Protein AF-0000000074148549 (afdb_homodimer)

Solvent-accessible surface area (backbone atoms only — not comparable to full-atom values): 34146 Å² total; per-residue (Å²): 115,64,58,48,61,68,50,48,47,58,49,49,50,48,43,52,49,31,42,50,53,48,46,53,53,49,61,46,43,64,74,58,40,85,68,51,57,58,57,52,50,50,49,51,46,32,70,74,60,43,69,75,53,52,70,68,57,50,51,54,49,46,52,51,42,31,54,55,68,51,62,56,77,54,69,68,54,25,50,54,50,47,53,58,31,47,79,68,56,48,49,34,46,20,69,85,53,67,73,42,44,28,48,59,56,46,68,67,10,39,60,50,40,51,54,45,48,51,48,28,52,51,50,11,45,51,53,8,36,53,52,10,33,51,26,23,68,43,53,85,39,66,68,28,46,49,51,50,51,50,32,64,43,48,45,32,47,53,49,65,56,43,35,50,45,47,42,31,51,33,27,61,75,43,64,79,34,63,63,57,29,52,50,63,87,89,64,69,92,58,90,43,69,67,44,48,53,41,32,49,48,31,42,43,58,65,32,49,26,47,23,58,39,39,20,25,54,32,17,55,52,29,18,54,41,22,48,58,46,58,72,33,66,71,47,47,50,40,54,73,72,61,53,55,65,70,54,43,45,54,66,61,33,43,52,64,46,40,54,60,51,52,54,48,48,29,55,49,60,29,52,48,69,76,39,55,44,66,57,26,58,73,31,49,32,59,28,43,30,58,52,47,53,52,19,62,77,66,58,14,49,38,38,44,39,47,52,47,47,53,33,28,49,48,13,37,48,31,49,47,50,42,63,66,46,40,40,76,72,39,62,78,55,68,80,110,113,66,59,49,61,67,50,49,47,57,49,51,51,48,44,51,50,33,42,51,53,46,47,52,53,49,61,46,45,65,74,57,39,85,68,50,56,59,57,50,49,50,50,52,46,32,71,76,60,45,70,77,53,52,67,68,56,50,52,53,48,47,51,52,41,31,54,56,68,51,66,54,76,53,72,66,55,25,48,53,50,46,52,57,31,47,79,70,56,47,51,34,46,19,69,85,54,67,76,44,44,26,47,58,54,44,66,66,10,40,58,50,40,51,53,44,49,50,50,28,51,51,50,10,46,52,53,8,37,53,52,9,33,51,25,22,69,42,52,85,40,66,67,28,47,50,51,50,51,51,33,65,43,47,45,29,45,53,48,66,55,42,34,51,45,48,43,31,50,33,26,60,74,43,64,80,34,63,63,57,29,52,49,62,87,89,63,69,93,57,91,44,68,67,44,48,52,40,31,48,47,31,42,43,56,64,32,50,25,49,22,58,39,38,21,23,53,32,19,53,53,30,19,53,40,22,48,58,44,57,71,32,66,71,46,46,49,40,53,73,70,62,55,54,65,68,55,43,45,56,66,61,32,41,52,63,46,40,54,61,52,51,54,50,48,29,54,50,60,27,53,48,70,75,39,56,43,66,57,26,58,74,32,47,32,56,28,43,29,58,51,48,52,52,19,63,76,67,57,14,49,37,38,43,39,49,52,46,46,53,32,27,50,48,12,38,48,31,50,47,50,44,62,64,45,41,39,75,73,39,63,80,56,67,79,108

Sequence (672 aa):
MNFLKRYIIPRLIQYFVVIFIGITVVFLVPRLTPLDPVVTVLNRMTAYGAQYLDPSAIEKLKETMMELYGLKGNILEQYLKFWGRLLKGDFGPSLSIFPTPVISIIMNSLPWTAGLLITVALLSWIIGNILGGLAGYYSDRNWAKILGLLAMTIYPIPYYIMALVLLILFAYLIPLFPMTGGYSVGLTPSFSLEFILNVIKHAFLPALSLILIGIGWWFLSMRSLTSTIVSEDYVVYAQVMGIPSRKILFQYVMRNALLPQITNLALQIGGIFSGSLITETVFSYPGLGQMLYMAINNGDYNLIMGIAVFSIVGIATAALLIDLLYPLFDPRVRYRMNFLKRYIIPRLIQYFVVIFIGITVVFLVPRLTPLDPVVTVLNRMTAYGAQYLDPSAIEKLKETMMELYGLKGNILEQYLKFWGRLLKGDFGPSLSIFPTPVISIIMNSLPWTAGLLITVALLSWIIGNILGGLAGYYSDRNWAKILGLLAMTIYPIPYYIMALVLLILFAYLIPLFPMTGGYSVGLTPSFSLEFILNVIKHAFLPALSLILIGIGWWFLSMRSLTSTIVSEDYVVYAQVMGIPSRKILFQYVMRNALLPQITNLALQIGGIFSGSLITETVFSYPGLGQMLYMAINNGDYNLIMGIAVFSIVGIATAALLIDLLYPLFDPRVRYR

Foldseek 3Di:
DCLCVVFVVVLVVVLVVLLVVLLVVLLVVQVVDPDPLLVLLLVVVCVVPCVVPDPVRSVVSSVVVCVQQLNPDDPVSSVVVCVVCVVVVFLGAWSLPPRHTLSVLCVVFACQLLVLQLVLLVLLLVLLLVLLLVLLLPVVDPVSVVVLVLLVVQQPDDLLVQLLVLLCVDCPVNNVAHQAEQFDPPDDDDPDPVRVVRNCRLSVSLSVSSNSNSSSVSNVLNSVQQNVQCPDPVNVVCVVVPPDSVCSSVPVRSLVSCLVSLVVSLQSQLCSLCDPLSSCVRRVYRHCNVVCVSCVVSVRSSNVSSSSSVSSSRSSVSVSVSSVCNCVSVVVVSPD/DCLCVVFVVVLVVVLVVLLVVLLVVLLVVQVVDPDPLLVLLLVVVVVVPCVVPDPVRSVVSSVVVCVQQLNPDDPVSSVVVCVVCVVVVFLGAWSLPPRHTLSVLCVVFACQLLVLQLVLLVLLQVLLLVLLLVLLLPVVDPVSVVVLVLLVVQQPDDLLVQLLVLLCVDCPVNNVAHQAEQFDPPDDDDPDPVRVVRNCRLSVSLSVSSNSNSSSVSNVLNSVQQNVQCPDPVNVVCVVVPPDSVCSSVPPRSLVSCLVSLVVSLQSQLCSLCDPLSSCVRRVYRHCNVVCVSCVVSVRSSNVSSSSSVSSSRSSVSVSVSSVCNCVSVVVVSPD

Structure (mmCIF, N/CA/C/O backbone):
data_AF-0000000074148549-model_v1
#
loop_
_entity.id
_entity.type
_entity.pdbx_description
1 polymer 'Oligopeptide ABC transporter, permease protein'
#
loop_
_atom_site.group_PDB
_atom_site.id
_atom_site.type_symbol
_atom_site.label_atom_id
_atom_site.label_alt_id
_atom_site.label_comp_id
_atom_site.label_asym_id
_atom_site.label_entity_id
_atom_site.label_seq_id
_atom_site.pdbx_PDB_ins_code
_atom_site.Cartn_x
_atom_site.Cartn_y
_atom_site.Cartn_z
_atom_site.occupancy
_atom_site.B_iso_or_equiv
_atom_site.auth_seq_id
_atom_site.auth_comp_id
_atom_site.auth_asym_id
_atom_site.auth_atom_id
_atom_site.pdbx_PDB_model_num
ATOM 1 N N . MET A 1 1 ? 9.273 35.688 -16.125 1 52.78 1 MET A N 1
ATOM 2 C CA . MET A 1 1 ? 10.523 35.125 -16.656 1 52.78 1 MET A CA 1
ATOM 3 C C . MET A 1 1 ? 11.344 34.5 -15.531 1 52.78 1 MET A C 1
ATOM 5 O O . MET A 1 1 ? 11.938 33.438 -15.719 1 52.78 1 MET A O 1
ATOM 9 N N . ASN A 1 2 ? 11.07 35.125 -14.188 1 70.88 2 ASN A N 1
ATOM 10 C CA . ASN A 1 2 ? 11.812 34.781 -12.984 1 70.88 2 ASN A CA 1
ATOM 11 C C . ASN A 1 2 ? 11.258 33.5 -12.336 1 70.88 2 ASN A C 1
ATOM 13 O O . ASN A 1 2 ? 12.016 32.656 -11.891 1 70.88 2 ASN A O 1
ATOM 17 N N . PHE A 1 3 ? 9.953 33.344 -12.594 1 73.19 3 PHE A N 1
ATOM 18 C CA . PHE A 1 3 ? 9.297 32.188 -12.023 1 73.19 3 PHE A CA 1
ATOM 19 C C . PHE A 1 3 ? 9.703 30.922 -12.773 1 73.19 3 PHE A C 1
ATOM 21 O O . PHE A 1 3 ? 10 29.891 -12.156 1 73.19 3 PHE A O 1
ATOM 28 N N . LEU A 1 4 ? 9.734 31.109 -14.078 1 72.88 4 LEU A N 1
ATOM 29 C CA . LEU A 1 4 ? 10.086 29.969 -14.922 1 72.88 4 LEU A CA 1
ATOM 30 C C . LEU A 1 4 ? 11.508 29.5 -14.648 1 72.88 4 LEU A C 1
ATOM 32 O O . LEU A 1 4 ? 11.75 28.312 -14.453 1 72.88 4 LEU A O 1
ATOM 36 N N . LYS A 1 5 ? 12.422 30.422 -14.695 1 79.19 5 LYS A N 1
ATOM 37 C CA . LYS A 1 5 ? 13.836 30.094 -14.578 1 79.19 5 LYS A CA 1
ATOM 38 C C . LYS A 1 5 ? 14.188 29.672 -13.156 1 79.19 5 LYS A C 1
ATOM 40 O O . LYS A 1 5 ? 15 28.766 -12.945 1 79.19 5 LYS A O 1
ATOM 45 N N . ARG A 1 6 ? 13.523 30.281 -12.281 1 78.44 6 ARG A N 1
ATOM 46 C CA . ARG A 1 6 ? 13.945 30.062 -10.906 1 78.44 6 ARG A CA 1
ATOM 47 C C . ARG A 1 6 ? 13.156 28.906 -10.273 1 78.44 6 ARG A C 1
ATOM 49 O O . ARG A 1 6 ? 13.648 28.25 -9.352 1 78.44 6 ARG A O 1
ATOM 56 N N . TYR A 1 7 ? 12.047 28.656 -10.836 1 80.25 7 TYR A N 1
ATOM 57 C CA . TYR A 1 7 ? 11.211 27.672 -10.164 1 80.25 7 TYR A CA 1
ATOM 58 C C . TYR A 1 7 ? 10.969 26.453 -11.055 1 80.25 7 TYR A C 1
ATOM 60 O O . TYR A 1 7 ? 11.234 25.328 -10.648 1 80.25 7 TYR A O 1
ATOM 68 N N . ILE A 1 8 ? 10.656 26.688 -12.289 1 84.94 8 ILE A N 1
ATOM 69 C CA . ILE A 1 8 ? 10.211 25.594 -13.156 1 84.94 8 ILE A CA 1
ATOM 70 C C . ILE A 1 8 ? 11.422 24.828 -13.68 1 84.94 8 ILE A C 1
ATOM 72 O O . ILE A 1 8 ? 11.461 23.594 -13.625 1 84.94 8 ILE A O 1
ATOM 76 N N . ILE A 1 9 ? 12.453 25.484 -14.141 1 88.81 9 ILE A N 1
ATOM 77 C CA . ILE A 1 9 ? 13.594 24.859 -14.805 1 88.81 9 ILE A CA 1
ATOM 78 C C . ILE A 1 9 ? 14.32 23.938 -13.828 1 88.81 9 ILE A C 1
ATOM 80 O O . ILE A 1 9 ? 14.594 22.781 -14.148 1 88.81 9 ILE A O 1
ATOM 84 N N . PRO A 1 10 ? 14.617 24.391 -12.664 1 84.56 10 PRO A N 1
ATOM 85 C CA . PRO A 1 10 ? 15.289 23.5 -11.727 1 84.56 10 PRO A CA 1
ATOM 86 C C . PRO A 1 10 ? 14.469 22.234 -11.422 1 84.56 10 PRO A C 1
ATOM 88 O O . PRO A 1 10 ? 15.031 21.156 -11.227 1 84.56 10 PRO A O 1
ATOM 91 N N . ARG A 1 11 ? 13.242 22.359 -11.414 1 84.44 11 ARG A N 1
ATOM 92 C CA . ARG A 1 11 ? 12.375 21.219 -11.133 1 84.44 11 ARG A CA 1
ATOM 93 C C . ARG A 1 11 ? 12.32 20.266 -12.328 1 84.44 11 ARG A C 1
ATOM 95 O O . ARG A 1 11 ? 12.219 19.047 -12.148 1 84.44 11 ARG A O 1
ATOM 102 N N . LEU A 1 12 ? 12.375 20.828 -13.469 1 90.5 12 LEU A N 1
ATOM 103 C CA . LEU A 1 12 ? 12.422 20 -14.664 1 90.5 12 LEU A CA 1
ATOM 104 C C . LEU A 1 12 ? 13.742 19.25 -14.75 1 90.5 12 LEU A C 1
ATOM 106 O O . LEU A 1 12 ? 13.766 18.078 -15.133 1 90.5 12 LEU A O 1
ATOM 110 N N . ILE A 1 13 ? 14.758 19.906 -14.422 1 90.31 13 ILE A N 1
ATOM 111 C CA . ILE A 1 13 ? 16.062 19.25 -14.414 1 90.31 13 ILE A CA 1
ATOM 112 C C . ILE A 1 13 ? 16.062 18.109 -13.398 1 90.31 13 ILE A C 1
ATOM 114 O O . ILE A 1 13 ? 16.547 17.016 -13.695 1 90.31 13 ILE A O 1
ATOM 118 N N . GLN A 1 14 ? 15.547 18.375 -12.32 1 86.25 14 GLN A N 1
ATOM 119 C CA . GLN A 1 14 ? 15.461 17.328 -11.297 1 86.25 14 GLN A CA 1
ATOM 120 C C . GLN A 1 14 ? 14.625 16.156 -11.781 1 86.25 14 GLN A C 1
ATOM 122 O O . GLN A 1 14 ? 14.945 15 -11.492 1 86.25 14 GLN A O 1
ATOM 127 N N . TYR A 1 15 ? 13.562 16.5 -12.414 1 90.19 15 TYR A N 1
ATOM 128 C CA . TYR A 1 15 ? 12.695 15.477 -12.992 1 90.19 15 TYR A CA 1
ATOM 129 C C . TYR A 1 15 ? 13.477 14.555 -13.922 1 90.19 15 TYR A C 1
ATOM 131 O O . TYR A 1 15 ? 13.43 13.328 -13.781 1 90.19 15 TYR A O 1
ATOM 139 N N . PHE A 1 16 ? 14.266 15.133 -14.75 1 93.31 16 PHE A N 1
ATOM 140 C CA . PHE A 1 16 ? 15.008 14.352 -15.719 1 93.31 16 PHE A CA 1
ATOM 141 C C . PHE A 1 16 ? 16.156 13.609 -15.055 1 93.31 16 PHE A C 1
ATOM 143 O O . PHE A 1 16 ? 16.484 12.484 -15.438 1 93.31 16 PHE A O 1
ATOM 150 N N . VAL A 1 17 ? 16.734 14.148 -14.078 1 90.5 17 VAL A N 1
ATOM 151 C CA . VAL A 1 17 ? 17.844 13.516 -13.359 1 90.5 17 VAL A CA 1
ATOM 152 C C . VAL A 1 17 ? 17.328 12.289 -12.609 1 90.5 17 VAL A C 1
ATOM 154 O O . VAL A 1 17 ? 17.969 11.234 -12.625 1 90.5 17 VAL A O 1
ATOM 157 N N . VAL A 1 18 ? 16.219 12.477 -12.047 1 88.31 18 VAL A N 1
ATOM 158 C CA . VAL A 1 18 ? 15.625 11.383 -11.289 1 88.31 18 VAL A CA 1
ATOM 159 C C . VAL A 1 18 ? 15.297 10.227 -12.227 1 88.31 18 VAL A C 1
ATOM 161 O O . VAL A 1 18 ? 15.562 9.062 -11.906 1 88.31 18 VAL A O 1
ATOM 164 N N . ILE A 1 19 ? 14.727 10.531 -13.305 1 93.5 19 ILE A N 1
ATOM 165 C CA . ILE A 1 19 ? 14.375 9.516 -14.281 1 93.5 19 ILE A CA 1
ATOM 166 C C . ILE A 1 19 ? 15.633 8.828 -14.797 1 93.5 19 ILE A C 1
ATOM 168 O O . ILE A 1 19 ? 15.688 7.594 -14.875 1 93.5 19 ILE A O 1
ATOM 172 N N . PHE A 1 20 ? 16.609 9.641 -15.055 1 94.56 20 PHE A N 1
ATOM 173 C CA . PHE A 1 20 ? 17.859 9.109 -15.57 1 94.56 20 PHE A CA 1
ATOM 174 C C . PHE A 1 20 ? 18.5 8.172 -14.562 1 94.56 20 PHE A C 1
ATOM 176 O O . PHE A 1 20 ? 18.906 7.059 -14.914 1 94.56 20 PHE A O 1
ATOM 183 N N . ILE A 1 21 ? 18.594 8.531 -13.375 1 91.38 21 ILE A N 1
ATOM 184 C CA . ILE A 1 21 ? 19.203 7.715 -12.328 1 91.38 21 ILE A CA 1
ATOM 185 C C . ILE A 1 21 ? 18.375 6.453 -12.109 1 91.38 21 ILE A C 1
ATOM 187 O O . ILE A 1 21 ? 18.922 5.352 -12.016 1 91.38 21 ILE A O 1
ATOM 191 N N . GLY A 1 22 ? 17.094 6.617 -12.016 1 90.94 22 GLY A N 1
ATOM 192 C CA . GLY A 1 22 ? 16.203 5.477 -11.82 1 90.94 22 GLY A CA 1
ATOM 193 C C . GLY A 1 22 ? 16.328 4.438 -12.922 1 90.94 22 GLY A C 1
ATOM 194 O O . GLY A 1 22 ? 16.422 3.24 -12.641 1 90.94 22 GLY A O 1
ATOM 195 N N . ILE A 1 23 ? 16.328 4.922 -14.133 1 93.25 23 ILE A N 1
ATOM 196 C CA . ILE A 1 23 ? 16.406 4.02 -15.281 1 93.25 23 ILE A CA 1
ATOM 197 C C . ILE A 1 23 ? 17.781 3.352 -15.328 1 93.25 23 ILE A C 1
ATOM 199 O O . ILE A 1 23 ? 17.891 2.18 -15.695 1 93.25 23 ILE A O 1
ATOM 203 N N . THR A 1 24 ? 18.797 4.07 -14.961 1 93.31 24 THR A N 1
ATOM 204 C CA . THR A 1 24 ? 20.141 3.496 -14.898 1 93.31 24 THR A CA 1
ATOM 205 C C . THR A 1 24 ? 20.188 2.363 -13.875 1 93.31 24 THR A C 1
ATOM 207 O O . THR A 1 24 ? 20.812 1.324 -14.133 1 93.31 24 THR A O 1
ATOM 210 N N . VAL A 1 25 ? 19.547 2.52 -12.812 1 90.12 25 VAL A N 1
ATOM 211 C CA . VAL A 1 25 ? 19.5 1.482 -11.789 1 90.12 25 VAL A CA 1
ATOM 212 C C . VAL A 1 25 ? 18.781 0.25 -12.336 1 90.12 25 VAL A C 1
ATOM 214 O O . VAL A 1 25 ? 19.219 -0.881 -12.117 1 90.12 25 VAL A O 1
ATOM 217 N N . VAL A 1 26 ? 17.75 0.469 -13.047 1 91.12 26 VAL A N 1
ATOM 218 C CA . VAL A 1 26 ? 16.953 -0.61 -13.625 1 91.12 26 VAL A CA 1
ATOM 219 C C . VAL A 1 26 ? 17.797 -1.392 -14.633 1 91.12 26 VAL A C 1
ATOM 221 O O . VAL A 1 26 ? 17.703 -2.617 -14.719 1 91.12 26 VAL A O 1
ATOM 224 N N . PHE A 1 27 ? 18.625 -0.683 -15.367 1 90.75 27 PHE A N 1
ATOM 225 C CA . PHE A 1 27 ? 19.516 -1.288 -16.344 1 90.75 27 PHE A CA 1
ATOM 226 C C . PHE A 1 27 ? 20.484 -2.258 -15.68 1 90.75 27 PHE A C 1
ATOM 228 O O . PHE A 1 27 ? 20.797 -3.314 -16.234 1 90.75 27 PHE A O 1
ATOM 235 N N . LEU A 1 28 ? 20.844 -1.994 -14.539 1 87.12 28 LEU A N 1
ATOM 236 C CA . LEU A 1 28 ? 21.891 -2.764 -13.867 1 87.12 28 LEU A CA 1
ATOM 237 C C . LEU A 1 28 ? 21.312 -4.039 -13.258 1 87.12 28 LEU A C 1
ATOM 239 O O . LEU A 1 28 ? 22.031 -5.02 -13.07 1 87.12 28 LEU A O 1
ATOM 243 N N . VAL A 1 29 ? 20.062 -4.145 -13.086 1 84.5 29 VAL A N 1
ATOM 244 C CA . VAL A 1 29 ? 19.422 -5.215 -12.32 1 84.5 29 VAL A CA 1
ATOM 245 C C . VAL A 1 29 ? 19.609 -6.547 -13.047 1 84.5 29 VAL A C 1
ATOM 247 O O . VAL A 1 29 ? 20.172 -7.496 -12.484 1 84.5 29 VAL A O 1
ATOM 250 N N . PRO A 1 30 ? 19.188 -6.648 -14.273 1 80.31 30 PRO A N 1
ATOM 251 C CA . PRO A 1 30 ? 19.312 -7.945 -14.938 1 80.31 30 PRO A CA 1
ATOM 252 C C . PRO A 1 30 ? 20.766 -8.312 -15.25 1 80.31 30 PRO A C 1
ATOM 254 O O . PRO A 1 30 ? 21.078 -9.484 -15.438 1 80.31 30 PRO A O 1
ATOM 257 N N . ARG A 1 31 ? 21.594 -7.383 -15.266 1 84.31 31 ARG A N 1
ATOM 258 C CA . ARG A 1 31 ? 22.969 -7.613 -15.672 1 84.31 31 ARG A CA 1
ATOM 259 C C . ARG A 1 31 ? 23.828 -8.016 -14.477 1 84.31 31 ARG A C 1
ATOM 261 O O . ARG A 1 31 ? 24.906 -8.578 -14.648 1 84.31 31 ARG A O 1
ATOM 268 N N . LEU A 1 32 ? 23.281 -7.773 -13.352 1 82.12 32 LEU A N 1
ATOM 269 C CA . LEU A 1 32 ? 24.031 -8.141 -12.148 1 82.12 32 LEU A CA 1
ATOM 270 C C . LEU A 1 32 ? 23.375 -9.32 -11.445 1 82.12 32 LEU A C 1
ATOM 272 O O . LEU A 1 32 ? 23.828 -9.75 -10.383 1 82.12 32 LEU A O 1
ATOM 276 N N . THR A 1 33 ? 22.344 -9.867 -12.062 1 78.25 33 THR A N 1
ATOM 277 C CA . THR A 1 33 ? 21.625 -10.977 -11.445 1 78.25 33 THR A CA 1
ATOM 278 C C . THR A 1 33 ? 22.312 -12.305 -11.734 1 78.25 33 THR A C 1
ATOM 280 O O . THR A 1 33 ? 22.953 -12.461 -12.773 1 78.25 33 THR A O 1
ATOM 283 N N . PRO A 1 34 ? 22.172 -13.141 -10.766 1 70.88 34 PRO A N 1
ATOM 284 C CA . PRO A 1 34 ? 22.766 -14.453 -11.016 1 70.88 34 PRO A CA 1
ATOM 285 C C . PRO A 1 34 ? 21.969 -15.281 -12.031 1 70.88 34 PRO A C 1
ATOM 287 O O . PRO A 1 34 ? 22.516 -16.203 -12.648 1 70.88 34 PRO A O 1
ATOM 290 N N . LEU A 1 35 ? 20.734 -14.992 -12.086 1 67.69 35 LEU A N 1
ATOM 291 C CA . LEU A 1 35 ? 19.891 -15.766 -13 1 67.69 35 LEU A CA 1
ATOM 292 C C . LEU A 1 35 ? 20.047 -15.266 -14.43 1 67.69 35 LEU A C 1
ATOM 294 O O . LEU A 1 35 ? 19.703 -14.125 -14.742 1 67.69 35 LEU A O 1
ATOM 298 N N . ASP A 1 36 ? 20.781 -16.031 -15.172 1 71.69 36 ASP A N 1
ATOM 299 C CA . ASP A 1 36 ? 20.922 -15.703 -16.594 1 71.69 36 ASP A CA 1
ATOM 300 C C . ASP A 1 36 ? 19.594 -15.891 -17.328 1 71.69 36 ASP A C 1
ATOM 302 O O . ASP A 1 36 ? 19.078 -17.016 -17.422 1 71.69 36 ASP A O 1
ATOM 306 N N . PRO A 1 37 ? 18.984 -14.875 -17.75 1 72.19 37 PRO A N 1
ATOM 307 C CA . PRO A 1 37 ? 17.672 -14.992 -18.391 1 72.19 37 PRO A CA 1
ATOM 308 C C . PRO A 1 37 ? 17.688 -15.914 -19.609 1 72.19 37 PRO A C 1
ATOM 310 O O . PRO A 1 37 ? 16.719 -16.625 -19.875 1 72.19 37 PRO A O 1
ATOM 313 N N . VAL A 1 38 ? 18.797 -15.898 -20.312 1 74.81 38 VAL A N 1
ATOM 314 C CA . VAL A 1 38 ? 18.906 -16.719 -21.516 1 74.81 38 VAL A CA 1
ATOM 315 C C . VAL A 1 38 ? 18.922 -18.188 -21.141 1 74.81 38 VAL A C 1
ATOM 317 O O . VAL A 1 38 ? 18.219 -19 -21.75 1 74.81 38 VAL A O 1
ATOM 320 N N . VAL A 1 39 ? 19.641 -18.438 -20.078 1 74.75 39 VAL A N 1
ATOM 321 C CA . VAL A 1 39 ? 19.719 -19.812 -19.625 1 74.75 39 VAL A CA 1
ATOM 322 C C . VAL A 1 39 ? 18.375 -20.266 -19.094 1 74.75 39 VAL A C 1
ATOM 324 O O . VAL A 1 39 ? 17.953 -21.406 -19.312 1 74.75 39 VAL A O 1
ATOM 327 N N . THR A 1 40 ? 17.734 -19.375 -18.469 1 75 40 THR A N 1
ATOM 328 C CA . THR A 1 40 ? 16.438 -19.688 -17.891 1 75 40 THR A CA 1
ATOM 329 C C . THR A 1 40 ? 15.43 -20 -19 1 75 40 THR A C 1
ATOM 331 O O . THR A 1 40 ? 14.656 -20.953 -18.875 1 75 40 THR A O 1
ATOM 334 N N . VAL A 1 41 ? 15.445 -19.266 -20.016 1 71.44 41 VAL A N 1
ATOM 335 C CA . VAL A 1 41 ? 14.539 -19.484 -21.141 1 71.44 41 VAL A CA 1
ATOM 336 C C . VAL A 1 41 ? 14.891 -20.797 -21.828 1 71.44 41 VAL A C 1
ATOM 338 O O . VAL A 1 41 ? 14.008 -21.578 -22.156 1 71.44 41 VAL A O 1
ATOM 341 N N . LEU A 1 42 ? 16.156 -20.953 -22.031 1 74.31 42 LEU A N 1
ATOM 342 C CA . LEU A 1 42 ? 16.609 -22.172 -22.703 1 74.31 42 LEU A CA 1
ATOM 343 C C . LEU A 1 42 ? 16.234 -23.406 -21.906 1 74.31 42 LEU A C 1
ATOM 345 O O . LEU A 1 42 ? 15.805 -24.406 -22.484 1 74.31 42 LEU A O 1
ATOM 349 N N . ASN A 1 43 ? 16.375 -23.266 -20.609 1 73.31 43 ASN A N 1
ATOM 350 C CA . ASN A 1 43 ? 16.016 -24.375 -19.75 1 73.31 43 ASN A CA 1
ATOM 351 C C . ASN A 1 43 ? 14.508 -24.656 -19.797 1 73.31 43 ASN A C 1
ATOM 353 O O . ASN A 1 43 ? 14.094 -25.828 -19.797 1 73.31 43 ASN A O 1
ATOM 357 N N . ARG A 1 44 ? 13.797 -23.641 -19.844 1 70.81 44 ARG A N 1
ATOM 358 C CA . ARG A 1 44 ? 12.352 -23.797 -19.922 1 70.81 44 ARG A CA 1
ATOM 359 C C . ARG A 1 44 ? 11.93 -24.406 -21.266 1 70.81 44 ARG A C 1
ATOM 361 O O . ARG A 1 44 ? 11.031 -25.25 -21.312 1 70.81 44 ARG A O 1
ATOM 368 N N . MET A 1 45 ? 12.586 -23.938 -22.266 1 68.44 45 MET A N 1
ATOM 369 C CA . MET A 1 45 ? 12.289 -24.469 -23.609 1 68.44 45 MET A CA 1
ATOM 370 C C . MET A 1 45 ? 12.703 -25.922 -23.719 1 68.44 45 MET A C 1
ATOM 372 O O . MET A 1 45 ? 12 -26.734 -24.344 1 68.44 45 MET A O 1
ATOM 376 N N . THR A 1 46 ? 13.82 -26.172 -23.109 1 65.62 46 THR A N 1
ATOM 377 C CA . THR A 1 46 ? 14.297 -27.562 -23.156 1 65.62 46 THR A CA 1
ATOM 378 C C . THR A 1 46 ? 13.398 -28.453 -22.312 1 65.62 46 THR A C 1
ATOM 380 O O . THR A 1 46 ? 13.188 -29.625 -22.641 1 65.62 46 THR A O 1
ATOM 383 N N . ALA A 1 47 ? 12.953 -27.906 -21.219 1 62.69 47 ALA A N 1
ATOM 384 C CA . ALA A 1 47 ? 12.07 -28.688 -20.359 1 62.69 47 ALA A CA 1
ATOM 385 C C . ALA A 1 47 ? 10.766 -29.031 -21.078 1 62.69 47 ALA A C 1
ATOM 387 O O . ALA A 1 47 ? 10.18 -30.094 -20.859 1 62.69 47 ALA A O 1
ATOM 388 N N . TYR A 1 48 ? 10.258 -28.141 -21.891 1 55.81 48 TYR A N 1
ATOM 389 C CA . TYR A 1 48 ? 9 -28.359 -22.594 1 55.81 48 TYR A CA 1
ATOM 390 C C . TYR A 1 48 ? 9.234 -29.047 -23.938 1 55.81 48 TYR A C 1
ATOM 392 O O . TYR A 1 48 ? 8.375 -29 -24.812 1 55.81 48 TYR A O 1
ATOM 400 N N . GLY A 1 49 ? 10.367 -29.719 -24.062 1 56.38 49 GLY A N 1
ATOM 401 C CA . GLY A 1 49 ? 10.484 -30.609 -25.203 1 56.38 49 GLY A CA 1
ATOM 402 C C . GLY A 1 49 ? 11.664 -30.297 -26.094 1 56.38 49 GLY A C 1
ATOM 403 O O . GLY A 1 49 ? 11.828 -30.891 -27.156 1 56.38 49 GLY A O 1
ATOM 404 N N . ALA A 1 50 ? 12.406 -29.266 -25.953 1 56.09 50 ALA A N 1
ATOM 405 C CA . ALA A 1 50 ? 13.492 -29.016 -26.891 1 56.09 50 ALA A CA 1
ATOM 406 C C . ALA A 1 50 ? 14.703 -29.891 -26.578 1 56.09 50 ALA A C 1
ATOM 408 O O . ALA A 1 50 ? 15.82 -29.594 -27.016 1 56.09 50 ALA A O 1
ATOM 409 N N . GLN A 1 51 ? 14.469 -30.734 -25.719 1 52.97 51 GLN A N 1
ATOM 410 C CA . GLN A 1 51 ? 15.508 -31.719 -25.438 1 52.97 51 GLN A CA 1
ATOM 411 C C . GLN A 1 51 ? 16.141 -32.25 -26.719 1 52.97 51 GLN A C 1
ATOM 413 O O . GLN A 1 51 ? 17.281 -32.719 -26.703 1 52.97 51 GLN A O 1
ATOM 418 N N . TYR A 1 52 ? 15.445 -32.125 -27.766 1 58.34 52 TYR A N 1
ATOM 419 C CA . TYR A 1 52 ? 15.891 -32.781 -28.984 1 58.34 52 TYR A CA 1
ATOM 420 C C . TYR A 1 52 ? 16.625 -31.812 -29.891 1 58.34 52 TYR A C 1
ATOM 422 O O . TYR A 1 52 ? 16.906 -32.125 -31.047 1 58.34 52 TYR A O 1
ATOM 430 N N . LEU A 1 53 ? 16.812 -30.734 -29.266 1 63.88 53 LEU A N 1
ATOM 431 C CA . LEU A 1 53 ? 17.453 -29.797 -30.188 1 63.88 53 LEU A CA 1
ATOM 432 C C . LEU A 1 53 ? 18.953 -30.047 -30.266 1 63.88 53 LEU A C 1
ATOM 434 O O . LEU A 1 53 ? 19.578 -30.422 -29.281 1 63.88 53 LEU A O 1
ATOM 438 N N . ASP A 1 54 ? 19.484 -30.156 -31.422 1 74 54 ASP A N 1
ATOM 439 C CA . ASP A 1 54 ? 20.906 -30.25 -31.719 1 74 54 ASP A CA 1
ATOM 440 C C . ASP A 1 54 ? 21.688 -29.172 -30.953 1 74 54 ASP A C 1
ATOM 442 O O . ASP A 1 54 ? 21.203 -28.062 -30.75 1 74 54 ASP A O 1
ATOM 446 N N . PRO A 1 55 ? 22.688 -29.578 -30.25 1 75.56 55 PRO A N 1
ATOM 447 C CA . PRO A 1 55 ? 23.547 -28.641 -29.531 1 75.56 55 PRO A CA 1
ATOM 448 C C . PRO A 1 55 ? 23.844 -27.359 -30.328 1 75.56 55 PRO A C 1
ATOM 450 O O . PRO A 1 55 ? 23.922 -26.281 -29.75 1 75.56 55 PRO A O 1
ATOM 453 N N . SER A 1 56 ? 24 -27.578 -31.625 1 79.81 56 SER A N 1
ATOM 454 C CA . SER A 1 56 ? 24.281 -26.406 -32.469 1 79.81 56 SER A CA 1
ATOM 455 C C . SER A 1 56 ? 23.062 -25.469 -32.5 1 79.81 56 SER A C 1
ATOM 457 O O . SER A 1 56 ? 23.234 -24.25 -32.5 1 79.81 56 SER A O 1
ATOM 459 N N . ALA A 1 57 ? 21.969 -25.953 -32.531 1 78.69 57 ALA A N 1
ATOM 460 C CA . ALA A 1 57 ? 20.734 -25.172 -32.531 1 78.69 57 ALA A CA 1
ATOM 461 C C . ALA A 1 57 ? 20.547 -24.438 -31.203 1 78.69 57 ALA A C 1
ATOM 463 O O . ALA A 1 57 ? 20.094 -23.281 -31.188 1 78.69 57 ALA A O 1
ATOM 464 N N . ILE A 1 58 ? 21.047 -25.031 -30.188 1 79.25 58 ILE A N 1
ATOM 465 C CA . ILE A 1 58 ? 20.922 -24.453 -28.859 1 79.25 58 ILE A CA 1
ATOM 466 C C . ILE A 1 58 ? 21.844 -23.234 -28.75 1 79.25 58 ILE A C 1
ATOM 468 O O . ILE A 1 58 ? 21.469 -22.203 -28.172 1 79.25 58 ILE A O 1
ATOM 472 N N . GLU A 1 59 ? 23 -23.391 -29.344 1 83.12 59 GLU A N 1
ATOM 473 C CA . GLU A 1 59 ? 23.953 -22.281 -29.297 1 83.12 59 GLU A CA 1
ATOM 474 C C . GLU A 1 59 ? 23.438 -21.094 -30.109 1 83.12 59 GLU A C 1
ATOM 476 O O . GLU A 1 59 ? 23.594 -19.938 -29.672 1 83.12 59 GLU A O 1
ATOM 481 N N . LYS A 1 60 ? 22.938 -21.344 -31.266 1 83.81 60 LYS A N 1
ATOM 482 C CA . LYS A 1 60 ? 22.375 -20.281 -32.094 1 83.81 60 LYS A CA 1
ATOM 483 C C . LYS A 1 60 ? 21.203 -19.609 -31.375 1 83.81 60 LYS A C 1
ATOM 485 O O . LYS A 1 60 ? 21.062 -18.375 -31.422 1 83.81 60 LYS A O 1
ATOM 490 N N . LEU A 1 61 ? 20.469 -20.406 -30.75 1 80.25 61 LEU A N 1
ATOM 491 C CA . LEU A 1 61 ? 19.328 -19.891 -30 1 80.25 61 LEU A CA 1
ATOM 492 C C . LEU A 1 61 ? 19.797 -19 -28.844 1 80.25 61 LEU A C 1
ATOM 494 O O . LEU A 1 61 ? 19.203 -17.953 -28.578 1 80.25 61 LEU A O 1
ATOM 498 N N . LYS A 1 62 ? 20.844 -19.469 -28.25 1 82.5 62 LYS A N 1
ATOM 499 C CA . LYS A 1 62 ? 21.406 -18.703 -27.156 1 82.5 62 LYS A CA 1
ATOM 500 C C . LYS A 1 62 ? 21.891 -17.328 -27.625 1 82.5 62 LYS A C 1
ATOM 502 O O . LYS A 1 62 ? 21.625 -16.312 -26.984 1 82.5 62 LYS A O 1
ATOM 507 N N . GLU A 1 63 ? 22.5 -17.297 -28.703 1 83.94 63 GLU A N 1
ATOM 508 C CA . GLU A 1 63 ? 23.016 -16.062 -29.25 1 83.94 63 GLU A CA 1
ATOM 509 C C . GLU A 1 63 ? 21.875 -15.117 -29.641 1 83.94 63 GLU A C 1
ATOM 511 O O . GLU A 1 63 ? 21.953 -13.906 -29.406 1 83.94 63 GLU A O 1
ATOM 516 N N . THR A 1 64 ? 20.938 -15.68 -30.234 1 82.38 64 THR A N 1
ATOM 517 C CA . THR A 1 64 ? 19.766 -14.898 -30.625 1 82.38 64 THR A CA 1
ATOM 518 C C . THR A 1 64 ? 19.078 -14.312 -29.391 1 82.38 64 THR A C 1
ATOM 520 O O . THR A 1 64 ? 18.672 -13.148 -29.406 1 82.38 64 THR A O 1
ATOM 523 N N . MET A 1 65 ? 19.062 -15.125 -28.422 1 82.06 65 MET A N 1
ATOM 524 C CA . MET A 1 65 ? 18.422 -14.672 -27.188 1 82.06 65 MET A CA 1
ATOM 525 C C . MET A 1 65 ? 19.25 -13.586 -26.516 1 82.06 65 MET A C 1
ATOM 527 O O . MET A 1 65 ? 18.688 -12.617 -25.969 1 82.06 65 MET A O 1
ATOM 531 N N . MET A 1 66 ? 20.484 -13.734 -26.578 1 83.88 66 MET A N 1
ATOM 532 C CA . MET A 1 66 ? 21.375 -12.727 -26 1 83.88 66 MET A CA 1
ATOM 533 C C . MET A 1 66 ? 21.203 -11.383 -26.703 1 83.88 66 MET A C 1
ATOM 535 O O . MET A 1 66 ? 21.234 -10.336 -26.062 1 83.88 66 MET A O 1
ATOM 539 N N . GLU A 1 67 ? 20.984 -11.484 -27.953 1 81.94 67 GLU A N 1
ATOM 540 C CA . GLU A 1 67 ? 20.75 -10.273 -28.734 1 81.94 67 GLU A CA 1
ATOM 541 C C . GLU A 1 67 ? 19.391 -9.664 -28.406 1 81.94 67 GLU A C 1
ATOM 543 O O . GLU A 1 67 ? 19.266 -8.445 -28.25 1 81.94 67 GLU A O 1
ATOM 548 N N . LEU A 1 68 ? 18.469 -10.523 -28.297 1 81.62 68 LEU A N 1
ATOM 549 C CA . LEU A 1 68 ? 17.109 -10.078 -28.016 1 81.62 68 LEU A CA 1
ATOM 550 C C . LEU A 1 68 ? 17 -9.43 -26.641 1 81.62 68 LEU A C 1
ATOM 552 O O . LEU A 1 68 ? 16.234 -8.492 -26.438 1 81.62 68 LEU A O 1
ATOM 556 N N . TYR A 1 69 ? 17.891 -9.867 -25.766 1 80.69 69 TYR A N 1
ATOM 557 C CA . TYR A 1 69 ? 17.828 -9.367 -24.391 1 80.69 69 TYR A CA 1
ATOM 558 C C . TYR A 1 69 ? 18.844 -8.266 -24.172 1 80.69 69 TYR A C 1
ATOM 560 O O . TYR A 1 69 ? 18.938 -7.703 -23.078 1 80.69 69 TYR A O 1
ATOM 568 N N . GLY A 1 70 ? 19.531 -7.906 -25.266 1 79.69 70 GLY A N 1
ATOM 569 C CA . GLY A 1 70 ? 20.469 -6.801 -25.219 1 79.69 70 GLY A CA 1
ATOM 570 C C . GLY A 1 70 ? 21.672 -7.082 -24.344 1 79.69 70 GLY A C 1
ATOM 571 O O . GLY A 1 70 ? 22.188 -6.184 -23.672 1 79.69 70 GLY A O 1
ATOM 572 N N . LEU A 1 71 ? 22.156 -8.312 -24.359 1 82.12 71 LEU A N 1
ATOM 573 C CA . LEU A 1 71 ? 23.219 -8.703 -23.453 1 82.12 71 LEU A CA 1
ATOM 574 C C . LEU A 1 71 ? 24.531 -8.914 -24.188 1 82.12 71 LEU A C 1
ATOM 576 O O . LEU A 1 71 ? 25.516 -9.359 -23.594 1 82.12 71 LEU A O 1
ATOM 580 N N . LYS A 1 72 ? 24.5 -8.531 -25.469 1 84.81 72 LYS A N 1
ATOM 581 C CA . LYS A 1 72 ? 25.719 -8.68 -26.25 1 84.81 72 LYS A CA 1
ATOM 582 C C . LYS A 1 72 ? 26.609 -7.449 -26.125 1 84.81 72 LYS A C 1
ATOM 584 O O . LYS A 1 72 ? 26.125 -6.32 -26.078 1 84.81 72 LYS A O 1
ATOM 589 N N . GLY A 1 73 ? 27.938 -7.699 -26.031 1 86.88 73 GLY A N 1
ATOM 590 C CA . GLY A 1 73 ? 28.891 -6.602 -25.969 1 86.88 73 GLY A CA 1
ATOM 591 C C . GLY A 1 73 ? 29.281 -6.242 -24.547 1 86.88 73 GLY A C 1
ATOM 592 O O . GLY A 1 73 ? 28.891 -6.926 -23.594 1 86.88 73 GLY A O 1
ATOM 593 N N . ASN A 1 74 ? 30.094 -5.145 -24.391 1 90.94 74 ASN A N 1
ATOM 594 C CA . ASN A 1 74 ? 30.5 -4.691 -23.062 1 90.94 74 ASN A CA 1
ATOM 595 C C . ASN A 1 74 ? 29.391 -3.879 -22.391 1 90.94 74 ASN A C 1
ATOM 597 O O . ASN A 1 74 ? 28.391 -3.535 -23.031 1 90.94 74 ASN A O 1
ATOM 601 N N . ILE A 1 75 ? 29.531 -3.652 -21.219 1 90.19 75 ILE A N 1
ATOM 602 C CA . ILE A 1 75 ? 28.5 -3.045 -20.391 1 90.19 75 ILE A CA 1
ATOM 603 C C . ILE A 1 75 ? 28.156 -1.66 -20.938 1 90.19 75 ILE A C 1
ATOM 605 O O . ILE A 1 75 ? 26.984 -1.257 -20.938 1 90.19 75 ILE A O 1
ATOM 609 N N . LEU A 1 76 ? 29.141 -0.931 -21.375 1 92.62 76 LEU A N 1
ATOM 610 C CA . LEU A 1 76 ? 28.906 0.407 -21.906 1 92.62 76 LEU A CA 1
ATOM 611 C C . LEU A 1 76 ? 28.094 0.343 -23.203 1 92.62 76 LEU A C 1
ATOM 613 O O . LEU A 1 76 ? 27.203 1.164 -23.422 1 92.62 76 LEU A O 1
ATOM 617 N N . GLU A 1 77 ? 28.453 -0.618 -24.078 1 92.62 77 GLU A N 1
ATOM 618 C CA . GLU A 1 77 ? 27.688 -0.814 -25.312 1 92.62 77 GLU A CA 1
ATOM 619 C C . GLU A 1 77 ? 26.25 -1.208 -25.016 1 92.62 77 GLU A C 1
ATOM 621 O O . GLU A 1 77 ? 25.328 -0.723 -25.672 1 92.62 77 GLU A O 1
ATOM 626 N N . GLN A 1 78 ? 26.141 -2.082 -24.062 1 92.81 78 GLN A N 1
ATOM 627 C CA . GLN A 1 78 ? 24.812 -2.5 -23.656 1 92.81 78 GLN A CA 1
ATOM 628 C C . GLN A 1 78 ? 24 -1.314 -23.156 1 92.81 78 GLN A C 1
ATOM 630 O O . GLN A 1 78 ? 22.797 -1.22 -23.406 1 92.81 78 GLN A O 1
ATOM 635 N N . TYR A 1 79 ? 24.703 -0.447 -22.438 1 94.12 79 TYR A N 1
ATOM 636 C CA . TYR A 1 79 ? 24.047 0.716 -21.844 1 94.12 79 TYR A CA 1
ATOM 637 C C . TYR A 1 79 ? 23.547 1.663 -22.938 1 94.12 79 TYR A C 1
ATOM 639 O O . TYR A 1 79 ? 22.406 2.121 -22.891 1 94.12 79 TYR A O 1
ATOM 647 N N . LEU A 1 80 ? 24.312 1.936 -23.922 1 94.25 80 LEU A N 1
ATOM 648 C CA . LEU A 1 80 ? 23.938 2.834 -25 1 94.25 80 LEU A CA 1
ATOM 649 C C . LEU A 1 80 ? 22.844 2.225 -25.859 1 94.25 80 LEU A C 1
ATOM 651 O O . LEU A 1 80 ? 21.891 2.918 -26.25 1 94.25 80 LEU A O 1
ATOM 655 N N . LYS A 1 81 ? 22.938 0.922 -26.125 1 92.12 81 LYS A N 1
ATOM 656 C CA . LYS A 1 81 ? 21.906 0.23 -26.875 1 92.12 81 LYS A CA 1
ATOM 657 C C . LYS A 1 81 ? 20.578 0.221 -26.125 1 92.12 81 LYS A C 1
ATOM 659 O O . LYS A 1 81 ? 19.516 0.344 -26.734 1 92.12 81 LYS A O 1
ATOM 664 N N . PHE A 1 82 ? 20.75 -0.004 -24.859 1 93.25 82 PHE A N 1
ATOM 665 C CA . PHE A 1 82 ? 19.562 -0.001 -24 1 93.25 82 PHE A CA 1
ATOM 666 C C . PHE A 1 82 ? 18.812 1.324 -24.109 1 93.25 82 PHE A C 1
ATOM 668 O O . PHE A 1 82 ? 17.609 1.344 -24.328 1 93.25 82 PHE A O 1
ATOM 675 N N . TRP A 1 83 ? 19.5 2.441 -23.953 1 95 83 TRP A N 1
ATOM 676 C CA . TRP A 1 83 ? 18.875 3.756 -24.047 1 95 83 TRP A CA 1
ATOM 677 C C . TRP A 1 83 ? 18.297 3.99 -25.438 1 95 83 TRP A C 1
ATOM 679 O O . TRP A 1 83 ? 17.234 4.582 -25.594 1 95 83 TRP A O 1
ATOM 689 N N . GLY A 1 84 ? 19 3.555 -26.484 1 94.06 84 GLY A N 1
ATOM 690 C CA . GLY A 1 84 ? 18.5 3.658 -27.844 1 94.06 84 GLY A CA 1
ATOM 691 C C . GLY A 1 84 ? 17.203 2.916 -28.047 1 94.06 84 GLY A C 1
ATOM 692 O O . GLY A 1 84 ? 16.266 3.443 -28.672 1 94.06 84 GLY A O 1
ATOM 693 N N . ARG A 1 85 ? 17.109 1.779 -27.531 1 93.56 85 ARG A N 1
ATOM 694 C CA . ARG A 1 85 ? 15.891 0.972 -27.641 1 93.56 85 ARG A CA 1
ATOM 695 C C . ARG A 1 85 ? 14.773 1.558 -26.797 1 93.56 85 ARG A C 1
ATOM 697 O O . ARG A 1 85 ? 13.617 1.598 -27.219 1 93.56 85 ARG A O 1
ATOM 704 N N . LEU A 1 86 ? 15.133 1.99 -25.656 1 93.69 86 LEU A N 1
ATOM 705 C CA . LEU A 1 86 ? 14.156 2.541 -24.719 1 93.69 86 LEU A CA 1
ATOM 706 C C . LEU A 1 86 ? 13.461 3.758 -25.312 1 93.69 86 LEU A C 1
ATOM 708 O O . LEU A 1 86 ? 12.242 3.91 -25.188 1 93.69 86 LEU A O 1
ATOM 712 N N . LEU A 1 87 ? 14.227 4.594 -25.953 1 94.06 87 LEU A N 1
ATOM 713 C CA . LEU A 1 87 ? 13.68 5.816 -26.531 1 94.06 87 LEU A CA 1
ATOM 714 C C . LEU A 1 87 ? 12.742 5.496 -27.688 1 94.06 87 LEU A C 1
ATOM 716 O O . LEU A 1 87 ? 11.891 6.316 -28.047 1 94.06 87 LEU A O 1
ATOM 720 N N . LYS A 1 88 ? 12.852 4.215 -28.125 1 93.56 88 LYS A N 1
ATOM 721 C CA . LYS A 1 88 ? 11.953 3.754 -29.172 1 93.56 88 LYS A CA 1
ATOM 722 C C . LYS A 1 88 ? 10.82 2.906 -28.594 1 93.56 88 LYS A C 1
ATOM 724 O O . LYS A 1 88 ? 10.016 2.344 -29.344 1 93.56 88 LYS A O 1
ATOM 729 N N . GLY A 1 89 ? 10.867 2.754 -27.328 1 92.44 89 GLY A N 1
ATOM 730 C CA . GLY A 1 89 ? 9.836 1.97 -26.672 1 92.44 89 GLY A CA 1
ATOM 731 C C . GLY A 1 89 ? 10.07 0.474 -26.766 1 92.44 89 GLY A C 1
ATOM 732 O O . GLY A 1 89 ? 9.133 -0.317 -26.609 1 92.44 89 GLY A O 1
ATOM 733 N N . ASP A 1 90 ? 11.234 0.132 -27.031 1 93.81 90 ASP A N 1
ATOM 734 C CA . ASP A 1 90 ? 11.57 -1.278 -27.203 1 93.81 90 ASP A CA 1
ATOM 735 C C . ASP A 1 90 ? 12.227 -1.844 -25.953 1 93.81 90 ASP A C 1
ATOM 737 O O . ASP A 1 90 ? 13.398 -1.562 -25.688 1 93.81 90 ASP A O 1
ATOM 741 N N . PHE A 1 91 ? 11.531 -2.719 -25.281 1 93.44 91 PHE A N 1
ATOM 742 C CA . PHE A 1 91 ? 12.039 -3.359 -24.062 1 93.44 91 PHE A CA 1
ATOM 743 C C . PHE A 1 91 ? 12.383 -4.82 -24.328 1 93.44 91 PHE A C 1
ATOM 745 O O . PHE A 1 91 ? 12.805 -5.539 -23.422 1 93.44 91 PHE A O 1
ATOM 752 N N . GLY A 1 92 ? 12.18 -5.234 -25.578 1 90.88 92 GLY A N 1
ATOM 753 C CA . GLY A 1 92 ? 12.391 -6.637 -25.906 1 90.88 92 GLY A CA 1
ATOM 754 C C . GLY A 1 92 ? 11.195 -7.512 -25.578 1 90.88 92 GLY A C 1
ATOM 755 O O . GLY A 1 92 ? 10.141 -7.008 -25.188 1 90.88 92 GLY A O 1
ATOM 756 N N . PRO A 1 93 ? 11.344 -8.797 -25.75 1 89.25 93 PRO A N 1
ATOM 757 C CA . PRO A 1 93 ? 10.234 -9.719 -25.484 1 89.25 93 PRO A CA 1
ATOM 758 C C . PRO A 1 93 ? 10.156 -10.148 -24.016 1 89.25 93 PRO A C 1
ATOM 760 O O . PRO A 1 93 ? 11.156 -10.102 -23.312 1 89.25 93 PRO A O 1
ATOM 763 N N . SER A 1 94 ? 8.961 -10.523 -23.688 1 91.25 94 SER A N 1
ATOM 764 C CA . SER A 1 94 ? 8.734 -11.094 -22.359 1 91.25 94 SER A CA 1
ATOM 765 C C . SER A 1 94 ? 9.141 -12.562 -22.312 1 91.25 94 SER A C 1
ATOM 767 O O . SER A 1 94 ? 8.844 -13.328 -23.234 1 91.25 94 SER A O 1
ATOM 769 N N . LEU A 1 95 ? 9.844 -12.914 -21.297 1 83.56 95 LEU A N 1
ATOM 770 C CA . LEU A 1 95 ? 10.195 -14.312 -21.078 1 83.56 95 LEU A CA 1
ATOM 771 C C . LEU A 1 95 ? 8.961 -15.133 -20.688 1 83.56 95 LEU A C 1
ATOM 773 O O . LEU A 1 95 ? 8.828 -16.281 -21.094 1 83.56 95 LEU A O 1
ATOM 777 N N . SER A 1 96 ? 8.102 -14.531 -19.891 1 84.12 96 SER A N 1
ATOM 778 C CA . SER A 1 96 ? 6.934 -15.219 -19.359 1 84.12 96 SER A CA 1
ATOM 779 C C . SER A 1 96 ? 5.883 -15.438 -20.438 1 84.12 96 SER A C 1
ATOM 781 O O . SER A 1 96 ? 5.148 -16.438 -20.406 1 84.12 96 SER A O 1
ATOM 783 N N . ILE A 1 97 ? 5.785 -14.453 -21.297 1 86.44 97 ILE A N 1
ATOM 784 C CA . ILE A 1 97 ? 4.824 -14.523 -22.391 1 86.44 97 ILE A CA 1
ATOM 785 C C . ILE A 1 97 ? 5.551 -14.414 -23.734 1 86.44 97 ILE A C 1
ATOM 787 O O . ILE A 1 97 ? 5.254 -13.531 -24.531 1 86.44 97 ILE A O 1
ATOM 791 N N . PHE A 1 98 ? 6.469 -15.328 -23.906 1 79.81 98 PHE A N 1
ATOM 792 C CA . PHE A 1 98 ? 7.309 -15.305 -25.109 1 79.81 98 PHE A CA 1
ATOM 793 C C . PHE A 1 98 ? 6.488 -15.625 -26.344 1 79.81 98 PHE A C 1
ATOM 795 O O . PHE A 1 98 ? 5.609 -16.484 -26.312 1 79.81 98 PHE A O 1
ATOM 802 N N . PRO A 1 99 ? 6.676 -14.766 -27.375 1 81.56 99 PRO A N 1
ATOM 803 C CA . PRO A 1 99 ? 7.633 -13.711 -27.703 1 81.56 99 PRO A CA 1
ATOM 804 C C . PRO A 1 99 ? 7.008 -12.312 -27.656 1 81.56 99 PRO A C 1
ATOM 806 O O . PRO A 1 99 ? 7.465 -11.406 -28.359 1 81.56 99 PRO A O 1
ATOM 809 N N . THR A 1 100 ? 5.945 -12.148 -26.922 1 91.81 100 THR A N 1
ATOM 810 C CA . THR A 1 100 ? 5.227 -10.875 -26.875 1 91.81 100 THR A CA 1
ATOM 811 C C . THR A 1 100 ? 6.141 -9.75 -26.406 1 91.81 100 THR A C 1
ATOM 813 O O . THR A 1 100 ? 6.84 -9.898 -25.391 1 91.81 100 THR A O 1
ATOM 816 N N . PRO A 1 101 ? 6.176 -8.68 -27.203 1 95.44 101 PRO A N 1
ATOM 817 C CA . PRO A 1 101 ? 6.973 -7.539 -26.75 1 95.44 101 PRO A CA 1
ATOM 818 C C . PRO A 1 101 ? 6.477 -6.953 -25.438 1 95.44 101 PRO A C 1
ATOM 820 O O . PRO A 1 101 ? 5.266 -6.855 -25.219 1 95.44 101 PRO A O 1
ATOM 823 N N . VAL A 1 102 ? 7.359 -6.547 -24.594 1 96.25 102 VAL A N 1
ATOM 824 C CA . VAL A 1 102 ? 7.059 -6.012 -23.281 1 96.25 102 VAL A CA 1
ATOM 825 C C . VAL A 1 102 ? 6.18 -4.773 -23.406 1 96.25 102 VAL A C 1
ATOM 827 O O . VAL A 1 102 ? 5.223 -4.602 -22.641 1 96.25 102 VAL A O 1
ATOM 830 N N . ILE A 1 103 ? 6.43 -3.994 -24.391 1 96.06 103 ILE A N 1
ATOM 831 C CA . ILE A 1 103 ? 5.68 -2.754 -24.562 1 96.06 103 ILE A CA 1
ATOM 832 C C . ILE A 1 103 ? 4.207 -3.07 -24.812 1 96.06 103 ILE A C 1
ATOM 834 O O . ILE A 1 103 ? 3.322 -2.338 -24.359 1 96.06 103 ILE A O 1
ATOM 838 N N . SER A 1 104 ? 3.959 -4.102 -25.516 1 95.81 104 SER A N 1
ATOM 839 C CA . SER A 1 104 ? 2.58 -4.5 -25.781 1 95.81 104 SER A CA 1
ATOM 840 C C . SER A 1 104 ? 1.877 -4.953 -24.5 1 95.81 104 SER A C 1
ATOM 842 O O . SER A 1 104 ? 0.715 -4.609 -24.281 1 95.81 104 SER A O 1
ATOM 844 N N . ILE A 1 105 ? 2.568 -5.629 -23.703 1 95.38 105 ILE A N 1
ATOM 845 C CA . ILE A 1 105 ? 2.021 -6.109 -22.438 1 95.38 105 ILE A CA 1
ATOM 846 C C . ILE A 1 105 ? 1.687 -4.922 -21.531 1 95.38 105 ILE A C 1
ATOM 848 O O . ILE A 1 105 ? 0.588 -4.844 -20.984 1 95.38 105 ILE A O 1
ATOM 852 N N . ILE A 1 106 ? 2.578 -3.994 -21.5 1 94.19 106 ILE A N 1
ATOM 853 C CA . ILE A 1 106 ? 2.414 -2.846 -20.609 1 94.19 106 ILE A CA 1
ATOM 854 C C . ILE A 1 106 ? 1.287 -1.954 -21.125 1 94.19 106 ILE A C 1
ATOM 856 O O . ILE A 1 106 ? 0.432 -1.516 -20.344 1 94.19 106 ILE A O 1
ATOM 860 N N . MET A 1 107 ? 1.231 -1.761 -22.406 1 93.62 107 MET A N 1
ATOM 861 C CA . MET A 1 107 ? 0.213 -0.888 -22.969 1 93.62 107 MET A CA 1
ATOM 862 C C . MET A 1 107 ? -1.177 -1.498 -22.828 1 93.62 107 MET A C 1
ATOM 864 O O . MET A 1 107 ? -2.17 -0.775 -22.734 1 93.62 107 MET A O 1
ATOM 868 N N . ASN A 1 108 ? -1.197 -2.732 -22.719 1 92.5 108 ASN A N 1
ATOM 869 C CA . ASN A 1 108 ? -2.477 -3.416 -22.578 1 92.5 108 ASN A CA 1
ATOM 870 C C . ASN A 1 108 ? -2.912 -3.475 -21.109 1 92.5 108 ASN A C 1
ATOM 872 O O . ASN A 1 108 ? -4.098 -3.625 -20.812 1 92.5 108 ASN A O 1
ATOM 876 N N . SER A 1 109 ? -2.041 -3.348 -20.172 1 92.5 109 SER A N 1
ATOM 877 C CA . SER A 1 109 ? -2.355 -3.541 -18.766 1 92.5 109 SER A CA 1
ATOM 878 C C . SER A 1 109 ? -2.316 -2.221 -18 1 92.5 109 SER A C 1
ATOM 880 O O . SER A 1 109 ? -3.105 -2.008 -17.078 1 92.5 109 SER A O 1
ATOM 882 N N . LEU A 1 110 ? -1.501 -1.303 -18.406 1 91.12 110 LEU A N 1
ATOM 883 C CA . LEU A 1 110 ? -1.226 -0.076 -17.656 1 91.12 110 LEU A CA 1
ATOM 884 C C . LEU A 1 110 ? -2.477 0.788 -17.562 1 91.12 110 LEU A C 1
ATOM 886 O O . LEU A 1 110 ? -2.777 1.325 -16.484 1 91.12 110 LEU A O 1
ATOM 890 N N . PRO A 1 111 ? -3.236 0.959 -18.625 1 90.5 111 PRO A N 1
ATOM 891 C CA . PRO A 1 111 ? -4.402 1.838 -18.516 1 90.5 111 PRO A CA 1
ATOM 892 C C . PRO A 1 111 ? -5.406 1.376 -17.469 1 90.5 111 PRO A C 1
ATOM 894 O O . PRO A 1 111 ? -6.07 2.203 -16.844 1 90.5 111 PRO A O 1
ATOM 897 N N . TRP A 1 112 ? -5.469 0.138 -17.25 1 91.69 112 TRP A N 1
ATOM 898 C CA . TRP A 1 112 ? -6.422 -0.407 -16.297 1 91.69 112 TRP A CA 1
ATOM 899 C C . TRP A 1 112 ? -5.996 -0.084 -14.867 1 91.69 112 TRP A C 1
ATOM 901 O O . TRP A 1 112 ? -6.801 0.397 -14.062 1 91.69 112 TRP A O 1
ATOM 911 N N . THR A 1 113 ? -4.766 -0.363 -14.586 1 90.75 113 THR A N 1
ATOM 912 C CA . THR A 1 113 ? -4.25 -0.042 -13.258 1 90.75 113 THR A CA 1
ATOM 913 C C . THR A 1 113 ? -4.246 1.467 -13.023 1 90.75 113 THR A C 1
ATOM 915 O O . THR A 1 113 ? -4.742 1.945 -12.008 1 90.75 113 THR A O 1
ATOM 918 N N . ALA A 1 114 ? -3.734 2.217 -13.977 1 88.69 114 ALA A N 1
ATOM 919 C CA . ALA A 1 114 ? -3.641 3.668 -13.828 1 88.69 114 ALA A CA 1
ATOM 920 C C . ALA A 1 114 ? -5.027 4.297 -13.719 1 88.69 114 ALA A C 1
ATOM 922 O O . ALA A 1 114 ? -5.266 5.141 -12.852 1 88.69 114 ALA A O 1
ATOM 923 N N . GLY A 1 115 ? -5.922 3.926 -14.625 1 90.81 115 GLY A N 1
ATOM 924 C CA . GLY A 1 115 ? -7.277 4.449 -14.57 1 90.81 115 GLY A CA 1
ATOM 925 C C . GLY A 1 115 ? -7.977 4.152 -13.258 1 90.81 115 GLY A C 1
ATOM 926 O O . GLY A 1 115 ? -8.602 5.035 -12.664 1 90.81 115 GLY A O 1
ATOM 927 N N . LEU A 1 116 ? -7.82 2.955 -12.789 1 92 116 LEU A N 1
ATOM 928 C CA . LEU A 1 116 ? -8.461 2.531 -11.547 1 92 116 LEU A CA 1
ATOM 929 C C . LEU A 1 116 ? -7.887 3.291 -10.352 1 92 116 LEU A C 1
ATOM 931 O O . LEU A 1 116 ? -8.633 3.904 -9.586 1 92 116 LEU A O 1
ATOM 935 N N . LEU A 1 117 ? -6.598 3.316 -10.234 1 90.88 117 LEU A N 1
ATOM 936 C CA . LEU A 1 117 ? -5.965 3.824 -9.016 1 90.88 117 LEU A CA 1
ATOM 937 C C . LEU A 1 117 ? -5.992 5.348 -8.992 1 90.88 117 LEU A C 1
ATOM 939 O O . LEU A 1 117 ? -6.098 5.953 -7.922 1 90.88 117 LEU A O 1
ATOM 943 N N . ILE A 1 118 ? -5.895 6.004 -10.164 1 89.88 118 ILE A N 1
ATOM 944 C CA . ILE A 1 118 ? -6.012 7.457 -10.203 1 89.88 118 ILE A CA 1
ATOM 945 C C . ILE A 1 118 ? -7.426 7.871 -9.805 1 89.88 118 ILE A C 1
ATOM 947 O O . ILE A 1 118 ? -7.605 8.805 -9.016 1 89.88 118 ILE A O 1
ATOM 951 N N . THR A 1 119 ? -8.391 7.184 -10.32 1 93.06 119 THR A N 1
ATOM 952 C CA . THR A 1 119 ? -9.781 7.461 -9.961 1 93.06 119 THR A CA 1
ATOM 953 C C . THR A 1 119 ? -10.008 7.258 -8.469 1 93.06 119 THR A C 1
ATOM 955 O O . THR A 1 119 ? -10.609 8.109 -7.809 1 93.06 119 THR A O 1
ATOM 958 N N . VAL A 1 120 ? -9.484 6.199 -7.965 1 93.44 120 VAL A N 1
ATOM 959 C CA . VAL A 1 120 ? -9.633 5.879 -6.547 1 93.44 120 VAL A CA 1
ATOM 960 C C . VAL A 1 120 ? -8.961 6.961 -5.703 1 93.44 120 VAL A C 1
ATOM 962 O O . VAL A 1 120 ? -9.547 7.449 -4.73 1 93.44 120 VAL A O 1
ATOM 965 N N . ALA A 1 121 ? -7.754 7.328 -6.074 1 91.69 121 ALA A N 1
ATOM 966 C CA . ALA A 1 121 ? -6.996 8.32 -5.324 1 91.69 121 ALA A CA 1
ATOM 967 C C . ALA A 1 121 ? -7.727 9.664 -5.301 1 91.69 121 ALA A C 1
ATOM 969 O O . ALA A 1 121 ? -7.883 10.273 -4.242 1 91.69 121 ALA A O 1
ATOM 970 N N . LEU A 1 122 ? -8.211 10.109 -6.426 1 93.38 122 LEU A N 1
ATOM 971 C CA . LEU A 1 122 ? -8.852 11.414 -6.543 1 93.38 122 LEU A CA 1
ATOM 972 C C . LEU A 1 122 ? -10.188 11.43 -5.801 1 93.38 122 LEU A C 1
ATOM 974 O O . LEU A 1 122 ? -10.445 12.344 -5.008 1 93.38 122 LEU A O 1
ATOM 978 N N . LEU A 1 123 ? -10.969 10.43 -6 1 96.56 123 LEU A N 1
ATOM 979 C CA . LEU A 1 123 ? -12.289 10.414 -5.387 1 96.56 123 LEU A CA 1
ATOM 980 C C . LEU A 1 123 ? -12.188 10.242 -3.875 1 96.56 123 LEU A C 1
ATOM 982 O O . LEU A 1 123 ? -12.898 10.906 -3.119 1 96.56 123 LEU A O 1
ATOM 986 N N . SER A 1 124 ? -11.312 9.32 -3.443 1 95.25 124 SER A N 1
ATOM 987 C CA . SER A 1 124 ? -11.117 9.148 -2.008 1 95.25 124 SER A CA 1
ATOM 988 C C . SER A 1 124 ? -10.602 10.43 -1.362 1 95.25 124 SER A C 1
ATOM 990 O O . SER A 1 124 ? -11.039 10.797 -0.268 1 95.25 124 SER A O 1
ATOM 992 N N . TRP A 1 125 ? -9.672 11.055 -2.049 1 94.5 125 TRP A N 1
ATOM 993 C CA . TRP A 1 125 ? -9.078 12.281 -1.539 1 94.5 125 TRP A CA 1
ATOM 994 C C . TRP A 1 125 ? -10.125 13.391 -1.447 1 94.5 125 TRP A C 1
ATOM 996 O O . TRP A 1 125 ? -10.227 14.07 -0.424 1 94.5 125 TRP A O 1
ATOM 1006 N N . ILE A 1 126 ? -10.953 13.586 -2.475 1 96.5 126 ILE A N 1
ATOM 1007 C CA . ILE A 1 126 ? -11.961 14.641 -2.531 1 96.5 126 ILE A CA 1
ATOM 1008 C C . ILE A 1 126 ? -13.023 14.398 -1.461 1 96.5 126 ILE A C 1
ATOM 1010 O O . ILE A 1 126 ? -13.266 15.266 -0.615 1 96.5 126 ILE A O 1
ATOM 1014 N N . ILE A 1 127 ? -13.57 13.25 -1.444 1 97.06 127 ILE A N 1
ATOM 1015 C CA . ILE A 1 127 ? -14.664 12.938 -0.533 1 97.06 127 ILE A CA 1
ATOM 1016 C C . ILE A 1 127 ? -14.148 12.914 0.904 1 97.06 127 ILE A C 1
ATOM 1018 O O . ILE A 1 127 ? -14.766 13.492 1.802 1 97.06 127 ILE A O 1
ATOM 1022 N N . GLY A 1 128 ? -13 12.289 1.099 1 96.19 128 GLY A N 1
ATOM 1023 C CA . GLY A 1 128 ? -12.43 12.188 2.432 1 96.19 128 GLY A CA 1
ATOM 1024 C C . GLY A 1 128 ? -12.078 13.539 3.033 1 96.19 128 GLY A C 1
ATOM 1025 O O . GLY A 1 128 ? -12.375 13.797 4.199 1 96.19 128 GLY A O 1
ATOM 1026 N N . ASN A 1 129 ? -11.469 14.383 2.234 1 95.44 129 ASN A N 1
ATOM 1027 C CA . ASN A 1 129 ? -11.07 15.688 2.742 1 95.44 129 ASN A CA 1
ATOM 1028 C C . ASN A 1 129 ? -12.281 16.594 2.986 1 95.44 129 ASN A C 1
ATOM 1030 O O . ASN A 1 129 ? -12.32 17.328 3.967 1 95.44 129 ASN A O 1
ATOM 1034 N N . ILE A 1 130 ? -13.289 16.5 2.09 1 96.25 130 ILE A N 1
ATOM 1035 C CA . ILE A 1 130 ? -14.492 17.312 2.277 1 96.25 130 ILE A CA 1
ATOM 1036 C C . ILE A 1 130 ? -15.211 16.875 3.549 1 96.25 130 ILE A C 1
ATOM 1038 O O . ILE A 1 130 ? -15.492 17.688 4.43 1 96.25 130 ILE A O 1
ATOM 1042 N N . LEU A 1 131 ? -15.414 15.633 3.703 1 96.19 131 LEU A N 1
ATOM 1043 C CA . LEU A 1 131 ? -16.141 15.125 4.859 1 96.19 131 LEU A CA 1
ATOM 1044 C C . LEU A 1 131 ? -15.32 15.273 6.133 1 96.19 131 LEU A C 1
ATOM 1046 O O . LEU A 1 131 ? -15.859 15.609 7.188 1 96.19 131 LEU A O 1
ATOM 1050 N N . GLY A 1 132 ? -14.031 15 6.012 1 94.56 132 GLY A N 1
ATOM 1051 C CA . GLY A 1 132 ? -13.164 15.141 7.172 1 94.56 132 GLY A CA 1
ATOM 1052 C C . GLY A 1 132 ? -13.055 16.578 7.656 1 94.56 132 GLY A C 1
ATOM 1053 O O . GLY A 1 132 ? -13.031 16.828 8.859 1 94.56 132 GLY A O 1
ATOM 1054 N N . GLY A 1 133 ? -12.93 17.5 6.703 1 94.69 133 GLY A N 1
ATOM 1055 C CA . GLY A 1 133 ? -12.898 18.906 7.043 1 94.69 133 GLY A CA 1
ATOM 1056 C C . GLY A 1 133 ? -14.172 19.391 7.711 1 94.69 133 GLY A C 1
ATOM 1057 O O . GLY A 1 133 ? -14.117 20.109 8.719 1 94.69 133 GLY A O 1
ATOM 1058 N N . LEU A 1 134 ? -15.289 18.969 7.133 1 95.25 134 LEU A N 1
ATOM 1059 C CA . LEU A 1 134 ? -16.578 19.344 7.707 1 95.25 134 LEU A CA 1
ATOM 1060 C C . LEU A 1 134 ? -16.734 18.766 9.109 1 95.25 134 LEU A C 1
ATOM 1062 O O . LEU A 1 134 ? -17.125 19.469 10.039 1 95.25 134 LEU A O 1
ATOM 1066 N N . ALA A 1 135 ? -16.391 17.578 9.219 1 93.75 135 ALA A N 1
ATOM 1067 C CA . ALA A 1 135 ? -16.562 16.906 10.5 1 93.75 135 ALA A CA 1
ATOM 1068 C C . ALA A 1 135 ? -15.594 17.453 11.539 1 93.75 135 ALA A C 1
ATOM 1070 O O . ALA A 1 135 ? -15.914 17.516 12.727 1 93.75 135 ALA A O 1
ATOM 1071 N N . GLY A 1 136 ? -14.422 17.797 11.109 1 90.69 136 GLY A N 1
ATOM 1072 C CA . GLY A 1 136 ? -13.461 18.391 12.023 1 90.69 136 GLY A CA 1
ATOM 1073 C C . GLY A 1 136 ? -13.875 19.766 12.516 1 90.69 136 GLY A C 1
ATOM 1074 O O . GLY A 1 136 ? -13.664 20.109 13.68 1 90.69 136 GLY A O 1
ATOM 1075 N N . TYR A 1 137 ? -14.438 20.516 11.68 1 92.69 137 TYR A N 1
ATOM 1076 C CA . TYR A 1 137 ? -14.867 21.859 12.023 1 92.69 137 TYR A CA 1
ATOM 1077 C C . TYR A 1 137 ? -16.125 21.828 12.875 1 92.69 137 TYR A C 1
ATOM 1079 O O . TYR A 1 137 ? -16.25 22.578 13.844 1 92.69 137 TYR A O 1
ATOM 1087 N N . TYR A 1 138 ? -17.125 21.016 12.438 1 92.75 138 TYR A N 1
ATOM 1088 C CA . TYR A 1 138 ? -18.375 20.875 13.172 1 92.75 138 TYR A CA 1
ATOM 1089 C C . TYR A 1 138 ? -18.328 19.656 14.086 1 92.75 138 TYR A C 1
ATOM 1091 O O . TYR A 1 138 ? -19.25 18.844 14.078 1 92.75 138 TYR A O 1
ATOM 1099 N N . SER A 1 139 ? -17.328 19.516 14.836 1 88.5 139 SER A N 1
ATOM 1100 C CA . SER A 1 139 ? -17.047 18.312 15.602 1 88.5 139 SER A CA 1
ATOM 1101 C C . SER A 1 139 ? -18.141 18.031 16.625 1 88.5 139 SER A C 1
ATOM 1103 O O . SER A 1 139 ? -18.312 16.891 17.047 1 88.5 139 SER A O 1
ATOM 1105 N N . ASP A 1 140 ? -18.938 18.984 17 1 89.25 140 ASP A N 1
ATOM 1106 C CA . ASP A 1 140 ? -19.938 18.844 18.047 1 89.25 140 ASP A CA 1
ATOM 1107 C C . ASP A 1 140 ? -21.281 18.375 17.469 1 89.25 140 ASP A C 1
ATOM 1109 O O . ASP A 1 140 ? -22.156 17.953 18.203 1 89.25 140 ASP A O 1
ATOM 1113 N N . ARG A 1 141 ? -21.422 18.375 16.203 1 93.75 141 ARG A N 1
ATOM 1114 C CA . ARG A 1 141 ? -22.672 17.984 15.562 1 93.75 141 ARG A CA 1
ATOM 1115 C C . ARG A 1 141 ? -22.797 16.469 15.484 1 93.75 141 ARG A C 1
ATOM 1117 O O . ARG A 1 141 ? -21.797 15.773 15.305 1 93.75 141 ARG A O 1
ATOM 1124 N N . ASN A 1 142 ? -24.016 16.031 15.562 1 94.44 142 ASN A N 1
ATOM 1125 C CA . ASN A 1 142 ? -24.281 14.594 15.578 1 94.44 142 ASN A CA 1
ATOM 1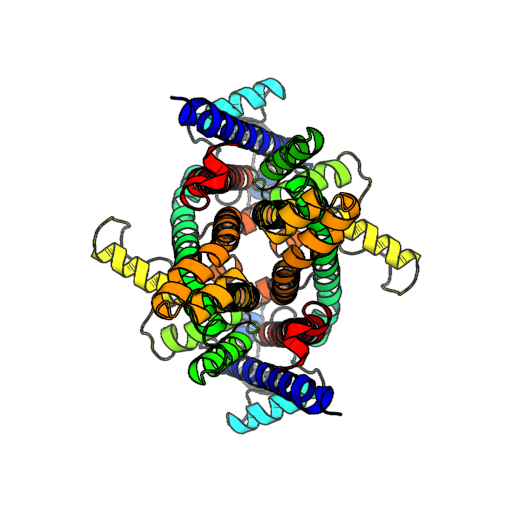126 C C . ASN A 1 142 ? -23.859 13.93 14.266 1 94.44 142 ASN A C 1
ATOM 1128 O O . ASN A 1 142 ? -23.297 12.836 14.273 1 94.44 142 ASN A O 1
ATOM 1132 N N . TRP A 1 143 ? -24.141 14.617 13.25 1 94.12 143 TRP A N 1
ATOM 1133 C CA . TRP A 1 143 ? -23.781 14.016 11.969 1 94.12 143 TRP A CA 1
ATOM 1134 C C . TRP A 1 143 ? -22.266 13.859 11.852 1 94.12 143 TRP A C 1
ATOM 1136 O O . TRP A 1 143 ? -21.781 12.906 11.242 1 94.12 143 TRP A O 1
ATOM 1146 N N . ALA A 1 144 ? -21.562 14.773 12.398 1 93.5 144 ALA A N 1
ATOM 1147 C CA . ALA A 1 144 ? -20.094 14.695 12.398 1 93.5 144 ALA A CA 1
ATOM 1148 C C . ALA A 1 144 ? -19.609 13.5 13.219 1 93.5 144 ALA A C 1
ATOM 1150 O O . ALA A 1 144 ? -18.703 12.781 12.805 1 93.5 144 ALA A O 1
ATOM 1151 N N . LYS A 1 145 ? -20.281 13.289 14.273 1 88.88 145 LYS A N 1
ATOM 1152 C CA . LYS A 1 145 ? -19.953 12.156 15.133 1 88.88 145 LYS A CA 1
ATOM 1153 C C . LYS A 1 145 ? -20.266 10.836 14.445 1 88.88 145 LYS A C 1
ATOM 1155 O O . LYS A 1 145 ? -19.5 9.875 14.547 1 88.88 145 LYS A O 1
ATOM 1160 N N . ILE A 1 146 ? -21.312 10.828 13.773 1 92.62 146 ILE A N 1
ATOM 1161 C CA . ILE A 1 146 ? -21.719 9.625 13.055 1 92.62 146 ILE A CA 1
ATOM 1162 C C . ILE A 1 146 ? -20.719 9.328 11.938 1 92.62 146 ILE A C 1
ATOM 1164 O O . ILE A 1 146 ? -20.312 8.18 11.742 1 92.62 146 ILE A O 1
ATOM 1168 N N . LEU A 1 147 ? -20.281 10.352 11.227 1 92.06 147 LEU A N 1
ATOM 1169 C CA . LEU A 1 147 ? -19.297 10.164 10.164 1 92.06 147 LEU A CA 1
ATOM 1170 C C . LEU A 1 147 ? -17.984 9.648 10.727 1 92.06 147 LEU A C 1
ATOM 1172 O O . LEU A 1 147 ? -17.328 8.805 10.109 1 92.06 147 LEU A O 1
ATOM 1176 N N . GLY A 1 148 ? -17.672 10.164 11.859 1 87.31 148 GLY A N 1
ATOM 1177 C CA . GLY A 1 148 ? -16.484 9.68 12.531 1 87.31 148 GLY A CA 1
ATOM 1178 C C . GLY A 1 148 ? -16.562 8.211 12.914 1 87.31 148 GLY A C 1
ATOM 1179 O O . GLY A 1 148 ? -15.625 7.449 12.68 1 87.31 148 GLY A O 1
ATOM 1180 N N . LEU A 1 149 ? -17.719 7.879 13.367 1 83.88 149 LEU A N 1
ATOM 1181 C CA . LEU A 1 149 ? -17.938 6.492 13.758 1 83.88 149 LEU A CA 1
ATOM 1182 C C . LEU A 1 149 ? -17.906 5.57 12.547 1 83.88 149 LEU A C 1
ATOM 1184 O O . LEU A 1 149 ? -17.328 4.484 12.602 1 83.88 149 LEU A O 1
ATOM 1188 N N . LEU A 1 150 ? -18.469 5.992 11.539 1 88.06 150 LEU A N 1
ATOM 1189 C CA . LEU A 1 150 ? -18.5 5.199 10.312 1 88.06 150 LEU A CA 1
ATOM 1190 C C . LEU A 1 150 ? -17.094 5.023 9.75 1 88.06 150 LEU A C 1
ATOM 1192 O O . LEU A 1 150 ? -16.719 3.924 9.336 1 88.06 150 LEU A O 1
ATOM 1196 N N . ALA A 1 151 ? -16.359 6.09 9.75 1 85.38 151 ALA A N 1
ATOM 1197 C CA . ALA A 1 151 ? -15 6.031 9.234 1 85.38 151 ALA A CA 1
ATOM 1198 C C . ALA A 1 151 ? -14.133 5.098 10.078 1 85.38 151 ALA A C 1
ATOM 1200 O O . ALA A 1 151 ? -13.352 4.309 9.531 1 85.38 151 ALA A O 1
ATOM 1201 N N . MET A 1 152 ? -14.344 5.09 11.312 1 78.25 152 MET A N 1
ATOM 1202 C CA . MET A 1 152 ? -13.547 4.277 12.227 1 78.25 152 MET A CA 1
ATOM 1203 C C . MET A 1 152 ? -13.93 2.807 12.125 1 78.25 152 MET A C 1
ATOM 1205 O O . MET A 1 152 ? -13.133 1.927 12.445 1 78.25 152 MET A O 1
ATOM 1209 N N . THR A 1 153 ? -15.109 2.58 11.703 1 81.06 153 THR A N 1
ATOM 1210 C CA . THR A 1 153 ? -15.586 1.207 11.578 1 81.06 153 THR A CA 1
ATOM 1211 C C . THR A 1 153 ? -15.164 0.606 10.242 1 81.06 153 THR A C 1
ATOM 1213 O O . THR A 1 153 ? -14.828 -0.578 10.164 1 81.06 153 THR A O 1
ATOM 1216 N N . ILE A 1 154 ? -15.141 1.388 9.258 1 79.62 154 ILE A N 1
ATOM 1217 C CA . ILE A 1 154 ? -14.898 0.899 7.91 1 79.62 154 ILE A CA 1
ATOM 1218 C C . ILE A 1 154 ? -13.391 0.776 7.672 1 79.62 154 ILE A C 1
ATOM 1220 O O . ILE A 1 154 ? -12.938 -0.159 7.012 1 79.62 154 ILE A O 1
ATOM 1224 N N . TYR A 1 155 ? -12.625 1.601 8.219 1 77.81 155 TYR A N 1
ATOM 1225 C CA . TYR A 1 155 ? -11.203 1.698 7.934 1 77.81 155 TYR A CA 1
ATOM 1226 C C . TYR A 1 155 ? -10.477 0.407 8.297 1 77.81 155 TYR A C 1
ATOM 1228 O O . TYR A 1 155 ? -9.594 -0.044 7.574 1 77.81 155 TYR A O 1
ATOM 1236 N N . PRO A 1 156 ? -10.945 -0.319 9.367 1 77.94 156 PRO A N 1
ATOM 1237 C CA . PRO A 1 156 ? -10.203 -1.52 9.766 1 77.94 156 PRO A CA 1
ATOM 1238 C C . PRO A 1 156 ? -10.516 -2.721 8.875 1 77.94 156 PRO A C 1
ATOM 1240 O O . PRO A 1 156 ? -9.797 -3.723 8.914 1 77.94 156 PRO A O 1
ATOM 1243 N N . ILE A 1 157 ? -11.578 -2.666 8.148 1 82.31 157 ILE A N 1
ATOM 1244 C CA . ILE A 1 157 ? -11.906 -3.764 7.246 1 82.31 157 ILE A CA 1
ATOM 1245 C C . ILE A 1 157 ? -10.93 -3.773 6.07 1 82.31 157 ILE A C 1
ATOM 1247 O O . ILE A 1 157 ? -10.812 -2.785 5.344 1 82.31 157 ILE A O 1
ATOM 1251 N N . PRO A 1 158 ? -10.234 -4.891 5.91 1 83.56 158 PRO A N 1
ATOM 1252 C CA . PRO A 1 158 ? -9.281 -4.949 4.797 1 83.56 158 PRO A CA 1
ATOM 1253 C C . PRO A 1 158 ? -9.953 -4.766 3.438 1 83.56 158 PRO A C 1
ATOM 1255 O O . PRO A 1 158 ? -11.07 -5.234 3.229 1 83.56 158 PRO A O 1
ATOM 1258 N N . TYR A 1 159 ? -9.25 -4.125 2.561 1 83.94 159 TYR A N 1
ATOM 1259 C CA . TYR A 1 159 ? -9.836 -3.809 1.262 1 83.94 159 TYR A CA 1
ATOM 1260 C C . TYR A 1 159 ? -10.188 -5.078 0.5 1 83.94 159 TYR A C 1
ATOM 1262 O O . TYR A 1 159 ? -11.141 -5.094 -0.292 1 83.94 159 TYR A O 1
ATOM 1270 N N . TYR A 1 160 ? -9.422 -6.16 0.7 1 86.5 160 TYR A N 1
ATOM 1271 C CA . TYR A 1 160 ? -9.695 -7.379 -0.053 1 86.5 160 TYR A CA 1
ATOM 1272 C C . TYR A 1 160 ? -10.969 -8.055 0.441 1 86.5 160 TYR A C 1
ATOM 1274 O O . TYR A 1 160 ? -11.641 -8.758 -0.316 1 86.5 160 TYR A O 1
ATOM 1282 N N . ILE A 1 161 ? -11.281 -7.871 1.696 1 87.19 161 ILE A N 1
ATOM 1283 C CA . ILE A 1 161 ? -12.555 -8.367 2.205 1 87.19 161 ILE A CA 1
ATOM 1284 C C . ILE A 1 161 ? -13.695 -7.547 1.615 1 87.19 161 ILE A C 1
ATOM 1286 O O . ILE A 1 161 ? -14.719 -8.102 1.198 1 87.19 161 ILE A O 1
ATOM 1290 N N . MET A 1 162 ? -13.453 -6.285 1.631 1 88.06 162 MET A N 1
ATOM 1291 C CA . MET A 1 162 ? -14.461 -5.43 1.007 1 88.06 162 MET A CA 1
ATOM 1292 C C . MET A 1 162 ? -14.664 -5.805 -0.457 1 88.06 162 MET A C 1
ATOM 1294 O O . MET A 1 162 ? -15.797 -5.836 -0.943 1 88.06 162 MET A O 1
ATOM 1298 N N . ALA A 1 163 ? -13.602 -6.086 -1.116 1 90.56 163 ALA A N 1
ATOM 1299 C CA . ALA A 1 163 ? -13.664 -6.512 -2.512 1 90.56 163 ALA A CA 1
ATOM 1300 C C . ALA A 1 163 ? -14.508 -7.773 -2.66 1 90.56 163 ALA A C 1
ATOM 1302 O O . ALA A 1 163 ? -15.398 -7.84 -3.516 1 90.56 163 ALA A O 1
ATOM 1303 N N . LEU A 1 164 ? -14.273 -8.734 -1.845 1 89.31 164 LEU A N 1
ATOM 1304 C CA . LEU A 1 164 ? -14.984 -10.008 -1.919 1 89.31 164 LEU A CA 1
ATOM 1305 C C . LEU A 1 164 ? -16.453 -9.828 -1.593 1 89.31 164 LEU A C 1
ATOM 1307 O O . LEU A 1 164 ? -17.328 -10.406 -2.258 1 89.31 164 LEU A O 1
ATOM 1311 N N . VAL A 1 165 ? -16.734 -8.992 -0.611 1 90.38 165 VAL A N 1
ATOM 1312 C CA . VAL A 1 165 ? -18.109 -8.742 -0.206 1 90.38 165 VAL A CA 1
ATOM 1313 C C . VAL A 1 165 ? -18.859 -8.07 -1.347 1 90.38 165 VAL A C 1
ATOM 1315 O O . VAL A 1 165 ? -19.984 -8.484 -1.689 1 90.38 165 VAL A O 1
ATOM 1318 N N . LEU A 1 166 ? -18.266 -7.066 -1.886 1 92.44 166 LEU A N 1
ATOM 1319 C CA . LEU A 1 166 ? -18.906 -6.355 -2.986 1 92.44 166 LEU A CA 1
ATOM 1320 C C . LEU A 1 166 ? -19.109 -7.277 -4.18 1 92.44 166 LEU A C 1
ATOM 1322 O O . LEU A 1 166 ? -20.156 -7.219 -4.84 1 92.44 166 LEU A O 1
ATOM 1326 N N . LEU A 1 167 ? -18.125 -8.109 -4.453 1 91.62 167 LEU A N 1
ATOM 1327 C CA . LEU A 1 167 ? -18.219 -9.055 -5.555 1 91.62 167 LEU A CA 1
ATOM 1328 C C . LEU A 1 167 ? -19.375 -10.031 -5.34 1 91.62 167 LEU A C 1
ATOM 1330 O O . LEU A 1 167 ? -20.172 -10.258 -6.246 1 91.62 167 LEU A O 1
ATOM 1334 N N . ILE A 1 168 ? -19.5 -10.516 -4.191 1 89.12 168 ILE A N 1
ATOM 1335 C CA . ILE A 1 168 ? -20.516 -11.516 -3.859 1 89.12 168 ILE A CA 1
ATOM 1336 C C . ILE A 1 168 ? -21.906 -10.883 -3.881 1 89.12 168 ILE A C 1
ATOM 1338 O O . ILE A 1 168 ? -22.828 -11.438 -4.469 1 89.12 168 ILE A O 1
ATOM 1342 N N . LEU A 1 169 ? -22 -9.68 -3.348 1 90.38 169 LEU A N 1
ATOM 1343 C CA . LEU A 1 169 ? -23.312 -9.031 -3.209 1 90.38 169 LEU A CA 1
ATOM 1344 C C . LEU A 1 169 ? -23.797 -8.5 -4.551 1 90.38 169 LEU A C 1
ATOM 1346 O O . LEU A 1 169 ? -24.953 -8.703 -4.922 1 90.38 169 LEU A O 1
ATOM 1350 N N . PHE A 1 170 ? -22.859 -7.926 -5.32 1 94.06 170 PHE A N 1
ATOM 1351 C CA . PHE A 1 170 ? -23.344 -7.113 -6.434 1 94.06 170 PHE A CA 1
ATOM 1352 C C . PHE A 1 170 ? -22.969 -7.746 -7.77 1 94.06 170 PHE A C 1
ATOM 1354 O O . PHE A 1 170 ? -23.422 -7.285 -8.82 1 94.06 170 PHE A O 1
ATOM 1361 N N . ALA A 1 171 ? -22.172 -8.797 -7.746 1 90.81 171 ALA A N 1
ATOM 1362 C CA . ALA A 1 171 ? -21.844 -9.492 -8.984 1 90.81 171 ALA A CA 1
ATOM 1363 C C . ALA A 1 171 ? -22.453 -10.891 -9.008 1 90.81 171 ALA A C 1
ATOM 1365 O O . ALA A 1 171 ? -22.766 -11.422 -10.07 1 90.81 171 ALA A O 1
ATOM 1366 N N . TYR A 1 172 ? -22.656 -11.43 -7.875 1 88.19 172 TYR A N 1
ATOM 1367 C CA . TYR A 1 172 ? -23.156 -12.805 -7.816 1 88.19 172 TYR A CA 1
ATOM 1368 C C . TYR A 1 172 ? -24.609 -12.836 -7.379 1 88.19 172 TYR A C 1
ATOM 1370 O O . TYR A 1 172 ? -25.484 -13.305 -8.125 1 88.19 172 TYR A O 1
ATOM 1378 N N . LEU A 1 173 ? -24.906 -12.289 -6.203 1 89.62 173 LEU A N 1
ATOM 1379 C CA . LEU A 1 173 ? -26.266 -12.383 -5.668 1 89.62 173 LEU A CA 1
ATOM 1380 C C . LEU A 1 173 ? -27.219 -11.461 -6.43 1 89.62 173 LEU A C 1
ATOM 1382 O O . LEU A 1 173 ? -28.312 -11.875 -6.805 1 89.62 173 LEU A O 1
ATOM 1386 N N . ILE A 1 174 ? -26.734 -10.18 -6.512 1 92.81 174 ILE A N 1
ATOM 1387 C CA . ILE A 1 174 ? -27.453 -9.195 -7.305 1 92.81 174 ILE A CA 1
ATOM 1388 C C . ILE A 1 174 ? -26.594 -8.727 -8.469 1 92.81 174 ILE A C 1
ATOM 1390 O O . ILE A 1 174 ? -25.953 -7.676 -8.391 1 92.81 174 ILE A O 1
ATOM 1394 N N . PRO A 1 175 ? -26.625 -9.531 -9.531 1 90.06 175 PRO A N 1
ATOM 1395 C CA . PRO A 1 175 ? -25.656 -9.336 -10.625 1 90.06 175 PRO A CA 1
ATOM 1396 C C . PRO A 1 175 ? -25.859 -8.016 -11.352 1 90.06 175 PRO A C 1
ATOM 1398 O O . PRO A 1 175 ? -26.078 -8 -12.57 1 90.06 175 PRO A O 1
ATOM 1401 N N . LEU A 1 176 ? -25.594 -6.934 -10.688 1 93.25 176 LEU A N 1
ATOM 1402 C CA . LEU A 1 176 ? -25.641 -5.586 -11.242 1 93.25 176 LEU A CA 1
ATOM 1403 C C . LEU A 1 176 ? -24.328 -5.246 -11.953 1 93.25 176 LEU A C 1
ATOM 1405 O O . LEU A 1 176 ? -24.328 -4.43 -12.875 1 93.25 176 LEU A O 1
ATOM 1409 N N . PHE A 1 177 ? -23.297 -5.91 -11.562 1 94.31 177 PHE A N 1
ATOM 1410 C CA . PHE A 1 177 ? -21.969 -5.629 -12.102 1 94.31 177 PHE A CA 1
ATOM 1411 C C . PHE A 1 177 ? -21.281 -6.918 -12.523 1 94.31 177 PHE A C 1
ATOM 1413 O O . PHE A 1 177 ? -21.641 -8.008 -12.062 1 94.31 177 PHE A O 1
ATOM 1420 N N . PRO A 1 178 ? -20.297 -6.75 -13.398 1 92.12 178 PRO A N 1
ATOM 1421 C CA . PRO A 1 178 ? -19.578 -7.945 -13.836 1 92.12 178 PRO A CA 1
ATOM 1422 C C . PRO A 1 178 ? -18.672 -8.523 -12.742 1 92.12 178 PRO A C 1
ATOM 1424 O O . PRO A 1 178 ? -18.172 -7.773 -11.898 1 92.12 178 PRO A O 1
ATOM 1427 N N . MET A 1 179 ? -18.406 -9.82 -12.875 1 86.81 179 MET A N 1
ATOM 1428 C CA . MET A 1 179 ? -17.625 -10.531 -11.867 1 86.81 179 MET A CA 1
ATOM 1429 C C . MET A 1 179 ? -16.125 -10.422 -12.156 1 86.81 179 MET A C 1
ATOM 1431 O O . MET A 1 179 ? -15.305 -10.461 -11.242 1 86.81 179 MET A O 1
ATOM 1435 N N . THR A 1 180 ? -15.867 -10.383 -13.445 1 88.19 180 THR A N 1
ATOM 1436 C CA . THR A 1 180 ? -14.445 -10.469 -13.773 1 88.19 180 THR A CA 1
ATOM 1437 C C . THR A 1 180 ? -14.117 -9.586 -14.977 1 88.19 180 THR A C 1
ATOM 1439 O O . THR A 1 180 ? -15 -9.258 -15.773 1 88.19 180 THR A O 1
ATOM 1442 N N . GLY A 1 181 ? -12.859 -9.125 -14.984 1 90.19 181 GLY A N 1
ATOM 1443 C CA . GLY A 1 181 ? -12.344 -8.516 -16.203 1 90.19 181 GLY A CA 1
ATOM 1444 C C . GLY A 1 181 ? -12.422 -7 -16.188 1 90.19 181 GLY A C 1
ATOM 1445 O O . GLY A 1 181 ? -12.93 -6.406 -15.242 1 90.19 181 GLY A O 1
ATOM 1446 N N . GLY A 1 182 ? -11.898 -6.406 -17.281 1 91.25 182 GLY A N 1
ATOM 1447 C CA . GLY A 1 182 ? -11.906 -4.965 -17.453 1 91.25 182 GLY A CA 1
ATOM 1448 C C . GLY A 1 182 ? -13 -4.484 -18.391 1 91.25 182 GLY A C 1
ATOM 1449 O O . GLY A 1 182 ? -13.367 -3.307 -18.375 1 91.25 182 GLY A O 1
ATOM 1450 N N . TYR A 1 183 ? -13.422 -5.363 -19.188 1 89.88 183 TYR A N 1
ATOM 1451 C CA . TYR A 1 183 ? -14.531 -5.141 -20.109 1 89.88 183 TYR A CA 1
ATOM 1452 C C . TYR A 1 183 ? -15.133 -6.465 -20.562 1 89.88 183 TYR A C 1
ATOM 1454 O O . TYR A 1 183 ? -14.539 -7.527 -20.359 1 89.88 183 TYR A O 1
ATOM 1462 N N . SER A 1 184 ? -16.312 -6.359 -21.078 1 89.56 184 SER A N 1
ATOM 1463 C CA . SER A 1 184 ? -17.047 -7.566 -21.438 1 89.56 184 SER A CA 1
ATOM 1464 C C . SER A 1 184 ? -16.391 -8.281 -22.609 1 89.56 184 SER A C 1
ATOM 1466 O O . SER A 1 184 ? -15.789 -7.645 -23.484 1 89.56 184 SER A O 1
ATOM 1468 N N . VAL A 1 185 ? -16.578 -9.531 -22.562 1 86.06 185 VAL A N 1
ATOM 1469 C CA . VAL A 1 185 ? -16.047 -10.367 -23.641 1 86.06 185 VAL A CA 1
ATOM 1470 C C . VAL A 1 185 ? -16.75 -10.016 -24.953 1 86.06 185 VAL A C 1
ATOM 1472 O O . VAL A 1 185 ? -17.953 -9.797 -24.984 1 86.06 185 VAL A O 1
ATOM 1475 N N . GLY A 1 186 ? -15.977 -9.906 -25.969 1 83.75 186 GLY A N 1
ATOM 1476 C CA . GLY A 1 186 ? -16.562 -9.641 -27.266 1 83.75 186 GLY A CA 1
ATOM 1477 C C . GLY A 1 186 ? -16.484 -8.172 -27.672 1 83.75 186 GLY A C 1
ATOM 1478 O O . GLY A 1 186 ? -16.703 -7.832 -28.828 1 83.75 186 GLY A O 1
ATOM 1479 N N . LEU A 1 187 ? -16.234 -7.359 -26.719 1 85.81 187 LEU A N 1
ATOM 1480 C CA . LEU A 1 187 ? -16.125 -5.941 -27.031 1 85.81 187 LEU A CA 1
ATOM 1481 C C . LEU A 1 187 ? -14.688 -5.59 -27.438 1 85.81 187 LEU A C 1
ATOM 1483 O O . LEU A 1 187 ? -13.734 -6.145 -26.875 1 85.81 187 LEU A O 1
ATOM 1487 N N . THR A 1 188 ? -14.57 -4.781 -28.406 1 86.5 188 THR A N 1
ATOM 1488 C CA . THR A 1 188 ? -13.273 -4.281 -28.828 1 86.5 188 THR A CA 1
ATOM 1489 C C . THR A 1 188 ? -12.969 -2.938 -28.188 1 86.5 188 THR A C 1
ATOM 1491 O O . THR A 1 188 ? -13.812 -2.039 -28.172 1 86.5 188 THR A O 1
ATOM 1494 N N . PRO A 1 189 ? -11.844 -2.9 -27.688 1 85.69 189 PRO A N 1
ATOM 1495 C CA . PRO A 1 189 ? -11.469 -1.625 -27.062 1 85.69 189 PRO A CA 1
ATOM 1496 C C . PRO A 1 189 ? -11.594 -0.446 -28.031 1 85.69 189 PRO A C 1
ATOM 1498 O O . PRO A 1 189 ? -11.18 -0.546 -29.188 1 85.69 189 PRO A O 1
ATOM 1501 N N . SER A 1 190 ? -12.32 0.542 -27.656 1 86.81 190 SER A N 1
ATOM 1502 C CA . SER A 1 190 ? -12.555 1.743 -28.453 1 86.81 190 SER A CA 1
ATOM 1503 C C . SER A 1 190 ? -12.844 2.945 -27.562 1 86.81 190 SER A C 1
ATOM 1505 O O . SER A 1 190 ? -12.828 2.832 -26.328 1 86.81 190 SER A O 1
ATOM 1507 N N . PHE A 1 191 ? -12.938 4.062 -28.156 1 89 191 PHE A N 1
ATOM 1508 C CA . PHE A 1 191 ? -13.266 5.27 -27.406 1 89 191 PHE A CA 1
ATOM 1509 C C . PHE A 1 191 ? -14.75 5.586 -27.5 1 89 191 PHE A C 1
ATOM 1511 O O . PHE A 1 191 ? -15.164 6.73 -27.297 1 89 191 PHE A O 1
ATOM 1518 N N . SER A 1 192 ? -15.523 4.594 -27.812 1 90.69 192 SER A N 1
ATOM 1519 C CA . SER A 1 192 ? -16.969 4.754 -27.875 1 90.69 192 SER A CA 1
ATOM 1520 C C . SER A 1 192 ? -17.578 4.863 -26.484 1 90.69 192 SER A C 1
ATOM 1522 O O . SER A 1 192 ? -16.984 4.402 -25.5 1 90.69 192 SER A O 1
ATOM 1524 N N . LEU A 1 193 ? -18.688 5.543 -26.453 1 92.12 193 LEU A N 1
ATOM 1525 C CA . LEU A 1 193 ? -19.391 5.699 -25.188 1 92.12 193 LEU A CA 1
ATOM 1526 C C . LEU A 1 193 ? -19.781 4.34 -24.609 1 92.12 193 LEU A C 1
ATOM 1528 O O . LEU A 1 193 ? -19.734 4.141 -23.391 1 92.12 193 LEU A O 1
ATOM 1532 N N . GLU A 1 194 ? -20.125 3.49 -25.5 1 91.19 194 GLU A N 1
ATOM 1533 C CA . GLU A 1 194 ? -20.5 2.146 -25.078 1 91.19 194 GLU A CA 1
ATOM 1534 C C . GLU A 1 194 ? -19.344 1.441 -24.391 1 91.19 194 GLU A C 1
ATOM 1536 O O . GLU A 1 194 ? -19.516 0.82 -23.328 1 91.19 194 GLU A O 1
ATOM 1541 N N . PHE A 1 195 ? -18.203 1.522 -25 1 92.5 195 PHE A N 1
ATOM 1542 C CA . PHE A 1 195 ? -17.031 0.875 -24.422 1 92.5 195 PHE A CA 1
ATOM 1543 C C . PHE A 1 195 ? -16.641 1.522 -23.094 1 92.5 195 PHE A C 1
ATOM 1545 O O . PHE A 1 195 ? -16.344 0.827 -22.125 1 92.5 195 PHE A O 1
ATOM 1552 N N . ILE A 1 196 ? -16.75 2.781 -23.094 1 92.75 196 ILE A N 1
ATOM 1553 C CA . ILE A 1 196 ? -16.375 3.525 -21.891 1 92.75 196 ILE A CA 1
ATOM 1554 C C . ILE A 1 196 ? -17.312 3.152 -20.75 1 92.75 196 ILE A C 1
ATOM 1556 O O . ILE A 1 196 ? -16.859 2.91 -19.625 1 92.75 196 ILE A O 1
ATOM 1560 N N . LEU A 1 197 ? -18.547 3.084 -21 1 93.5 197 LEU A N 1
ATOM 1561 C CA . LEU A 1 197 ? -19.531 2.727 -19.969 1 93.5 197 LEU A CA 1
ATOM 1562 C C . LEU A 1 197 ? -19.328 1.291 -19.5 1 93.5 197 LEU A C 1
ATOM 1564 O O . LEU A 1 197 ? -19.516 0.986 -18.328 1 93.5 197 LEU A O 1
ATOM 1568 N N . ASN A 1 198 ? -18.953 0.463 -20.453 1 94.69 198 ASN A N 1
ATOM 1569 C CA . ASN A 1 198 ? -18.656 -0.922 -20.094 1 94.69 198 ASN A CA 1
ATOM 1570 C C . ASN A 1 198 ? -17.438 -1.025 -19.188 1 94.69 198 ASN A C 1
ATOM 1572 O O . ASN A 1 198 ? -17.438 -1.803 -18.219 1 94.69 198 ASN A O 1
ATOM 1576 N N . VAL A 1 199 ? -16.484 -0.205 -19.484 1 94.5 199 VAL A N 1
ATOM 1577 C CA . VAL A 1 199 ? -15.266 -0.17 -18.672 1 94.5 199 VAL A CA 1
ATOM 1578 C C . VAL A 1 199 ? -15.594 0.346 -17.281 1 94.5 199 VAL A C 1
ATOM 1580 O O . VAL A 1 199 ? -15.141 -0.213 -16.281 1 94.5 199 VAL A O 1
ATOM 1583 N N . ILE A 1 200 ? -16.438 1.316 -17.203 1 95.25 200 ILE A N 1
ATOM 1584 C CA . ILE A 1 200 ? -16.828 1.9 -15.93 1 95.25 200 ILE A CA 1
ATOM 1585 C C . ILE A 1 200 ? -17.609 0.876 -15.109 1 95.25 200 ILE A C 1
ATOM 1587 O O . ILE A 1 200 ? -17.406 0.755 -13.898 1 95.25 200 ILE A O 1
ATOM 1591 N N . LYS A 1 201 ? -18.422 0.158 -15.727 1 95.06 201 LYS A N 1
ATOM 1592 C CA . LYS A 1 201 ? -19.219 -0.863 -15.039 1 95.06 201 LYS A CA 1
ATOM 1593 C C . LYS A 1 201 ? -18.312 -1.94 -14.438 1 95.06 201 LYS A C 1
ATOM 1595 O O . LYS A 1 201 ? -18.562 -2.406 -13.32 1 95.06 201 LYS A O 1
ATOM 1600 N N . HIS A 1 202 ? -17.281 -2.328 -15.188 1 95.06 202 HIS A N 1
ATOM 1601 C CA . HIS A 1 202 ? -16.359 -3.359 -14.727 1 95.06 202 HIS A CA 1
ATOM 1602 C C . HIS A 1 202 ? -15.438 -2.826 -13.633 1 95.06 202 HIS A C 1
ATOM 1604 O O . HIS A 1 202 ? -15.008 -3.578 -12.758 1 95.06 202 HIS A O 1
ATOM 1610 N N . ALA A 1 203 ? -15.203 -1.509 -13.664 1 95.88 203 ALA A N 1
ATOM 1611 C CA . ALA A 1 203 ? -14.266 -0.901 -12.727 1 95.88 203 ALA A CA 1
ATOM 1612 C C . ALA A 1 203 ? -14.969 -0.481 -11.438 1 95.88 203 ALA A C 1
ATOM 1614 O O . ALA A 1 203 ? -14.312 -0.19 -10.43 1 95.88 203 ALA A O 1
ATOM 1615 N N . PHE A 1 204 ? -16.234 -0.487 -11.414 1 96.62 204 PHE A N 1
ATOM 1616 C CA . PHE A 1 204 ? -17 0.112 -10.336 1 96.62 204 PHE A CA 1
ATOM 1617 C C . PHE A 1 204 ? -16.734 -0.604 -9.016 1 96.62 204 PHE A C 1
ATOM 1619 O O . PHE A 1 204 ? -16.391 0.031 -8.016 1 96.62 204 PHE A O 1
ATOM 1626 N N . LEU A 1 205 ? -16.844 -1.896 -8.977 1 96.06 205 LEU A N 1
ATOM 1627 C CA . LEU A 1 205 ? -16.703 -2.639 -7.73 1 96.06 205 LEU A CA 1
ATOM 1628 C C . LEU A 1 205 ? -15.258 -2.615 -7.246 1 96.06 205 LEU A C 1
ATOM 1630 O O . LEU A 1 205 ? -14.992 -2.369 -6.066 1 96.06 205 LEU A O 1
ATOM 1634 N N . PRO A 1 206 ? -14.289 -2.91 -8.195 1 94.56 206 PRO A N 1
ATOM 1635 C CA . PRO A 1 206 ? -12.898 -2.748 -7.766 1 94.56 206 PRO A CA 1
ATOM 1636 C C . PRO A 1 206 ? -12.617 -1.356 -7.203 1 94.56 206 PRO A C 1
ATOM 1638 O O . PRO A 1 206 ? -11.969 -1.228 -6.16 1 94.56 206 PRO A O 1
ATOM 1641 N N . ALA A 1 207 ? -13.148 -0.385 -7.863 1 95.06 207 ALA A N 1
ATOM 1642 C CA . ALA A 1 207 ? -12.922 0.988 -7.418 1 95.06 207 ALA A CA 1
ATOM 1643 C C . ALA A 1 207 ? -13.586 1.24 -6.062 1 95.06 207 ALA A C 1
ATOM 1645 O O . ALA A 1 207 ? -12.969 1.812 -5.164 1 95.06 207 ALA A O 1
ATOM 1646 N N . LEU A 1 208 ? -14.758 0.836 -5.941 1 95.06 208 LEU A N 1
ATOM 1647 C CA . LEU A 1 208 ? -15.516 1.074 -4.715 1 95.06 208 LEU A CA 1
ATOM 1648 C C . LEU A 1 208 ? -14.836 0.406 -3.523 1 95.06 208 LEU A C 1
ATOM 1650 O O . LEU A 1 208 ? -14.812 0.965 -2.424 1 95.06 208 LEU A O 1
ATOM 1654 N N . SER A 1 209 ? -14.305 -0.785 -3.721 1 92.19 209 SER A N 1
ATOM 1655 C CA . SER A 1 209 ? -13.633 -1.506 -2.645 1 92.19 209 SER A CA 1
ATOM 1656 C C . SER A 1 209 ? -12.43 -0.727 -2.123 1 92.19 209 SER A C 1
ATOM 1658 O O . SER A 1 209 ? -12.125 -0.769 -0.929 1 92.19 209 SER A O 1
ATOM 1660 N N . LEU A 1 210 ? -11.805 0.008 -2.963 1 91 210 LEU A N 1
ATOM 1661 C CA . LEU A 1 210 ? -10.625 0.78 -2.592 1 91 210 LEU A CA 1
ATOM 1662 C C . LEU A 1 210 ? -11.016 2.166 -2.09 1 91 210 LEU A C 1
ATOM 1664 O O . LEU A 1 210 ? -10.422 2.68 -1.142 1 91 210 LEU A O 1
ATOM 1668 N N . ILE A 1 211 ? -12.039 2.74 -2.697 1 93.56 211 ILE A N 1
ATOM 1669 C CA . ILE A 1 211 ? -12.469 4.098 -2.375 1 93.56 211 ILE A CA 1
ATOM 1670 C C . ILE A 1 211 ? -12.969 4.152 -0.934 1 93.56 211 ILE A C 1
ATOM 1672 O O . ILE A 1 211 ? -12.664 5.098 -0.198 1 93.56 211 ILE A O 1
ATOM 1676 N N . LEU A 1 212 ? -13.664 3.195 -0.521 1 90.5 212 LEU A N 1
ATOM 1677 C CA . LEU A 1 212 ? -14.242 3.182 0.817 1 90.5 212 LEU A CA 1
ATOM 1678 C C . LEU A 1 212 ? -13.156 3.221 1.884 1 90.5 212 LEU A C 1
ATOM 1680 O O . LEU A 1 212 ? -13.266 3.963 2.861 1 90.5 212 LEU A O 1
ATOM 1684 N N . ILE A 1 213 ? -12.148 2.531 1.689 1 83.69 213 ILE A N 1
ATOM 1685 C CA . ILE A 1 213 ? -11.039 2.516 2.635 1 83.69 213 ILE A CA 1
ATOM 1686 C C . ILE A 1 213 ? -10.258 3.826 2.539 1 83.69 213 ILE A C 1
ATOM 1688 O O . ILE A 1 213 ? -9.875 4.402 3.559 1 83.69 213 ILE A O 1
ATOM 1692 N N . GLY A 1 214 ? -10.047 4.27 1.317 1 88.69 214 GLY A N 1
ATOM 1693 C CA . GLY A 1 214 ? -9.352 5.527 1.092 1 88.69 214 GLY A CA 1
ATOM 1694 C C . GLY A 1 214 ? -10.055 6.715 1.726 1 88.69 214 GLY A C 1
ATOM 1695 O O . GLY A 1 214 ? -9.398 7.598 2.285 1 88.69 214 GLY A O 1
ATOM 1696 N N . ILE A 1 215 ? -11.336 6.68 1.685 1 93 215 ILE A N 1
ATOM 1697 C CA . ILE A 1 215 ? -12.102 7.762 2.293 1 93 215 ILE A CA 1
ATOM 1698 C C . ILE A 1 215 ? -11.828 7.805 3.795 1 93 215 ILE A C 1
ATOM 1700 O O . ILE A 1 215 ? -11.641 8.883 4.367 1 93 215 ILE A O 1
ATOM 1704 N N . GLY A 1 216 ? -11.836 6.648 4.363 1 87.06 216 GLY A N 1
ATOM 1705 C CA . GLY A 1 216 ? -11.562 6.598 5.789 1 87.06 216 GLY A CA 1
ATOM 1706 C C . GLY A 1 216 ? -10.227 7.211 6.16 1 87.06 216 GLY A C 1
ATOM 1707 O O . GLY A 1 216 ? -10.141 7.992 7.109 1 87.06 216 GLY A O 1
ATOM 1708 N N . TRP A 1 217 ? -9.219 6.91 5.383 1 84.69 217 TRP A N 1
ATOM 1709 C CA . TRP A 1 217 ? -7.871 7.418 5.637 1 84.69 217 TRP A CA 1
ATOM 1710 C C . TRP A 1 217 ? -7.836 8.938 5.531 1 84.69 217 TRP A C 1
ATOM 1712 O O . TRP A 1 217 ? -7.371 9.617 6.449 1 84.69 217 TRP A O 1
ATOM 1722 N N . TRP A 1 218 ? -8.312 9.477 4.457 1 91.38 218 TRP A N 1
ATOM 1723 C CA . TRP A 1 218 ? -8.281 10.914 4.211 1 91.38 218 TRP A CA 1
ATOM 1724 C C . TRP A 1 218 ? -9.203 11.656 5.176 1 91.38 218 TRP A C 1
ATOM 1726 O O . TRP A 1 218 ? -8.891 12.766 5.613 1 91.38 218 TRP A O 1
ATOM 1736 N N . PHE A 1 219 ? -10.344 11.039 5.539 1 92.62 219 PHE A N 1
ATOM 1737 C CA . PHE A 1 219 ? -11.289 11.609 6.488 1 92.62 219 PHE A CA 1
ATOM 1738 C C . PHE A 1 219 ? -10.633 11.805 7.852 1 92.62 219 PHE A C 1
ATOM 1740 O O . PHE A 1 219 ? -10.672 12.898 8.422 1 92.62 219 PHE A O 1
ATOM 1747 N N . LEU A 1 220 ? -10.047 10.797 8.32 1 84.94 220 LEU A N 1
ATOM 1748 C CA . LEU A 1 220 ? -9.461 10.836 9.656 1 84.94 220 LEU A CA 1
ATOM 1749 C C . LEU A 1 220 ? -8.266 11.781 9.688 1 84.94 220 LEU A C 1
ATOM 1751 O O . LEU A 1 220 ? -8.078 12.523 10.656 1 84.94 220 LEU A O 1
ATOM 1755 N N . SER A 1 221 ? -7.473 11.758 8.648 1 86.94 221 SER A N 1
ATOM 1756 C CA . SER A 1 221 ? -6.332 12.664 8.555 1 86.94 221 SER A CA 1
ATOM 1757 C C . SER A 1 221 ? -6.785 14.125 8.531 1 86.94 221 SER A C 1
ATOM 1759 O O . SER A 1 221 ? -6.277 14.945 9.297 1 86.94 221 SER A O 1
ATOM 1761 N N . MET A 1 222 ? -7.754 14.406 7.703 1 90.62 222 MET A N 1
ATOM 1762 C CA . MET A 1 222 ? -8.258 15.766 7.555 1 90.62 222 MET A CA 1
ATOM 1763 C C . MET A 1 222 ? -8.961 16.219 8.828 1 90.62 222 MET A C 1
ATOM 1765 O O . MET A 1 222 ? -8.82 17.375 9.234 1 90.62 222 MET A O 1
ATOM 1769 N N . ARG A 1 223 ? -9.711 15.383 9.328 1 88.62 223 ARG A N 1
ATOM 1770 C CA . ARG A 1 223 ? -10.391 15.719 10.578 1 88.62 223 ARG A CA 1
ATOM 1771 C C . ARG A 1 223 ? -9.391 16.094 11.664 1 88.62 223 ARG A C 1
ATOM 1773 O O . ARG A 1 223 ? -9.609 17.047 12.414 1 88.62 223 ARG A O 1
ATOM 1780 N N . SER A 1 224 ? -8.359 15.359 11.734 1 81.94 224 SER A N 1
ATOM 1781 C CA . SER A 1 224 ? -7.324 15.641 12.719 1 81.94 224 SER A CA 1
ATOM 1782 C C . SER A 1 224 ? -6.664 16.984 12.461 1 81.94 224 SER A C 1
ATOM 1784 O O . SER A 1 224 ? -6.441 17.766 13.391 1 81.94 224 SER A O 1
ATOM 1786 N N . LEU A 1 225 ? -6.379 17.297 11.234 1 85.25 225 LEU A N 1
ATOM 1787 C CA . LEU A 1 225 ? -5.777 18.562 10.859 1 85.25 225 LEU A CA 1
ATOM 1788 C C . LEU A 1 225 ? -6.707 19.734 11.195 1 85.25 225 LEU A C 1
ATOM 1790 O O . LEU A 1 225 ? -6.277 20.719 11.789 1 85.25 225 LEU A O 1
ATOM 1794 N N . THR A 1 226 ? -7.949 19.547 10.852 1 89.06 226 THR A N 1
ATOM 1795 C CA . THR A 1 226 ? -8.93 20.609 11.055 1 89.06 226 THR A CA 1
ATOM 1796 C C . THR A 1 226 ? -9.172 20.844 12.539 1 89.06 226 THR A C 1
ATOM 1798 O O . THR A 1 226 ? -9.305 22 12.977 1 89.06 226 THR A O 1
ATOM 1801 N N . SER A 1 227 ? -9.203 19.844 13.242 1 82 227 SER A N 1
ATOM 1802 C CA . SER A 1 227 ? -9.438 19.953 14.68 1 82 227 SER A CA 1
ATOM 1803 C C . SER A 1 227 ? -8.336 20.766 15.359 1 82 227 SER A C 1
ATOM 1805 O O . SER A 1 227 ? -8.586 21.469 16.344 1 82 227 SER A O 1
ATOM 1807 N N . THR A 1 228 ? -7.18 20.703 14.867 1 78.06 228 THR A N 1
ATOM 1808 C CA . THR A 1 228 ? -6.051 21.453 15.414 1 78.06 228 THR A CA 1
ATOM 1809 C C . THR A 1 228 ? -6.09 22.906 14.961 1 78.06 228 THR A C 1
ATOM 1811 O O . THR A 1 228 ? -5.812 23.812 15.742 1 78.06 228 THR A O 1
ATOM 1814 N N . ILE A 1 229 ? -6.508 23.078 13.773 1 83.75 229 ILE A N 1
ATOM 1815 C CA . ILE A 1 229 ? -6.469 24.406 13.172 1 83.75 229 ILE A CA 1
ATOM 1816 C C . ILE A 1 229 ? -7.602 25.266 13.734 1 83.75 229 ILE A C 1
ATOM 1818 O O . ILE A 1 229 ? -7.438 26.469 13.93 1 83.75 229 ILE A O 1
ATOM 1822 N N . VAL A 1 230 ? -8.703 24.672 14.086 1 87.81 230 VAL A N 1
ATOM 1823 C CA . VAL A 1 230 ? -9.891 25.391 14.547 1 87.81 230 VAL A CA 1
ATOM 1824 C C . VAL A 1 230 ? -9.578 26.109 15.852 1 87.81 230 VAL A C 1
ATOM 1826 O O . VAL A 1 230 ? -10.164 27.156 16.141 1 87.81 230 VAL A O 1
ATOM 1829 N N . SER A 1 231 ? -8.617 25.656 16.578 1 83.62 231 SER A N 1
ATOM 1830 C CA . SER A 1 231 ? -8.297 26.234 17.875 1 83.62 231 SER A CA 1
ATOM 1831 C C . SER A 1 231 ? -7.191 27.266 17.766 1 83.62 231 SER A C 1
ATOM 1833 O O . SER A 1 231 ? -6.77 27.859 18.766 1 83.62 231 SER A O 1
ATOM 1835 N N . GLU A 1 232 ? -6.77 27.484 16.594 1 82.44 232 GLU A N 1
ATOM 1836 C CA . GLU A 1 232 ? -5.719 28.484 16.375 1 82.44 232 GLU A CA 1
ATOM 1837 C C . GLU A 1 232 ? -6.242 29.891 16.594 1 82.44 232 GLU A C 1
ATOM 1839 O O . GLU A 1 232 ? -7.422 30.172 16.375 1 82.44 232 GLU A O 1
ATOM 1844 N N . ASP A 1 233 ? -5.383 30.797 17.047 1 84.06 233 ASP A N 1
ATOM 1845 C CA . ASP A 1 233 ? -5.742 32.156 17.422 1 84.06 233 ASP A CA 1
ATOM 1846 C C . ASP A 1 233 ? -6.426 32.906 16.266 1 84.06 233 ASP A C 1
ATOM 1848 O O . ASP A 1 233 ? -7.402 33.625 16.469 1 84.06 233 ASP A O 1
ATOM 1852 N N . TYR A 1 234 ? -5.926 32.719 15.078 1 83.62 234 TYR A N 1
ATOM 1853 C CA . TYR A 1 234 ? -6.48 33.469 13.961 1 83.62 234 TYR A CA 1
ATOM 1854 C C . TYR A 1 234 ? -7.895 33 13.633 1 83.62 234 TYR A C 1
ATOM 1856 O O . TYR A 1 234 ? -8.719 33.781 13.156 1 83.62 234 TYR A O 1
ATOM 1864 N N . VAL A 1 235 ? -8.172 31.797 13.906 1 89.19 235 VAL A N 1
ATOM 1865 C CA . VAL A 1 235 ? -9.516 31.266 13.672 1 89.19 235 VAL A CA 1
ATOM 1866 C C . VAL A 1 235 ? -10.469 31.766 14.758 1 89.19 235 VAL A C 1
ATOM 1868 O O . VAL A 1 235 ? -11.586 32.188 14.461 1 89.19 235 VAL A O 1
ATOM 1871 N N . VAL A 1 236 ? -9.977 31.719 15.977 1 89.75 236 VAL A N 1
ATOM 1872 C CA . VAL A 1 236 ? -10.781 32.219 17.094 1 89.75 236 VAL A CA 1
ATOM 1873 C C . VAL A 1 236 ? -11.094 33.688 16.906 1 89.75 236 VAL A C 1
ATOM 1875 O O . VAL A 1 236 ? -12.227 34.125 17.141 1 89.75 236 VAL A O 1
ATOM 1878 N N . TYR A 1 237 ? -10.039 34.344 16.516 1 91.06 237 TYR A N 1
ATOM 1879 C CA . TYR A 1 237 ? -10.234 35.781 16.25 1 91.06 237 TYR A CA 1
ATOM 1880 C C . TYR A 1 237 ? -11.289 36 15.18 1 91.06 237 TYR A C 1
ATOM 1882 O O . TYR A 1 237 ? -12.156 36.844 15.312 1 91.06 237 TYR A O 1
ATOM 1890 N N . ALA A 1 238 ? -11.266 35.25 14.117 1 92.94 238 ALA A N 1
ATOM 1891 C CA . ALA A 1 238 ? -12.242 35.375 13.039 1 92.94 238 ALA A CA 1
ATOM 1892 C C . ALA A 1 238 ? -13.656 35.062 13.547 1 92.94 238 ALA A C 1
ATOM 1894 O O . ALA A 1 238 ? -14.617 35.719 13.117 1 92.94 238 ALA A O 1
ATOM 1895 N N . GLN A 1 239 ? -13.758 34.156 14.453 1 92.44 239 GLN A N 1
ATOM 1896 C CA . GLN A 1 239 ? -15.047 33.812 15.047 1 92.44 239 GLN A CA 1
ATOM 1897 C C . GLN A 1 239 ? -15.578 34.969 15.898 1 92.44 239 GLN A C 1
ATOM 1899 O O . GLN A 1 239 ? -16.766 35.312 15.82 1 92.44 239 GLN A O 1
ATOM 1904 N N . VAL A 1 240 ? -14.688 35.594 16.609 1 94.25 240 VAL A N 1
ATOM 1905 C CA . VAL A 1 240 ? -15.062 36.719 17.484 1 94.25 240 VAL A CA 1
ATOM 1906 C C . VAL A 1 240 ? -15.477 37.906 16.656 1 94.25 240 VAL A C 1
ATOM 1908 O O . VAL A 1 240 ? -16.375 38.656 17.031 1 94.25 240 VAL A O 1
ATOM 1911 N N . MET A 1 241 ? -14.875 38.031 15.484 1 95.12 241 MET A N 1
ATOM 1912 C CA . MET A 1 241 ? -15.164 39.156 14.594 1 95.12 241 MET A CA 1
ATOM 1913 C C . MET A 1 241 ? -16.484 38.938 13.852 1 95.12 241 MET A C 1
ATOM 1915 O O . MET A 1 241 ? -16.938 39.844 13.133 1 95.12 241 MET A O 1
ATOM 1919 N N . GLY A 1 242 ? -17.062 37.844 13.938 1 93.44 242 GLY A N 1
ATOM 1920 C CA . GLY A 1 242 ? -18.375 37.562 13.375 1 93.44 242 GLY A CA 1
ATOM 1921 C C . GLY A 1 242 ? -18.328 37.125 11.93 1 93.44 242 GLY A C 1
ATOM 1922 O O . GLY A 1 242 ? -19.328 37.188 11.211 1 93.44 242 GLY A O 1
ATOM 1923 N N . ILE A 1 243 ? -17.172 36.719 11.484 1 94.62 243 ILE A N 1
ATOM 1924 C CA . ILE A 1 243 ? -17.078 36.156 10.141 1 94.62 243 ILE A CA 1
ATOM 1925 C C . ILE A 1 243 ? -17.938 34.938 10.023 1 94.62 243 ILE A C 1
ATOM 1927 O O . ILE A 1 243 ? -17.969 34.094 10.93 1 94.62 243 ILE A O 1
ATOM 1931 N N . PRO A 1 244 ? -18.688 34.844 8.898 1 95.69 244 PRO A N 1
ATOM 1932 C CA . PRO A 1 244 ? -19.594 33.688 8.734 1 95.69 244 PRO A CA 1
ATOM 1933 C C . PRO A 1 244 ? -18.859 32.344 8.836 1 95.69 244 PRO A C 1
ATOM 1935 O O . PRO A 1 244 ? -17.719 32.25 8.352 1 95.69 244 PRO A O 1
ATOM 1938 N N . SER A 1 245 ? -19.516 31.359 9.422 1 93.06 245 SER A N 1
ATOM 1939 C CA . SER A 1 245 ? -18.922 30.047 9.68 1 93.06 245 SER A CA 1
ATOM 1940 C C . SER A 1 245 ? -18.453 29.391 8.391 1 93.06 245 SER A C 1
ATOM 1942 O O . SER A 1 245 ? -17.422 28.719 8.367 1 93.06 245 SER A O 1
ATOM 1944 N N . ARG A 1 246 ? -19.25 29.547 7.348 1 93.38 246 ARG A N 1
ATOM 1945 C CA . ARG A 1 246 ? -18.891 28.953 6.066 1 93.38 246 ARG A CA 1
ATOM 1946 C C . ARG A 1 246 ? -17.594 29.531 5.531 1 93.38 246 ARG A C 1
ATOM 1948 O O . ARG A 1 246 ? -16.766 28.812 4.969 1 93.38 246 ARG A O 1
ATOM 1955 N N . LYS A 1 247 ? -17.406 30.781 5.727 1 94.19 247 LYS A N 1
ATOM 1956 C CA . LYS A 1 247 ? -16.188 31.438 5.281 1 94.19 247 LYS A CA 1
ATOM 1957 C C . LYS A 1 247 ? -14.992 31 6.121 1 94.19 247 LYS A C 1
ATOM 1959 O O . LYS A 1 247 ? -13.906 30.766 5.59 1 94.19 247 LYS A O 1
ATOM 1964 N N . ILE A 1 248 ? -15.242 30.859 7.402 1 94.31 248 ILE A N 1
ATOM 1965 C CA . ILE A 1 248 ? -14.172 30.422 8.297 1 94.31 248 ILE A CA 1
ATOM 1966 C C . ILE A 1 248 ? -13.75 29 7.934 1 94.31 248 ILE A C 1
ATOM 1968 O O . ILE A 1 248 ? -12.555 28.719 7.797 1 94.31 248 ILE A O 1
ATOM 1972 N N . LEU A 1 249 ? -14.75 28.203 7.715 1 93.88 249 LEU A N 1
ATOM 1973 C CA . LEU A 1 249 ? -14.492 26.797 7.406 1 93.88 249 LEU A CA 1
ATOM 1974 C C . LEU A 1 249 ? -13.656 26.672 6.137 1 93.88 249 LEU A C 1
ATOM 1976 O O . LEU A 1 249 ? -12.594 26.047 6.148 1 93.88 249 LEU A O 1
ATOM 1980 N N . PHE A 1 250 ? -14.047 27.281 5.062 1 91.81 250 PHE A N 1
ATOM 1981 C CA . PHE A 1 250 ? -13.461 27.016 3.756 1 91.81 250 PHE A CA 1
ATOM 1982 C C . PHE A 1 250 ? -12.227 27.875 3.52 1 91.81 250 PHE A C 1
ATOM 1984 O O . PHE A 1 250 ? -11.25 27.406 2.918 1 91.81 250 PHE A O 1
ATOM 1991 N N . GLN A 1 251 ? -12.156 29.047 4.109 1 89 251 GLN A N 1
ATOM 1992 C CA . GLN A 1 251 ? -11.078 29.969 3.76 1 89 251 GLN A CA 1
ATOM 1993 C C . GLN A 1 251 ? -10.008 30 4.844 1 89 251 GLN A C 1
ATOM 1995 O O . GLN A 1 251 ? -8.844 30.281 4.559 1 89 251 GLN A O 1
ATOM 2000 N N . TYR A 1 252 ? -10.375 29.688 6.074 1 88.44 252 TYR A N 1
ATOM 2001 C CA . TYR A 1 252 ? -9.43 29.828 7.18 1 88.44 252 TYR A CA 1
ATOM 2002 C C . TYR A 1 252 ? -8.953 28.453 7.652 1 88.44 252 TYR A C 1
ATOM 2004 O O . TYR A 1 252 ? -7.777 28.266 7.961 1 88.44 252 TYR A O 1
ATOM 2012 N N . VAL A 1 253 ? -9.867 27.516 7.578 1 91.25 253 VAL A N 1
ATOM 2013 C CA . VAL A 1 253 ? -9.539 26.234 8.195 1 91.25 253 VAL A CA 1
ATOM 2014 C C . VAL A 1 253 ? -9.156 25.219 7.113 1 91.25 253 VAL A C 1
ATOM 2016 O O . VAL A 1 253 ? -8.008 24.766 7.055 1 91.25 253 VAL A O 1
ATOM 2019 N N . MET A 1 254 ? -10.008 25.016 6.184 1 91.06 254 MET A N 1
ATOM 2020 C CA . MET A 1 254 ? -9.797 23.969 5.199 1 91.06 254 MET A CA 1
ATOM 2021 C C . MET A 1 254 ? -8.664 24.344 4.246 1 91.06 254 MET A C 1
ATOM 2023 O O . MET A 1 254 ? -7.895 23.469 3.822 1 91.06 254 MET A O 1
ATOM 2027 N N . ARG A 1 255 ? -8.547 25.5 3.891 1 84.44 255 ARG A N 1
ATOM 2028 C CA . ARG A 1 255 ? -7.484 25.953 2.998 1 84.44 255 ARG A CA 1
ATOM 2029 C C . ARG A 1 255 ? -6.113 25.609 3.572 1 84.44 255 ARG A C 1
ATOM 2031 O O . ARG A 1 255 ? -5.234 25.125 2.855 1 84.44 255 ARG A O 1
ATOM 2038 N N . ASN A 1 256 ? -5.949 25.844 4.848 1 80.69 256 ASN A N 1
ATOM 2039 C CA . ASN A 1 256 ? -4.672 25.578 5.504 1 80.69 256 ASN A CA 1
ATOM 2040 C C . ASN A 1 256 ? -4.477 24.094 5.754 1 80.69 256 ASN A C 1
ATOM 2042 O O . ASN A 1 256 ? -3.355 23.578 5.664 1 80.69 256 ASN A O 1
ATOM 2046 N N . ALA A 1 257 ? -5.555 23.453 6.004 1 86.38 257 ALA A N 1
ATOM 2047 C CA . ALA A 1 257 ? -5.492 22.031 6.289 1 86.38 257 ALA A CA 1
ATOM 2048 C C . ALA A 1 257 ? -5.227 21.219 5.02 1 86.38 257 ALA A C 1
ATOM 2050 O O . ALA A 1 257 ? -4.727 20.094 5.086 1 86.38 257 ALA A O 1
ATOM 2051 N N . LEU A 1 258 ? -5.5 21.781 3.867 1 87.5 258 LEU A N 1
ATOM 2052 C CA . LEU A 1 258 ? -5.422 21.062 2.598 1 87.5 258 LEU A CA 1
ATOM 2053 C C . LEU A 1 258 ? -3.979 21 2.107 1 87.5 258 LEU A C 1
ATOM 2055 O O . LEU A 1 258 ? -3.641 20.141 1.287 1 87.5 258 LEU A O 1
ATOM 2059 N N . LEU A 1 259 ? -3.113 21.812 2.566 1 80.31 259 LEU A N 1
ATOM 2060 C CA . LEU A 1 259 ? -1.762 21.922 2.025 1 80.31 259 LEU A CA 1
ATOM 2061 C C . LEU A 1 259 ? -1.009 20.594 2.203 1 80.31 259 LEU A C 1
ATOM 2063 O O . LEU A 1 259 ? -0.54 20.016 1.227 1 80.31 259 LEU A O 1
ATOM 2067 N N . PRO A 1 260 ? -1.003 20.078 3.42 1 80.19 260 PRO A N 1
ATOM 2068 C CA . PRO A 1 260 ? -0.337 18.781 3.568 1 80.19 260 PRO A CA 1
ATOM 2069 C C . PRO A 1 260 ? -1.064 17.656 2.834 1 80.19 260 PRO A C 1
ATOM 2071 O O . PRO A 1 260 ? -0.431 16.703 2.371 1 80.19 260 PRO A O 1
ATOM 2074 N N . GLN A 1 261 ? -2.355 17.812 2.697 1 87.69 261 GLN A N 1
ATOM 2075 C CA . GLN A 1 261 ? -3.156 16.781 2.049 1 87.69 261 GLN A CA 1
ATOM 2076 C C . GLN A 1 261 ? -2.873 16.734 0.549 1 87.69 261 GLN A C 1
ATOM 2078 O O . GLN A 1 261 ? -2.93 15.656 -0.061 1 87.69 261 GLN A O 1
ATOM 2083 N N . ILE A 1 262 ? -2.557 17.844 -0.007 1 85.12 262 ILE A N 1
ATOM 2084 C CA . ILE A 1 262 ? -2.207 17.906 -1.422 1 85.12 262 ILE A CA 1
ATOM 2085 C C . ILE A 1 262 ? -0.872 17.203 -1.65 1 85.12 262 ILE A C 1
ATOM 2087 O O . ILE A 1 262 ? -0.723 16.438 -2.604 1 85.12 262 ILE A O 1
ATOM 2091 N N . THR A 1 263 ? 0.047 17.469 -0.773 1 78.94 263 THR A N 1
ATOM 2092 C CA . THR A 1 263 ? 1.332 16.781 -0.846 1 78.94 263 THR A CA 1
ATOM 2093 C C . THR A 1 263 ? 1.145 15.266 -0.724 1 78.94 263 THR A C 1
ATOM 2095 O O . THR A 1 263 ? 1.71 14.5 -1.507 1 78.94 263 THR A O 1
ATOM 2098 N N . ASN A 1 264 ? 0.332 14.898 0.18 1 83.88 264 ASN A N 1
ATOM 2099 C CA . ASN A 1 264 ? 0.115 13.477 0.412 1 83.88 264 ASN A CA 1
ATOM 2100 C C . ASN A 1 264 ? -0.59 12.82 -0.771 1 83.88 264 ASN A C 1
ATOM 2102 O O . ASN A 1 264 ? -0.343 11.648 -1.073 1 83.88 264 ASN A O 1
ATOM 2106 N N . LEU A 1 265 ? -1.487 13.547 -1.417 1 86.62 265 LEU A N 1
ATOM 2107 C CA . LEU A 1 265 ? -2.133 13.031 -2.619 1 86.62 265 LEU A CA 1
ATOM 2108 C C . LEU A 1 265 ? -1.106 12.758 -3.715 1 86.62 265 LEU A C 1
ATOM 2110 O O . LEU A 1 265 ? -1.154 11.719 -4.375 1 86.62 265 LEU A O 1
ATOM 2114 N N . ALA A 1 266 ? -0.257 13.68 -3.855 1 79.62 266 ALA A N 1
ATOM 2115 C CA . ALA A 1 266 ? 0.786 13.523 -4.867 1 79.62 266 ALA A CA 1
ATOM 2116 C C . ALA A 1 266 ? 1.657 12.305 -4.566 1 79.62 266 ALA A C 1
ATOM 2118 O O . ALA A 1 266 ? 2.004 11.547 -5.477 1 79.62 266 ALA A O 1
ATOM 2119 N N . LEU A 1 267 ? 1.962 12.203 -3.363 1 75.94 267 LEU A N 1
ATOM 2120 C CA . LEU A 1 267 ? 2.76 11.055 -2.949 1 75.94 267 LEU A CA 1
ATOM 2121 C C . LEU A 1 267 ? 1.998 9.75 -3.182 1 75.94 267 LEU A C 1
ATOM 2123 O O . LEU A 1 267 ? 2.586 8.75 -3.59 1 75.94 267 LEU A O 1
ATOM 2127 N N . GLN A 1 268 ? 0.732 9.742 -2.965 1 82.44 268 GLN A N 1
ATOM 2128 C CA . GLN A 1 268 ? -0.087 8.555 -3.189 1 82.44 268 GLN A CA 1
ATOM 2129 C C . GLN A 1 268 ? -0.155 8.211 -4.672 1 82.44 268 GLN A C 1
ATOM 2131 O O . GLN A 1 268 ? -0.068 7.035 -5.047 1 82.44 268 GLN A O 1
ATOM 2136 N N . ILE A 1 269 ? -0.313 9.188 -5.465 1 79.62 269 ILE A N 1
ATOM 2137 C CA . ILE A 1 269 ? -0.398 8.969 -6.906 1 79.62 269 ILE A CA 1
ATOM 2138 C C . ILE A 1 269 ? 0.927 8.414 -7.422 1 79.62 269 ILE A C 1
ATOM 2140 O O . ILE A 1 269 ? 0.944 7.559 -8.312 1 79.62 269 ILE A O 1
ATOM 2144 N N . GLY A 1 270 ? 1.95 8.82 -6.898 1 70.31 270 GLY A N 1
ATOM 2145 C CA . GLY A 1 270 ? 3.248 8.281 -7.277 1 70.31 270 GLY A CA 1
ATOM 2146 C C . GLY A 1 270 ? 3.412 6.816 -6.934 1 70.31 270 GLY A C 1
ATOM 2147 O O . GLY A 1 270 ? 4.125 6.086 -7.625 1 70.31 270 GLY A O 1
ATOM 2148 N N . GLY A 1 271 ? 2.697 6.348 -5.871 1 66.75 271 GLY A N 1
ATOM 2149 C CA . GLY A 1 271 ? 2.836 4.98 -5.395 1 66.75 271 GLY A CA 1
ATOM 2150 C C . GLY A 1 271 ? 1.856 4.02 -6.047 1 66.75 271 GLY A C 1
ATOM 2151 O O . GLY A 1 271 ? 1.787 2.848 -5.672 1 66.75 271 GLY A O 1
ATOM 2152 N N . ILE A 1 272 ? 1.102 4.5 -7.039 1 68.25 272 ILE A N 1
ATOM 2153 C CA . ILE A 1 272 ? 0.021 3.703 -7.613 1 68.25 272 ILE A CA 1
ATOM 2154 C C . ILE A 1 272 ? 0.604 2.502 -8.359 1 68.25 272 ILE A C 1
ATOM 2156 O O . ILE A 1 272 ? -0.055 1.469 -8.492 1 68.25 272 ILE A O 1
ATOM 2160 N N . PHE A 1 273 ? 1.805 2.629 -8.742 1 61.22 273 PHE A N 1
ATOM 2161 C CA . PHE A 1 273 ? 2.402 1.582 -9.562 1 61.22 273 PHE A CA 1
ATOM 2162 C C . PHE A 1 273 ? 2.791 0.382 -8.703 1 61.22 273 PHE A C 1
ATOM 2164 O O . PHE A 1 273 ? 3.199 -0.655 -9.234 1 61.22 273 PHE A O 1
ATOM 2171 N N . SER A 1 274 ? 2.746 0.55 -7.418 1 58.25 274 SER A N 1
ATOM 2172 C CA . SER A 1 274 ? 2.947 -0.618 -6.566 1 58.25 274 SER A CA 1
ATOM 2173 C C . SER A 1 274 ? 1.767 -1.579 -6.656 1 58.25 274 SER A C 1
ATOM 2175 O O . SER A 1 274 ? 1.872 -2.74 -6.254 1 58.25 274 SER A O 1
ATOM 2177 N N . GLY A 1 275 ? 0.811 -1.184 -7.473 1 61.03 275 GLY A N 1
ATOM 2178 C CA . GLY A 1 275 ? -0.302 -2.006 -7.922 1 61.03 275 GLY A CA 1
ATOM 2179 C C . GLY A 1 275 ? -1.271 -2.355 -6.809 1 61.03 275 GLY A C 1
ATOM 2180 O O . GLY A 1 275 ? -1.125 -1.884 -5.68 1 61.03 275 GLY A O 1
ATOM 2181 N N . SER A 1 276 ? -2.377 -2.717 -7.18 1 79.81 276 SER A N 1
ATOM 2182 C CA . SER A 1 276 ? -3.43 -3.338 -6.383 1 79.81 276 SER A CA 1
ATOM 2183 C C . SER A 1 276 ? -3.602 -4.809 -6.746 1 79.81 276 SER A C 1
ATOM 2185 O O . SER A 1 276 ? -4.68 -5.227 -7.176 1 79.81 276 SER A O 1
ATOM 2187 N N . LEU A 1 277 ? -2.422 -5.512 -6.523 1 85.94 277 LEU A N 1
ATOM 2188 C CA . LEU A 1 277 ? -2.326 -6.895 -6.984 1 85.94 277 LEU A CA 1
ATOM 2189 C C . LEU A 1 277 ? -3.494 -7.723 -6.461 1 85.94 277 LEU A C 1
ATOM 2191 O O . LEU A 1 277 ? -4.133 -8.453 -7.223 1 85.94 277 LEU A O 1
ATOM 2195 N N . ILE A 1 278 ? -3.854 -7.551 -5.215 1 86.38 278 ILE A N 1
ATOM 2196 C CA . ILE A 1 278 ? -4.898 -8.367 -4.609 1 86.38 278 ILE A CA 1
ATOM 2197 C C . ILE A 1 278 ? -6.254 -8.008 -5.215 1 86.38 278 ILE A C 1
ATOM 2199 O O . ILE A 1 278 ? -7.055 -8.891 -5.531 1 86.38 278 ILE A O 1
ATOM 2203 N N . THR A 1 279 ? -6.461 -6.742 -5.418 1 88.94 279 THR A N 1
ATOM 2204 C CA . THR A 1 279 ? -7.703 -6.301 -6.039 1 88.94 279 THR A CA 1
ATOM 2205 C C . THR A 1 279 ? -7.801 -6.809 -7.477 1 88.94 279 THR A C 1
ATOM 2207 O O . THR A 1 279 ? -8.859 -7.273 -7.906 1 88.94 279 THR A O 1
ATOM 2210 N N . GLU A 1 280 ? -6.68 -6.734 -8.18 1 90.5 280 GLU A N 1
ATOM 2211 C CA . GLU A 1 280 ? -6.648 -7.238 -9.547 1 90.5 280 GLU A CA 1
ATOM 2212 C C . GLU A 1 280 ? -6.934 -8.734 -9.594 1 90.5 280 GLU A C 1
ATOM 2214 O O . GLU A 1 280 ? -7.59 -9.227 -10.516 1 90.5 280 GLU A O 1
ATOM 2219 N N . THR A 1 281 ? -6.496 -9.398 -8.609 1 88.81 281 THR A N 1
ATOM 2220 C CA . THR A 1 281 ? -6.691 -10.844 -8.539 1 88.81 281 THR A CA 1
ATOM 2221 C C . THR A 1 281 ? -8.141 -11.18 -8.203 1 88.81 281 THR A C 1
ATOM 2223 O O . THR A 1 281 ? -8.758 -12.023 -8.852 1 88.81 281 THR A O 1
ATOM 2226 N N . VAL A 1 282 ? -8.711 -10.469 -7.254 1 89.44 282 VAL A N 1
ATOM 2227 C CA . VAL A 1 282 ? -10.07 -10.75 -6.801 1 89.44 282 VAL A CA 1
ATOM 2228 C C . VAL A 1 282 ? -11.055 -10.523 -7.945 1 89.44 282 VAL A C 1
ATOM 2230 O O . VAL A 1 282 ? -11.969 -11.32 -8.148 1 89.44 282 VAL A O 1
ATOM 2233 N N . PHE A 1 283 ? -10.812 -9.508 -8.727 1 93.5 283 PHE A N 1
ATOM 2234 C CA . PHE A 1 283 ? -11.766 -9.125 -9.766 1 93.5 283 PHE A CA 1
ATOM 2235 C C . PHE A 1 283 ? -11.281 -9.578 -11.141 1 93.5 283 PHE A C 1
ATOM 2237 O O . PHE A 1 283 ? -11.883 -9.242 -12.156 1 93.5 283 PHE A O 1
ATOM 2244 N N . SER A 1 284 ? -10.125 -10.367 -11.172 1 92.75 284 SER A N 1
ATOM 2245 C CA . SER A 1 284 ? -9.5 -10.727 -12.445 1 92.75 284 SER A CA 1
ATOM 2246 C C . SER A 1 284 ? -9.344 -9.508 -13.344 1 92.75 284 SER A C 1
ATOM 2248 O O . SER A 1 284 ? -9.68 -9.555 -14.531 1 92.75 284 SER A O 1
ATOM 2250 N N . TYR A 1 285 ? -8.992 -8.461 -12.727 1 91.81 285 TYR A N 1
ATOM 2251 C CA . TYR A 1 285 ? -8.789 -7.191 -13.406 1 91.81 285 TYR A CA 1
ATOM 2252 C C . TYR A 1 285 ? -7.469 -7.188 -14.172 1 91.81 285 TYR A C 1
ATOM 2254 O O . TYR A 1 285 ? -6.438 -7.609 -13.641 1 91.81 285 TYR A O 1
ATOM 2262 N N . PRO A 1 286 ? -7.465 -6.84 -15.414 1 92.88 286 PRO A N 1
ATOM 2263 C CA . PRO A 1 286 ? -6.273 -6.996 -16.25 1 92.88 286 PRO A CA 1
ATOM 2264 C C . PRO A 1 286 ? -5.254 -5.879 -16.031 1 92.88 286 PRO A C 1
ATOM 2266 O O . PRO A 1 286 ? -4.898 -5.176 -16.984 1 92.88 286 PRO A O 1
ATOM 2269 N N . GLY A 1 287 ? -4.703 -5.816 -14.914 1 92 287 GLY A N 1
ATOM 2270 C CA . GLY A 1 287 ? -3.828 -4.715 -14.547 1 92 287 GLY A CA 1
ATOM 2271 C C . GLY A 1 287 ? -2.359 -5.094 -14.555 1 92 287 GLY A C 1
ATOM 2272 O O . GLY A 1 287 ? -2 -6.203 -14.945 1 92 287 GLY A O 1
ATOM 2273 N N . LEU A 1 288 ? -1.562 -4.18 -14.203 1 91.12 288 LEU A N 1
ATOM 2274 C CA . LEU A 1 288 ? -0.108 -4.285 -14.25 1 91.12 288 LEU A CA 1
ATOM 2275 C C . LEU A 1 288 ? 0.42 -5.055 -13.047 1 91.12 288 LEU A C 1
ATOM 2277 O O . LEU A 1 288 ? 1.519 -5.613 -13.094 1 91.12 288 LEU A O 1
ATOM 2281 N N . GLY A 1 289 ? -0.3 -5.066 -11.992 1 89.31 289 GLY A N 1
ATOM 2282 C CA . GLY A 1 289 ? 0.14 -5.75 -10.781 1 89.31 289 GLY A CA 1
ATOM 2283 C C . GLY A 1 289 ? 0.337 -7.238 -10.977 1 89.31 289 GLY A C 1
ATOM 2284 O O . GLY A 1 289 ? 1.332 -7.805 -10.523 1 89.31 289 GLY A O 1
ATOM 2285 N N . GLN A 1 290 ? -0.535 -7.84 -11.633 1 89.69 290 GLN A N 1
ATOM 2286 C CA . GLN A 1 290 ? -0.433 -9.266 -11.906 1 89.69 290 GLN A CA 1
ATOM 2287 C C . GLN A 1 290 ? 0.736 -9.57 -12.844 1 89.69 290 GLN A C 1
ATOM 2289 O O . GLN A 1 290 ? 1.418 -10.586 -12.688 1 89.69 290 GLN A O 1
ATOM 2294 N N . MET A 1 291 ? 0.916 -8.648 -13.742 1 91.56 291 MET A N 1
ATOM 2295 C CA . MET A 1 291 ? 2.023 -8.82 -14.68 1 91.56 291 MET A CA 1
ATOM 2296 C C . MET A 1 291 ? 3.365 -8.711 -13.961 1 91.56 291 MET A C 1
ATOM 2298 O O . MET A 1 291 ? 4.285 -9.484 -14.242 1 91.56 291 MET A O 1
ATOM 2302 N N . LEU A 1 292 ? 3.428 -7.785 -13.07 1 90.62 292 LEU A N 1
ATOM 2303 C CA . LEU A 1 292 ? 4.656 -7.609 -12.305 1 90.62 292 LEU A CA 1
ATOM 2304 C C . LEU A 1 292 ? 4.926 -8.828 -11.422 1 90.62 292 LEU A C 1
ATOM 2306 O O . LEU A 1 292 ? 6.059 -9.312 -11.359 1 90.62 292 LEU A O 1
ATOM 2310 N N . TYR A 1 293 ? 3.908 -9.266 -10.789 1 88.94 293 TYR A N 1
ATOM 2311 C CA . TYR A 1 293 ? 4.051 -10.438 -9.922 1 88.94 293 TYR A CA 1
ATOM 2312 C C . TYR A 1 293 ? 4.531 -11.648 -10.711 1 88.94 293 TYR A C 1
ATOM 2314 O O . TYR A 1 293 ? 5.445 -12.352 -10.289 1 88.94 293 TYR A O 1
ATOM 2322 N N . MET A 1 294 ? 3.934 -11.852 -11.82 1 89.81 294 MET A N 1
ATOM 2323 C CA . MET A 1 294 ? 4.336 -12.945 -12.695 1 89.81 294 MET A CA 1
ATOM 2324 C C . MET A 1 294 ? 5.781 -12.781 -13.156 1 89.81 294 MET A C 1
ATOM 2326 O O . MET A 1 294 ? 6.551 -13.742 -13.156 1 89.81 294 MET A O 1
ATOM 2330 N N . ALA A 1 295 ? 6.125 -11.586 -13.477 1 91.12 295 ALA A N 1
ATOM 2331 C CA . ALA A 1 295 ? 7.469 -11.297 -13.977 1 91.12 295 ALA A CA 1
ATOM 2332 C C . ALA A 1 295 ? 8.523 -11.578 -12.906 1 91.12 295 ALA A C 1
ATOM 2334 O O . ALA A 1 295 ? 9.562 -12.164 -13.195 1 91.12 295 ALA A O 1
ATOM 2335 N N . ILE A 1 296 ? 8.273 -11.195 -11.781 1 87.19 296 ILE A N 1
ATOM 2336 C CA . ILE A 1 296 ? 9.219 -11.375 -10.68 1 87.19 296 ILE A CA 1
ATOM 2337 C C . ILE A 1 296 ? 9.367 -12.859 -10.359 1 87.19 296 ILE A C 1
ATOM 2339 O O . ILE A 1 296 ? 10.484 -13.352 -10.188 1 87.19 296 ILE A O 1
ATOM 2343 N N . ASN A 1 297 ? 8.289 -13.594 -10.375 1 86.75 297 ASN A N 1
ATOM 2344 C CA . ASN A 1 297 ? 8.32 -15.016 -10.047 1 86.75 297 ASN A CA 1
ATOM 2345 C C . ASN A 1 297 ? 9.039 -15.82 -11.117 1 86.75 297 ASN A C 1
ATOM 2347 O O . ASN A 1 297 ? 9.648 -16.844 -10.82 1 86.75 297 ASN A O 1
ATOM 2351 N N . ASN A 1 298 ? 8.992 -15.281 -12.305 1 86 298 ASN A N 1
ATOM 2352 C CA . ASN A 1 298 ? 9.555 -16.031 -13.414 1 86 298 ASN A CA 1
ATOM 2353 C C . ASN A 1 298 ? 10.93 -15.5 -13.805 1 86 298 ASN A C 1
ATOM 2355 O O . ASN A 1 298 ? 11.547 -16 -14.75 1 86 298 ASN A O 1
ATOM 2359 N N . GLY A 1 299 ? 11.359 -14.484 -13.148 1 84 299 GLY A N 1
ATOM 2360 C CA . GLY A 1 299 ? 12.633 -13.883 -13.516 1 84 299 GLY A CA 1
ATOM 2361 C C . GLY A 1 299 ? 12.602 -13.219 -14.883 1 84 299 GLY A C 1
ATOM 2362 O O . GLY A 1 299 ? 13.57 -13.305 -15.641 1 84 299 GLY A O 1
ATOM 2363 N N . ASP A 1 300 ? 11.438 -12.688 -15.305 1 88.88 300 ASP A N 1
ATOM 2364 C CA . ASP A 1 300 ? 11.266 -11.969 -16.562 1 88.88 300 ASP A CA 1
ATOM 2365 C C . ASP A 1 300 ? 11.781 -10.539 -16.438 1 88.88 300 ASP A C 1
ATOM 2367 O O . ASP A 1 300 ? 11 -9.594 -16.297 1 88.88 300 ASP A O 1
ATOM 2371 N N . TYR A 1 301 ? 12.992 -10.414 -16.625 1 88.19 301 TYR A N 1
ATOM 2372 C CA . TYR A 1 301 ? 13.641 -9.148 -16.312 1 88.19 301 TYR A CA 1
ATOM 2373 C C . TYR A 1 301 ? 13.242 -8.078 -17.328 1 88.19 301 TYR A C 1
ATOM 2375 O O . TYR A 1 301 ? 13.148 -6.895 -16.984 1 88.19 301 TYR A O 1
ATOM 2383 N N . ASN A 1 302 ? 13.008 -8.453 -18.562 1 91 302 ASN A N 1
ATOM 2384 C CA . ASN A 1 302 ? 12.547 -7.449 -19.516 1 91 302 ASN A CA 1
ATOM 2385 C C . ASN A 1 302 ? 11.219 -6.832 -19.078 1 91 302 ASN A C 1
ATOM 2387 O O . ASN A 1 302 ? 11.047 -5.613 -19.141 1 91 302 ASN A O 1
ATOM 2391 N N . LEU A 1 303 ? 10.367 -7.688 -18.672 1 92.88 303 LEU A N 1
ATOM 2392 C CA . LEU A 1 303 ? 9.07 -7.191 -18.234 1 92.88 303 LEU A CA 1
ATOM 2393 C C . LEU A 1 303 ? 9.195 -6.398 -16.938 1 92.88 303 LEU A C 1
ATOM 2395 O O . LEU A 1 303 ? 8.57 -5.348 -16.781 1 92.88 303 LEU A O 1
ATOM 2399 N N . ILE A 1 304 ? 10.023 -6.855 -16.016 1 91.31 304 ILE A N 1
ATOM 2400 C CA . ILE A 1 304 ? 10.266 -6.129 -14.781 1 91.31 304 ILE A CA 1
ATOM 2401 C C . ILE A 1 304 ? 10.82 -4.738 -15.102 1 91.31 304 ILE A C 1
ATOM 2403 O O . ILE A 1 304 ? 10.336 -3.736 -14.562 1 91.31 304 ILE A O 1
ATOM 2407 N N . MET A 1 305 ? 11.758 -4.711 -15.969 1 92.19 305 MET A N 1
ATOM 2408 C CA . MET A 1 305 ? 12.398 -3.449 -16.328 1 92.19 305 MET A CA 1
ATOM 2409 C C . MET A 1 305 ? 11.398 -2.506 -17 1 92.19 305 MET A C 1
ATOM 2411 O O . MET A 1 305 ? 11.375 -1.311 -16.703 1 92.19 305 MET A O 1
ATOM 2415 N N . GLY A 1 306 ? 10.664 -3.027 -17.891 1 93.69 306 GLY A N 1
ATOM 2416 C CA . GLY A 1 306 ? 9.664 -2.203 -18.547 1 93.69 306 GLY A CA 1
ATOM 2417 C C . GLY A 1 306 ? 8.68 -1.577 -17.578 1 93.69 306 GLY A C 1
ATOM 2418 O O . GLY A 1 306 ? 8.438 -0.368 -17.625 1 93.69 306 GLY A O 1
ATOM 2419 N N . ILE A 1 307 ? 8.172 -2.391 -16.719 1 91.81 307 ILE A N 1
ATOM 2420 C CA . ILE A 1 307 ? 7.199 -1.898 -15.75 1 91.81 307 ILE A CA 1
ATOM 2421 C C . ILE A 1 307 ? 7.867 -0.872 -14.836 1 91.81 307 ILE A C 1
ATOM 2423 O O . ILE A 1 307 ? 7.273 0.16 -14.508 1 91.81 307 ILE A O 1
ATOM 2427 N N . ALA A 1 308 ? 9.07 -1.141 -14.477 1 91.44 308 ALA A N 1
ATOM 2428 C CA . ALA A 1 308 ? 9.82 -0.245 -13.594 1 91.44 308 ALA A CA 1
ATOM 2429 C C . ALA A 1 308 ? 10.031 1.119 -14.25 1 91.44 308 ALA A C 1
ATOM 2431 O O . ALA A 1 308 ? 9.883 2.154 -13.594 1 91.44 308 ALA A O 1
ATOM 2432 N N . VAL A 1 309 ? 10.383 1.109 -15.469 1 92.75 309 VAL A N 1
ATOM 2433 C CA . VAL A 1 309 ? 10.633 2.357 -16.188 1 92.75 309 VAL A CA 1
ATOM 2434 C C . VAL A 1 309 ? 9.359 3.205 -16.203 1 92.75 309 VAL A C 1
ATOM 2436 O O . VAL A 1 309 ? 9.398 4.398 -15.883 1 92.75 309 VAL A O 1
ATOM 2439 N N . PHE A 1 310 ? 8.281 2.627 -16.484 1 90.5 310 PHE A N 1
ATOM 2440 C CA . PHE A 1 310 ? 7.02 3.367 -16.5 1 90.5 310 PHE A CA 1
ATOM 2441 C C . PHE A 1 310 ? 6.641 3.836 -15.109 1 90.5 310 PHE A C 1
ATOM 2443 O O . PHE A 1 310 ? 6.086 4.922 -14.938 1 90.5 310 PHE A O 1
ATOM 2450 N N . SER A 1 311 ? 6.918 2.992 -14.141 1 88.69 311 SER A N 1
ATOM 2451 C CA . SER A 1 311 ? 6.648 3.379 -12.766 1 88.69 311 SER A CA 1
ATOM 2452 C C . SER A 1 311 ? 7.488 4.586 -12.352 1 88.69 311 SER A C 1
ATOM 2454 O O . SER A 1 311 ? 6.977 5.523 -11.734 1 88.69 311 SER A O 1
ATOM 2456 N N . ILE A 1 312 ? 8.742 4.562 -12.695 1 89.38 312 ILE A N 1
ATOM 2457 C CA . ILE A 1 312 ? 9.656 5.648 -12.367 1 89.38 312 ILE A CA 1
ATOM 2458 C C . ILE A 1 312 ? 9.195 6.938 -13.031 1 89.38 312 ILE A C 1
ATOM 2460 O O . ILE A 1 312 ? 9.117 7.984 -12.391 1 89.38 312 ILE A O 1
ATOM 2464 N N . VAL A 1 313 ? 8.867 6.867 -14.273 1 89.69 313 VAL A N 1
ATOM 2465 C CA . VAL A 1 313 ? 8.406 8.039 -15.016 1 89.69 313 VAL A CA 1
ATOM 2466 C C . VAL A 1 313 ? 7.098 8.547 -14.414 1 89.69 313 VAL A C 1
ATOM 2468 O O . VAL A 1 313 ? 6.918 9.758 -14.234 1 89.69 313 VAL A O 1
ATOM 2471 N N . GLY A 1 314 ? 6.266 7.637 -14.102 1 86.62 314 GLY A N 1
ATOM 2472 C CA . GLY A 1 314 ? 4.988 8.023 -13.523 1 86.62 314 GLY A CA 1
ATOM 2473 C C . GLY A 1 314 ? 5.129 8.703 -12.172 1 86.62 314 GLY A C 1
ATOM 2474 O O . GLY A 1 314 ? 4.531 9.758 -11.938 1 86.62 314 GLY A O 1
ATOM 2475 N N . ILE A 1 315 ? 5.879 8.109 -11.312 1 83.56 315 ILE A N 1
ATOM 2476 C CA . ILE A 1 315 ? 6.074 8.648 -9.969 1 83.56 315 ILE A CA 1
ATOM 2477 C C . ILE A 1 315 ? 6.789 9.992 -10.047 1 83.56 315 ILE A C 1
ATOM 2479 O O . ILE A 1 315 ? 6.41 10.945 -9.367 1 83.56 315 ILE A O 1
ATOM 2483 N N . ALA A 1 316 ? 7.805 10.031 -10.875 1 86.56 316 ALA A N 1
ATOM 2484 C CA . ALA A 1 316 ? 8.531 11.281 -11.062 1 86.56 316 ALA A CA 1
ATOM 2485 C C . ALA A 1 316 ? 7.613 12.375 -11.602 1 86.56 316 ALA A C 1
ATOM 2487 O O . ALA A 1 316 ? 7.715 13.531 -11.203 1 86.56 316 ALA A O 1
ATOM 2488 N N . THR A 1 317 ? 6.742 12.07 -12.484 1 87.31 317 THR A N 1
ATOM 2489 C CA . THR A 1 317 ? 5.809 13.031 -13.062 1 87.31 317 THR A CA 1
ATOM 2490 C C . THR A 1 317 ? 4.824 13.523 -12 1 87.31 317 THR A C 1
ATOM 2492 O O . THR A 1 317 ? 4.52 14.719 -11.945 1 87.31 317 THR A O 1
ATOM 2495 N N . ALA A 1 318 ? 4.375 12.602 -11.227 1 78.56 318 ALA A N 1
ATOM 2496 C CA . ALA A 1 318 ? 3.479 12.992 -10.141 1 78.56 318 ALA A CA 1
ATOM 2497 C C . ALA A 1 318 ? 4.172 13.953 -9.18 1 78.56 318 ALA A C 1
ATOM 2499 O O . ALA A 1 318 ? 3.576 14.945 -8.742 1 78.56 318 ALA A O 1
ATOM 2500 N N . ALA A 1 319 ? 5.406 13.68 -8.898 1 76.44 319 ALA A N 1
ATOM 2501 C CA . ALA A 1 319 ? 6.191 14.539 -8.016 1 76.44 319 ALA A CA 1
ATOM 2502 C C . ALA A 1 319 ? 6.379 15.922 -8.633 1 76.44 319 ALA A C 1
ATOM 2504 O O . ALA A 1 319 ? 6.277 16.938 -7.938 1 76.44 319 ALA A O 1
ATOM 2505 N N . LEU A 1 320 ? 6.594 15.93 -9.867 1 82.44 320 LEU A N 1
ATOM 2506 C CA . LEU A 1 320 ? 6.77 17.203 -10.578 1 82.44 320 LEU A CA 1
ATOM 2507 C C . LEU A 1 320 ? 5.477 18.016 -10.562 1 82.44 320 LEU A C 1
ATOM 2509 O O . LEU A 1 320 ? 5.508 19.219 -10.359 1 82.44 320 LEU A O 1
ATOM 2513 N N . LEU A 1 321 ? 4.445 17.359 -10.758 1 76.81 321 LEU A N 1
ATOM 2514 C CA . LEU A 1 321 ? 3.154 18.031 -10.766 1 76.81 321 LEU A CA 1
ATOM 2515 C C . LEU A 1 321 ? 2.848 18.641 -9.398 1 76.81 321 LEU A C 1
ATOM 2517 O O . LEU A 1 321 ? 2.324 19.75 -9.312 1 76.81 321 LEU A O 1
ATOM 2521 N N . ILE A 1 322 ? 3.207 17.969 -8.422 1 69.12 322 ILE A N 1
ATOM 2522 C CA . ILE A 1 322 ? 3.016 18.469 -7.059 1 69.12 322 ILE A CA 1
ATOM 2523 C C . ILE A 1 322 ? 3.842 19.734 -6.848 1 69.12 322 ILE A C 1
ATOM 2525 O O . ILE A 1 322 ? 3.354 20.719 -6.281 1 69.12 322 ILE A O 1
ATOM 2529 N N . ASP A 1 323 ? 5.043 19.656 -7.316 1 72.56 323 ASP A N 1
ATOM 2530 C CA . ASP A 1 323 ? 5.934 20.797 -7.152 1 72.56 323 ASP A CA 1
ATOM 2531 C C . ASP A 1 323 ? 5.422 22.016 -7.922 1 72.56 323 ASP A C 1
ATOM 2533 O O . ASP A 1 323 ? 5.543 23.156 -7.457 1 72.56 323 ASP A O 1
ATOM 2537 N N . LEU A 1 324 ? 4.859 21.688 -8.977 1 76.44 324 LEU A N 1
ATOM 2538 C CA . LEU A 1 324 ? 4.402 22.781 -9.82 1 76.44 324 LEU A CA 1
ATOM 2539 C C . LEU A 1 324 ? 3.082 23.344 -9.305 1 76.44 324 LEU A C 1
ATOM 2541 O O . LEU A 1 324 ? 2.771 24.516 -9.531 1 76.44 324 LEU A O 1
ATOM 2545 N N . LEU A 1 325 ? 2.35 22.547 -8.578 1 71.62 325 LEU A N 1
ATOM 2546 C CA . LEU A 1 325 ? 1.039 22.969 -8.109 1 71.62 325 LEU A CA 1
ATOM 2547 C C . LEU A 1 325 ? 1.144 23.625 -6.73 1 71.62 325 LEU A C 1
ATOM 2549 O O . LEU A 1 325 ? 0.248 24.359 -6.316 1 71.62 325 LEU A O 1
ATOM 2553 N N . TYR A 1 326 ? 2.191 23.359 -6.09 1 66.69 326 TYR A N 1
ATOM 2554 C CA . TYR A 1 326 ? 2.361 23.828 -4.715 1 66.69 326 TYR A CA 1
ATOM 2555 C C . TYR A 1 326 ? 2.26 25.344 -4.633 1 66.69 326 TYR A C 1
ATOM 2557 O O . TYR A 1 326 ? 1.584 25.875 -3.754 1 66.69 326 TYR A O 1
ATOM 2565 N N . PRO A 1 327 ? 2.967 26.062 -5.594 1 64.5 327 PRO A N 1
ATOM 2566 C CA . PRO A 1 327 ? 2.867 27.516 -5.488 1 64.5 327 PRO A CA 1
ATOM 2567 C C . PRO A 1 327 ? 1.436 28.031 -5.652 1 64.5 327 PRO A C 1
ATOM 2569 O O . PRO A 1 327 ? 1.115 29.141 -5.219 1 64.5 327 PRO A O 1
ATOM 2572 N N . LEU A 1 328 ? 0.717 27.219 -6.246 1 63.59 328 LEU A N 1
ATOM 2573 C CA . LEU A 1 328 ? -0.673 27.609 -6.441 1 63.59 328 LEU A CA 1
ATOM 2574 C C . LEU A 1 328 ? -1.452 27.516 -5.133 1 63.59 328 LEU A C 1
ATOM 2576 O O . LEU A 1 328 ? -2.428 28.25 -4.938 1 63.59 328 LEU A O 1
ATOM 2580 N N . PHE A 1 329 ? -0.96 26.75 -4.32 1 62.22 329 PHE A N 1
ATOM 2581 C CA . PHE A 1 329 ? -1.703 26.531 -3.084 1 62.22 329 PHE A CA 1
ATOM 2582 C C . PHE A 1 329 ? -1.052 27.266 -1.922 1 62.22 329 PHE A C 1
ATOM 2584 O O . PHE A 1 329 ? -1.727 27.641 -0.958 1 62.22 329 PHE A O 1
ATOM 2591 N N . ASP A 1 330 ? 0.22 27.328 -1.935 1 59.44 330 ASP A N 1
ATOM 2592 C CA . ASP A 1 330 ? 0.929 28.125 -0.936 1 59.44 330 ASP A CA 1
ATOM 2593 C C . ASP A 1 330 ? 1.766 29.219 -1.595 1 59.44 330 ASP A C 1
ATOM 2595 O O . ASP A 1 330 ? 2.914 28.984 -1.976 1 59.44 330 ASP A O 1
ATOM 2599 N N . PRO A 1 331 ? 1.065 30.359 -1.793 1 55.91 331 PRO A N 1
ATOM 2600 C CA . PRO A 1 331 ? 1.743 31.453 -2.488 1 55.91 331 PRO A CA 1
ATOM 2601 C C . PRO A 1 331 ? 3.049 31.859 -1.811 1 55.91 331 PRO A C 1
ATOM 2603 O O . PRO A 1 331 ? 3.873 32.562 -2.418 1 55.91 331 PRO A O 1
ATOM 2606 N N . ARG A 1 332 ? 3.156 31.438 -0.574 1 56 332 ARG A N 1
ATOM 2607 C CA . ARG A 1 332 ? 4.371 31.844 0.125 1 56 332 ARG A CA 1
ATOM 2608 C C . ARG A 1 332 ? 5.598 31.156 -0.46 1 56 332 ARG A C 1
ATOM 2610 O O . ARG A 1 332 ? 6.73 31.578 -0.243 1 56 332 ARG A O 1
ATOM 2617 N N . VAL A 1 333 ? 5.375 30.062 -1.15 1 54.34 333 VAL A N 1
ATOM 2618 C CA . VAL A 1 333 ? 6.469 29.266 -1.682 1 54.34 333 VAL A CA 1
ATOM 2619 C C . VAL A 1 333 ? 6.945 29.844 -3.01 1 54.34 333 VAL A C 1
ATOM 2621 O O . VAL A 1 333 ? 7.996 29.453 -3.527 1 54.34 333 VAL A O 1
ATOM 2624 N N . ARG A 1 334 ? 6.18 30.75 -3.676 1 47.72 334 ARG A N 1
ATOM 2625 C CA . ARG A 1 334 ? 6.516 31.344 -4.965 1 47.72 334 ARG A CA 1
ATOM 2626 C C . ARG A 1 334 ? 7.902 31.984 -4.934 1 47.72 334 ARG A C 1
ATOM 2628 O O . ARG A 1 334 ? 8.555 32.125 -5.969 1 47.72 334 ARG A O 1
ATOM 2635 N N . TYR A 1 335 ? 8.305 32.469 -3.754 1 43.22 335 TYR A N 1
ATOM 2636 C CA . TYR A 1 335 ? 9.438 33.375 -3.781 1 43.22 335 TYR A CA 1
ATOM 2637 C C . TYR A 1 335 ? 10.68 32.75 -3.174 1 43.22 335 TYR A C 1
ATOM 2639 O O . TYR A 1 335 ? 11.711 33.406 -3.023 1 43.22 335 TYR A O 1
ATOM 2647 N N . ARG A 1 336 ? 10.594 31.422 -2.852 1 43.09 336 ARG A N 1
ATOM 2648 C CA . ARG A 1 336 ? 11.867 30.984 -2.301 1 43.09 336 ARG A CA 1
ATOM 2649 C C . ARG A 1 336 ? 12.578 30.031 -3.258 1 43.09 336 ARG A C 1
ATOM 2651 O O . ARG A 1 336 ? 11.938 29.203 -3.912 1 43.09 336 ARG A O 1
ATOM 2658 N N . MET B 1 1 ? -10.984 9.336 37.156 1 52.66 1 MET B N 1
ATOM 2659 C CA . MET B 1 1 ? -12.164 8.484 37.031 1 52.66 1 MET B CA 1
ATOM 2660 C C . MET B 1 1 ? -12.984 8.883 35.812 1 52.66 1 MET B C 1
ATOM 2662 O O . MET B 1 1 ? -13.484 8.023 35.062 1 52.66 1 MET B O 1
ATOM 2666 N N . ASN B 1 2 ? -12.812 10.352 35.438 1 70.88 2 ASN B N 1
ATOM 2667 C CA . ASN B 1 2 ? -13.578 11 34.375 1 70.88 2 ASN B CA 1
ATOM 2668 C C . ASN B 1 2 ? -12.945 10.75 33 1 70.88 2 ASN B C 1
ATOM 2670 O O . ASN B 1 2 ? -13.656 10.5 32.031 1 70.88 2 ASN B O 1
ATOM 2674 N N . PHE B 1 3 ? -11.633 10.547 33.094 1 72.88 3 PHE B N 1
ATOM 2675 C CA . PHE B 1 3 ? -10.914 10.312 31.844 1 72.88 3 PHE B CA 1
ATOM 2676 C C . PHE B 1 3 ? -11.188 8.906 31.328 1 72.88 3 PHE B C 1
ATOM 2678 O O . PHE B 1 3 ? -11.422 8.719 30.125 1 72.88 3 PHE B O 1
ATOM 2685 N N . LEU B 1 4 ? -11.18 8.016 32.312 1 72.62 4 LEU B N 1
ATOM 2686 C CA . LEU B 1 4 ? -11.398 6.621 31.953 1 72.62 4 LEU B CA 1
ATOM 2687 C C . LEU B 1 4 ? -12.797 6.43 31.359 1 72.62 4 LEU B C 1
ATOM 2689 O O . LEU B 1 4 ? -12.953 5.816 30.297 1 72.62 4 LEU B O 1
ATOM 2693 N N . LYS B 1 5 ? -13.781 6.895 32.062 1 79.12 5 LYS B N 1
ATOM 2694 C CA . LYS B 1 5 ? -15.172 6.66 31.688 1 79.12 5 LYS B CA 1
ATOM 2695 C C . LYS B 1 5 ? -15.539 7.473 30.453 1 79.12 5 LYS B C 1
ATOM 2697 O O . LYS B 1 5 ? -16.297 7 29.594 1 79.12 5 LYS B O 1
ATOM 2702 N N . ARG B 1 6 ? -14.953 8.57 30.391 1 78.25 6 ARG B N 1
ATOM 2703 C CA . ARG B 1 6 ? -15.406 9.461 29.344 1 78.25 6 ARG B CA 1
ATOM 2704 C C . ARG B 1 6 ? -14.562 9.297 28.078 1 78.25 6 ARG B C 1
ATOM 2706 O O . ARG B 1 6 ? -15.031 9.562 26.969 1 78.25 6 ARG B O 1
ATOM 2713 N N . TYR B 1 7 ? -13.414 8.789 28.281 1 80.19 7 TYR B N 1
ATOM 2714 C CA . TYR B 1 7 ? -12.523 8.766 27.141 1 80.19 7 TYR B CA 1
ATOM 2715 C C . TYR B 1 7 ? -12.148 7.332 26.766 1 80.19 7 TYR B C 1
ATOM 2717 O O . TYR B 1 7 ? -12.336 6.914 25.609 1 80.19 7 TYR B O 1
ATOM 2725 N N . ILE B 1 8 ? -11.82 6.535 27.719 1 84.81 8 ILE B N 1
ATOM 2726 C CA . ILE B 1 8 ? -11.258 5.219 27.438 1 84.81 8 ILE B CA 1
ATOM 2727 C C . ILE B 1 8 ? -12.391 4.234 27.125 1 84.81 8 ILE B C 1
ATOM 2729 O O . ILE B 1 8 ? -12.328 3.51 26.125 1 84.81 8 ILE B O 1
ATOM 2733 N N . ILE B 1 9 ? -13.445 4.215 27.891 1 88.75 9 ILE B N 1
ATOM 2734 C CA . ILE B 1 9 ? -14.5 3.217 27.797 1 88.75 9 ILE B CA 1
ATOM 2735 C C . ILE B 1 9 ? -15.195 3.34 26.438 1 88.75 9 ILE B C 1
ATOM 2737 O O . ILE B 1 9 ? -15.375 2.344 25.734 1 88.75 9 ILE B O 1
ATOM 2741 N N . PRO B 1 10 ? -15.57 4.504 26.047 1 84.56 10 PRO B N 1
ATOM 2742 C CA . PRO B 1 10 ? -16.203 4.609 24.734 1 84.56 10 PRO B CA 1
ATOM 2743 C C . PRO B 1 10 ? -15.312 4.125 23.594 1 84.56 10 PRO B C 1
ATOM 2745 O O . PRO B 1 10 ? -15.797 3.553 22.609 1 84.56 10 PRO B O 1
ATOM 2748 N N . ARG B 1 11 ? -14.094 4.305 23.719 1 84.5 11 ARG B N 1
ATOM 2749 C CA . ARG B 1 11 ? -13.148 3.877 22.688 1 84.5 11 ARG B CA 1
ATOM 2750 C C . ARG B 1 11 ? -12.969 2.363 22.703 1 84.5 11 ARG B C 1
ATOM 2752 O O . ARG B 1 11 ? -12.789 1.743 21.641 1 84.5 11 ARG B O 1
ATOM 2759 N N . LEU B 1 12 ? -13.031 1.829 23.859 1 90.5 12 LEU B N 1
ATOM 2760 C CA . LEU B 1 12 ? -12.969 0.376 23.969 1 90.5 12 LEU B CA 1
ATOM 2761 C C . LEU B 1 12 ? -14.227 -0.268 23.391 1 90.5 12 LEU B C 1
ATOM 2763 O O . LEU B 1 12 ? -14.148 -1.301 22.719 1 90.5 12 LEU B O 1
ATOM 2767 N N . ILE B 1 13 ? -15.305 0.318 23.656 1 90.38 13 ILE B N 1
ATOM 2768 C CA . ILE B 1 13 ? -16.547 -0.184 23.109 1 90.38 13 ILE B CA 1
ATOM 2769 C C . ILE B 1 13 ? -16.516 -0.112 21.578 1 90.38 13 ILE B C 1
ATOM 2771 O O . ILE B 1 13 ? -16.891 -1.067 20.891 1 90.38 13 ILE B O 1
ATOM 2775 N N . GLN B 1 14 ? -16.062 0.934 21.125 1 86.19 14 GLN B N 1
ATOM 2776 C CA . GLN B 1 14 ? -15.93 1.081 19.672 1 86.19 14 GLN B CA 1
ATOM 2777 C C . GLN B 1 14 ? -14.992 0.03 19.094 1 86.19 14 GLN B C 1
ATOM 2779 O O . GLN B 1 14 ? -15.234 -0.494 18 1 86.19 14 GLN B O 1
ATOM 2784 N N . TYR B 1 15 ? -13.922 -0.166 19.797 1 90.12 15 TYR B N 1
ATOM 2785 C CA . TYR B 1 15 ? -12.961 -1.187 19.391 1 90.12 15 TYR B CA 1
ATOM 2786 C C . TYR B 1 15 ? -13.641 -2.543 19.234 1 90.12 15 TYR B C 1
ATOM 2788 O O . TYR B 1 15 ? -13.5 -3.197 18.203 1 90.12 15 TYR B O 1
ATOM 2796 N N . PHE B 1 16 ? -14.422 -2.871 20.188 1 93.31 16 PHE B N 1
ATOM 2797 C CA . PHE B 1 16 ? -15.07 -4.18 20.156 1 93.31 16 PHE B CA 1
ATOM 2798 C C . PHE B 1 16 ? -16.188 -4.215 19.125 1 93.31 16 PHE B C 1
ATOM 2800 O O . PHE B 1 16 ? -16.406 -5.242 18.484 1 93.31 16 PHE B O 1
ATOM 2807 N N . VAL B 1 17 ? -16.844 -3.182 18.906 1 90.5 17 VAL B N 1
ATOM 2808 C CA . VAL B 1 17 ? -17.922 -3.105 17.922 1 90.5 17 VAL B CA 1
ATOM 2809 C C . VAL B 1 17 ? -17.344 -3.252 16.516 1 90.5 17 VAL B C 1
ATOM 2811 O O . VAL B 1 17 ? -17.906 -3.977 15.688 1 90.5 17 VAL B O 1
ATOM 2814 N N . VAL B 1 18 ? -16.281 -2.609 16.344 1 88.25 18 VAL B N 1
ATOM 2815 C CA . VAL B 1 18 ? -15.633 -2.66 15.039 1 88.25 18 VAL B CA 1
ATOM 2816 C C . VAL B 1 18 ? -15.18 -4.086 14.742 1 88.25 18 VAL B C 1
ATOM 2818 O O . VAL B 1 18 ? -15.367 -4.586 13.633 1 88.25 18 VAL B O 1
ATOM 2821 N N . ILE B 1 19 ? -14.594 -4.688 15.688 1 93.38 19 ILE B N 1
ATOM 2822 C CA . ILE B 1 19 ? -14.125 -6.059 15.531 1 93.38 19 ILE B CA 1
ATOM 2823 C C . ILE B 1 19 ? -15.305 -6.984 15.273 1 93.38 19 ILE B C 1
ATOM 2825 O O . ILE B 1 19 ? -15.266 -7.824 14.367 1 93.38 19 ILE B O 1
ATOM 2829 N N . PHE B 1 20 ? -16.312 -6.746 16.031 1 94.5 20 PHE B N 1
ATOM 2830 C CA . PHE B 1 20 ? -17.516 -7.578 15.906 1 94.5 20 PHE B CA 1
ATOM 2831 C C . PHE B 1 20 ? -18.125 -7.441 14.516 1 94.5 20 PHE B C 1
ATOM 2833 O O . PHE B 1 20 ? -18.422 -8.445 13.867 1 94.5 20 PHE B O 1
ATOM 2840 N N . ILE B 1 21 ? -18.281 -6.293 14.039 1 91.25 21 ILE B N 1
ATOM 2841 C CA . ILE B 1 21 ? -18.875 -6.043 12.727 1 91.25 21 ILE B CA 1
ATOM 2842 C C . ILE B 1 21 ? -17.953 -6.594 11.633 1 91.25 21 ILE B C 1
ATOM 2844 O O . ILE B 1 21 ? -18.422 -7.254 10.703 1 91.25 21 ILE B O 1
ATOM 2848 N N . GLY B 1 22 ? -16.688 -6.328 11.758 1 90.81 22 GLY B N 1
ATOM 2849 C CA . GLY B 1 22 ? -15.734 -6.824 10.781 1 90.81 22 GLY B CA 1
ATOM 2850 C C . GLY B 1 22 ? -15.727 -8.336 10.664 1 90.81 22 GLY B C 1
ATOM 2851 O O . GLY B 1 22 ? -15.75 -8.883 9.562 1 90.81 22 GLY B O 1
ATOM 2852 N N . ILE B 1 23 ? -15.734 -8.969 11.812 1 93.19 23 ILE B N 1
ATOM 2853 C CA . ILE B 1 23 ? -15.695 -10.43 11.828 1 93.19 23 ILE B CA 1
ATOM 2854 C C . ILE B 1 23 ? -17 -10.984 11.289 1 93.19 23 ILE B C 1
ATOM 2856 O O . ILE B 1 23 ? -17.016 -12.016 10.602 1 93.19 23 ILE B O 1
ATOM 2860 N N . THR B 1 24 ? -18.078 -10.336 11.57 1 93.25 24 THR B N 1
ATOM 2861 C CA . THR B 1 24 ? -19.375 -10.758 11.039 1 93.25 24 THR B CA 1
ATOM 2862 C C . THR B 1 24 ? -19.391 -10.68 9.516 1 93.25 24 THR B C 1
ATOM 2864 O O . THR B 1 24 ? -19.906 -11.57 8.844 1 93.25 24 THR B O 1
ATOM 2867 N N . VAL B 1 25 ? -18.797 -9.703 8.992 1 89.94 25 VAL B N 1
ATOM 2868 C CA . VAL B 1 25 ? -18.703 -9.555 7.539 1 89.94 25 VAL B CA 1
ATOM 2869 C C . VAL B 1 25 ? -17.859 -10.695 6.957 1 89.94 25 VAL B C 1
ATOM 2871 O O . VAL B 1 25 ? -18.219 -11.266 5.926 1 89.94 25 VAL B O 1
ATOM 2874 N N . VAL B 1 26 ? -16.844 -11.031 7.621 1 91 26 VAL B N 1
ATOM 2875 C CA . VAL B 1 26 ? -15.938 -12.094 7.184 1 91 26 VAL B CA 1
ATOM 2876 C C . VAL B 1 26 ? -16.688 -13.43 7.18 1 91 26 VAL B C 1
ATOM 2878 O O . VAL B 1 26 ? -16.484 -14.25 6.285 1 91 26 VAL B O 1
ATOM 2881 N N . PHE B 1 27 ? -17.531 -13.617 8.156 1 90.56 27 PHE B N 1
ATOM 2882 C CA . PHE B 1 27 ? -18.328 -14.836 8.273 1 90.56 27 PHE B CA 1
ATOM 2883 C C . PHE B 1 27 ? -19.25 -14.992 7.066 1 90.56 27 PHE B C 1
ATOM 2885 O O . PHE B 1 27 ? -19.453 -16.109 6.586 1 90.56 27 PHE B O 1
ATOM 2892 N N . LEU B 1 28 ? -19.672 -13.977 6.547 1 86.81 28 LEU B N 1
ATOM 2893 C CA . LEU B 1 28 ? -20.672 -14.008 5.488 1 86.81 28 LEU B CA 1
ATOM 2894 C C . LEU B 1 28 ? -20.016 -14.289 4.133 1 86.81 28 LEU B C 1
ATOM 2896 O O . LEU B 1 28 ? -20.672 -14.812 3.227 1 86.81 28 LEU B O 1
ATOM 2900 N N . VAL B 1 29 ? -18.766 -14.125 3.986 1 84.12 29 VAL B N 1
ATOM 2901 C CA . VAL B 1 29 ? -18.094 -14.148 2.693 1 84.12 29 VAL B CA 1
ATOM 2902 C C . VAL B 1 29 ? -18.156 -15.562 2.111 1 84.12 29 VAL B C 1
ATOM 2904 O O . VAL B 1 29 ? -18.656 -15.766 1.002 1 84.12 29 VAL B O 1
ATOM 2907 N N . PRO B 1 30 ? -17.672 -16.547 2.818 1 79.81 30 PRO B N 1
ATOM 2908 C CA . PRO B 1 30 ? -17.672 -17.891 2.221 1 79.81 30 PRO B CA 1
ATOM 2909 C C . PRO B 1 30 ? -19.078 -18.469 2.08 1 79.81 30 PRO B C 1
ATOM 2911 O O . PRO B 1 30 ? -19.297 -19.375 1.276 1 79.81 30 PRO B O 1
ATOM 2914 N N . ARG B 1 31 ? -19.953 -17.969 2.793 1 83.94 31 ARG B N 1
ATOM 2915 C CA . ARG B 1 31 ? -21.297 -18.531 2.816 1 83.94 31 ARG B CA 1
ATOM 2916 C C . ARG B 1 31 ? -22.172 -17.938 1.721 1 83.94 31 ARG B C 1
ATOM 2918 O O . ARG B 1 31 ? -23.203 -18.5 1.348 1 83.94 31 ARG B O 1
ATOM 2925 N N . LEU B 1 32 ? -21.703 -16.859 1.229 1 81.88 32 LEU B N 1
ATOM 2926 C CA . LEU B 1 32 ? -22.469 -16.203 0.16 1 81.88 32 LEU B CA 1
ATOM 2927 C C . LEU B 1 32 ? -21.75 -16.359 -1.179 1 81.88 32 LEU B C 1
ATOM 2929 O O . LEU B 1 32 ? -22.219 -15.844 -2.197 1 81.88 32 LEU B O 1
ATOM 2933 N N . THR B 1 33 ? -20.656 -17.094 -1.178 1 78.06 33 THR B N 1
ATOM 2934 C CA . THR B 1 33 ? -19.875 -17.266 -2.398 1 78.06 33 THR B CA 1
ATOM 2935 C C . THR B 1 33 ? -20.453 -18.375 -3.271 1 78.06 33 THR B C 1
ATOM 2937 O O . THR B 1 33 ? -21.031 -19.328 -2.758 1 78.06 33 THR B O 1
ATOM 2940 N N . PRO B 1 34 ? -20.297 -18.141 -4.531 1 70.06 34 PRO B N 1
ATOM 2941 C CA . PRO B 1 34 ? -20.781 -19.203 -5.414 1 70.06 34 PRO B CA 1
ATOM 2942 C C . PRO B 1 34 ? -19.891 -20.453 -5.379 1 70.06 34 PRO B C 1
ATOM 2944 O O . PRO B 1 34 ? -20.359 -21.547 -5.707 1 70.06 34 PRO B O 1
ATOM 2947 N N . LEU B 1 35 ? -18.672 -20.203 -5.102 1 66.69 35 LEU B N 1
ATOM 2948 C CA . LEU B 1 35 ? -17.75 -21.328 -5.098 1 66.69 35 LEU B CA 1
ATOM 2949 C C . LEU B 1 35 ? -17.875 -22.141 -3.809 1 66.69 35 LEU B C 1
ATOM 2951 O O . LEU B 1 35 ? -17.594 -21.625 -2.721 1 66.69 35 LEU B O 1
ATOM 2955 N N . ASP B 1 36 ? -18.531 -23.234 -3.945 1 71.25 36 ASP B N 1
ATOM 2956 C CA . ASP B 1 36 ? -18.625 -24.141 -2.805 1 71.25 36 ASP B CA 1
ATOM 2957 C C . ASP B 1 36 ? -17.266 -24.734 -2.443 1 71.25 36 ASP B C 1
ATOM 2959 O O . ASP B 1 36 ? -16.672 -25.469 -3.232 1 71.25 36 ASP B O 1
ATOM 2963 N N . PRO B 1 37 ? -16.719 -24.375 -1.355 1 72 37 PRO B N 1
ATOM 2964 C CA . PRO B 1 37 ? -15.367 -24.844 -1 1 72 37 PRO B CA 1
ATOM 2965 C C . PRO B 1 37 ? -15.266 -26.375 -0.946 1 72 37 PRO B C 1
ATOM 2967 O O . PRO B 1 37 ? -14.234 -26.938 -1.301 1 72 37 PRO B O 1
ATOM 2970 N N . VAL B 1 38 ? -16.344 -27 -0.544 1 74.5 38 VAL B N 1
ATOM 2971 C CA . VAL B 1 38 ? -16.344 -28.453 -0.424 1 74.5 38 VAL B CA 1
ATOM 2972 C C . VAL B 1 38 ? -16.25 -29.078 -1.811 1 74.5 38 VAL B C 1
ATOM 2974 O O . VAL B 1 38 ? -15.469 -30 -2.029 1 74.5 38 VAL B O 1
ATOM 2977 N N . VAL B 1 39 ? -17 -28.469 -2.684 1 74.44 39 VAL B N 1
ATOM 2978 C CA . VAL B 1 39 ? -17 -29 -4.047 1 74.44 39 VAL B CA 1
ATOM 2979 C C . VAL B 1 39 ? -15.633 -28.75 -4.691 1 74.44 39 VAL B C 1
ATOM 2981 O O . VAL B 1 39 ? -15.117 -29.594 -5.422 1 74.44 39 VAL B O 1
ATOM 2984 N N . THR B 1 40 ? -15.086 -27.641 -4.367 1 74.75 40 THR B N 1
ATOM 2985 C CA . THR B 1 40 ? -13.789 -27.297 -4.93 1 74.75 40 THR B CA 1
ATOM 2986 C C . THR B 1 40 ? -12.719 -28.281 -4.449 1 74.75 40 THR B C 1
ATOM 2988 O O . THR B 1 40 ? -11.875 -28.719 -5.23 1 74.75 40 THR B O 1
ATOM 2991 N N . VAL B 1 41 ? -12.758 -28.594 -3.225 1 71.25 41 VAL B N 1
ATOM 2992 C CA . VAL B 1 41 ? -11.797 -29.531 -2.656 1 71.25 41 VAL B CA 1
ATOM 2993 C C . VAL B 1 41 ? -12.016 -30.922 -3.254 1 71.25 41 VAL B C 1
ATOM 2995 O O . VAL B 1 41 ? -11.062 -31.609 -3.633 1 71.25 41 VAL B O 1
ATOM 2998 N N . LEU B 1 42 ? -13.25 -31.281 -3.305 1 74.25 42 LEU B N 1
ATOM 2999 C CA . LEU B 1 42 ? -13.586 -32.594 -3.84 1 74.25 42 LEU B CA 1
ATOM 3000 C C . LEU B 1 42 ? -13.141 -32.719 -5.293 1 74.25 42 LEU B C 1
ATOM 3002 O O . LEU B 1 42 ? -12.609 -33.75 -5.699 1 74.25 42 LEU B O 1
ATOM 3006 N N . ASN B 1 43 ? -13.344 -31.609 -5.992 1 73.06 43 ASN B N 1
ATOM 3007 C CA . ASN B 1 43 ? -12.93 -31.609 -7.391 1 73.06 43 ASN B CA 1
ATOM 3008 C C . ASN B 1 43 ? -11.414 -31.703 -7.523 1 73.06 43 ASN B C 1
ATOM 3010 O O . ASN B 1 43 ? -10.906 -32.406 -8.406 1 73.06 43 ASN B O 1
ATOM 3014 N N . ARG B 1 44 ? -10.781 -31.062 -6.676 1 70.62 44 ARG B N 1
ATOM 3015 C CA . ARG B 1 44 ? -9.32 -31.094 -6.688 1 70.62 44 ARG B CA 1
ATOM 3016 C C . ARG B 1 44 ? -8.805 -32.5 -6.309 1 70.62 44 ARG B C 1
ATOM 3018 O O . ARG B 1 44 ? -7.844 -32.969 -6.902 1 70.62 44 ARG B O 1
ATOM 3025 N N . MET B 1 45 ? -9.461 -33.031 -5.348 1 68.12 45 MET B N 1
ATOM 3026 C CA . MET B 1 45 ? -9.078 -34.375 -4.906 1 68.12 45 MET B CA 1
ATOM 30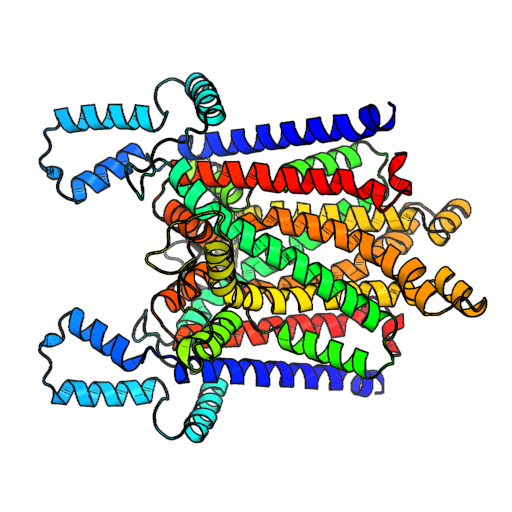27 C C . MET B 1 45 ? -9.375 -35.406 -5.984 1 68.12 45 MET B C 1
ATOM 3029 O O . MET B 1 45 ? -8.602 -36.344 -6.184 1 68.12 45 MET B O 1
ATOM 3033 N N . THR B 1 46 ? -10.492 -35.188 -6.594 1 65.31 46 THR B N 1
ATOM 3034 C CA . THR B 1 46 ? -10.859 -36.094 -7.664 1 65.31 46 THR B CA 1
ATOM 3035 C C . THR B 1 46 ? -9.93 -35.938 -8.859 1 65.31 46 THR B C 1
ATOM 3037 O O . THR B 1 46 ? -9.617 -36.906 -9.547 1 65.31 46 THR B O 1
ATOM 3040 N N . ALA B 1 47 ? -9.57 -34.719 -9.102 1 62.53 47 ALA B N 1
ATOM 3041 C CA . ALA B 1 47 ? -8.656 -34.469 -10.211 1 62.53 47 ALA B CA 1
ATOM 3042 C C . ALA B 1 47 ? -7.305 -35.156 -9.969 1 62.53 47 ALA B C 1
ATOM 3044 O O . ALA B 1 47 ? -6.648 -35.594 -10.914 1 62.53 47 ALA B O 1
ATOM 3045 N N . TYR B 1 48 ? -6.836 -35.188 -8.758 1 55.78 48 TYR B N 1
ATOM 3046 C CA . TYR B 1 48 ? -5.543 -35.781 -8.438 1 55.78 48 TYR B CA 1
ATOM 3047 C C . TYR B 1 48 ? -5.688 -37.281 -8.148 1 55.78 48 TYR B C 1
ATOM 3049 O O . TYR B 1 48 ? -4.809 -37.875 -7.535 1 55.78 48 TYR B O 1
ATOM 3057 N N . GLY B 1 49 ? -6.762 -37.875 -8.633 1 56.47 49 GLY B N 1
ATOM 3058 C CA . GLY B 1 49 ? -6.781 -39.312 -8.625 1 56.47 49 GLY B CA 1
ATOM 3059 C C . GLY B 1 49 ? -7.953 -39.906 -7.855 1 56.47 49 GLY B C 1
ATOM 3060 O O . GLY B 1 49 ? -8.039 -41.125 -7.672 1 56.47 49 GLY B O 1
ATOM 3061 N N . ALA B 1 50 ? -8.773 -39.219 -7.172 1 56.22 50 ALA B N 1
ATOM 3062 C CA . ALA B 1 50 ? -9.844 -39.875 -6.422 1 56.22 50 ALA B CA 1
ATOM 3063 C C . ALA B 1 50 ? -11 -40.25 -7.34 1 56.22 50 ALA B C 1
ATOM 3065 O O . ALA B 1 50 ? -12.109 -40.5 -6.875 1 56.22 50 ALA B O 1
ATOM 3066 N N . GLN B 1 51 ? -10.75 -40.062 -8.523 1 52.81 51 GLN B N 1
ATOM 3067 C CA . GLN B 1 51 ? -11.727 -40.531 -9.5 1 52.81 51 GLN B CA 1
ATOM 3068 C C . GLN B 1 51 ? -12.242 -41.938 -9.133 1 52.81 51 GLN B C 1
ATOM 3070 O O . GLN B 1 51 ? -13.336 -42.312 -9.562 1 52.81 51 GLN B O 1
ATOM 3075 N N . TYR B 1 52 ? -11.508 -42.625 -8.375 1 58.41 52 TYR B N 1
ATOM 3076 C CA . TYR B 1 52 ? -11.828 -44.031 -8.133 1 58.41 52 TYR B CA 1
ATOM 3077 C C . TYR B 1 52 ? -12.594 -44.188 -6.824 1 58.41 52 TYR B C 1
ATOM 3079 O O . TYR B 1 52 ? -12.789 -45.312 -6.348 1 58.41 52 TYR B O 1
ATOM 3087 N N . LEU B 1 53 ? -12.891 -43.062 -6.363 1 63.81 53 LEU B N 1
ATOM 3088 C CA . LEU B 1 53 ? -13.547 -43.25 -5.078 1 63.81 53 LEU B CA 1
ATOM 3089 C C . LEU B 1 53 ? -15.023 -43.594 -5.266 1 63.81 53 LEU B C 1
ATOM 3091 O O . LEU B 1 53 ? -15.664 -43.094 -6.207 1 63.81 53 LEU B O 1
ATOM 3095 N N . ASP B 1 54 ? -15.484 -44.594 -4.645 1 73.75 54 ASP B N 1
ATOM 3096 C CA . ASP B 1 54 ? -16.891 -44.969 -4.578 1 73.75 54 ASP B CA 1
ATOM 3097 C C . ASP B 1 54 ? -17.781 -43.781 -4.258 1 73.75 54 ASP B C 1
ATOM 3099 O O . ASP B 1 54 ? -17.375 -42.875 -3.506 1 73.75 54 ASP B O 1
ATOM 3103 N N . PRO B 1 55 ? -18.766 -43.562 -5.043 1 75.31 55 PRO B N 1
ATOM 3104 C CA . PRO B 1 55 ? -19.719 -42.5 -4.801 1 75.31 55 PRO B CA 1
ATOM 3105 C C . PRO B 1 55 ? -20.094 -42.344 -3.326 1 75.31 55 PRO B C 1
ATOM 3107 O O . PRO B 1 55 ? -20.266 -41.219 -2.842 1 75.31 55 PRO B O 1
ATOM 3110 N N . SER B 1 56 ? -20.188 -43.5 -2.668 1 79.5 56 SER B N 1
ATOM 3111 C CA . SER B 1 56 ? -20.516 -43.438 -1.247 1 79.5 56 SER B CA 1
ATOM 3112 C C . SER B 1 56 ? -19.391 -42.781 -0.447 1 79.5 56 SER B C 1
ATOM 3114 O O . SER B 1 56 ? -19.641 -42.031 0.495 1 79.5 56 SER B O 1
ATOM 3116 N N . ALA B 1 57 ? -18.25 -43.031 -0.796 1 78.5 57 ALA B N 1
ATOM 3117 C CA . ALA B 1 57 ? -17.078 -42.438 -0.138 1 78.5 57 ALA B CA 1
ATOM 3118 C C . ALA B 1 57 ? -17 -40.938 -0.384 1 78.5 57 ALA B C 1
ATOM 3120 O O . ALA B 1 57 ? -16.656 -40.156 0.518 1 78.5 57 ALA B O 1
ATOM 3121 N N . ILE B 1 58 ? -17.484 -40.562 -1.515 1 78.88 58 ILE B N 1
ATOM 3122 C CA . ILE B 1 58 ? -17.484 -39.156 -1.887 1 78.88 58 ILE B CA 1
ATOM 3123 C C . ILE B 1 58 ? -18.484 -38.375 -1.042 1 78.88 58 ILE B C 1
ATOM 3125 O O . ILE B 1 58 ? -18.219 -37.25 -0.595 1 78.88 58 ILE B O 1
ATOM 3129 N N . GLU B 1 59 ? -19.594 -39.031 -0.836 1 83 59 GLU B N 1
ATOM 3130 C CA . GLU B 1 59 ? -20.641 -38.375 -0.039 1 83 59 GLU B CA 1
ATOM 3131 C C . GLU B 1 59 ? -20.188 -38.219 1.412 1 83 59 GLU B C 1
ATOM 3133 O O . GLU B 1 59 ? -20.453 -37.188 2.029 1 83 59 GLU B O 1
ATOM 3138 N N . LYS B 1 60 ? -19.625 -39.25 1.95 1 83.56 60 LYS B N 1
ATOM 3139 C CA . LYS B 1 60 ? -19.125 -39.156 3.316 1 83.56 60 LYS B CA 1
ATOM 3140 C C . LYS B 1 60 ? -18.031 -38.094 3.439 1 83.56 60 LYS B C 1
ATOM 3142 O O . LYS B 1 60 ? -18 -37.344 4.422 1 83.56 60 LYS B O 1
ATOM 3147 N N . LEU B 1 61 ? -17.266 -38.062 2.455 1 80 61 LEU B N 1
ATOM 3148 C CA . LEU B 1 61 ? -16.203 -37.062 2.436 1 80 61 LEU B CA 1
ATOM 3149 C C . LEU B 1 61 ? -16.781 -35.656 2.377 1 80 61 LEU B C 1
ATOM 3151 O O . LEU B 1 61 ? -16.281 -34.75 3.047 1 80 61 LEU B O 1
ATOM 3155 N N . LYS B 1 62 ? -17.797 -35.562 1.597 1 82.12 62 LYS B N 1
ATOM 3156 C CA . LYS B 1 62 ? -18.484 -34.281 1.483 1 82.12 62 LYS B CA 1
ATOM 3157 C C . LYS B 1 62 ? -19.031 -33.844 2.83 1 82.12 62 LYS B C 1
ATOM 3159 O O . LYS B 1 62 ? -18.891 -32.688 3.221 1 82.12 62 LYS B O 1
ATOM 3164 N N . GLU B 1 63 ? -19.609 -34.688 3.498 1 83.75 63 GLU B N 1
ATOM 3165 C CA . GLU B 1 63 ? -20.203 -34.406 4.797 1 83.75 63 GLU B CA 1
ATOM 3166 C C . GLU B 1 63 ? -19.125 -34.031 5.812 1 83.75 63 GLU B C 1
ATOM 3168 O O . GLU B 1 63 ? -19.312 -33.094 6.605 1 83.75 63 GLU B O 1
ATOM 3173 N N . THR B 1 64 ? -18.125 -34.75 5.781 1 82.19 64 THR B N 1
ATOM 3174 C CA . THR B 1 64 ? -17.016 -34.469 6.68 1 82.19 64 THR B CA 1
ATOM 3175 C C . THR B 1 64 ? -16.422 -33.094 6.395 1 82.19 64 THR B C 1
ATOM 3177 O O . THR B 1 64 ? -16.109 -32.344 7.32 1 82.19 64 THR B O 1
ATOM 3180 N N . MET B 1 65 ? -16.375 -32.844 5.145 1 81.94 65 MET B N 1
ATOM 3181 C CA . MET B 1 65 ? -15.82 -31.547 4.75 1 81.94 65 MET B CA 1
ATOM 3182 C C . MET B 1 65 ? -16.75 -30.406 5.145 1 81.94 65 MET B C 1
ATOM 3184 O O . MET B 1 65 ? -16.297 -29.359 5.578 1 81.94 65 MET B O 1
ATOM 3188 N N . MET B 1 66 ? -17.969 -30.656 5.031 1 83.62 66 MET B N 1
ATOM 3189 C CA . MET B 1 66 ? -18.953 -29.656 5.422 1 83.62 66 MET B CA 1
ATOM 3190 C C . MET B 1 66 ? -18.859 -29.359 6.914 1 83.62 66 MET B C 1
ATOM 3192 O O . MET B 1 66 ? -19.016 -28.203 7.328 1 83.62 66 MET B O 1
ATOM 3196 N N . GLU B 1 67 ? -18.609 -30.359 7.621 1 81.75 67 GLU B N 1
ATOM 3197 C CA . GLU B 1 67 ? -18.438 -30.188 9.062 1 81.75 67 GLU B CA 1
ATOM 3198 C C . GLU B 1 67 ? -17.141 -29.438 9.375 1 81.75 67 GLU B C 1
ATOM 3200 O O . GLU B 1 67 ? -17.125 -28.547 10.227 1 81.75 67 GLU B O 1
ATOM 3205 N N . LEU B 1 68 ? -16.156 -29.828 8.68 1 81.69 68 LEU B N 1
ATOM 3206 C CA . LEU B 1 68 ? -14.844 -29.234 8.906 1 81.69 68 LEU B CA 1
ATOM 3207 C C . LEU B 1 68 ? -14.852 -27.75 8.547 1 81.69 68 LEU B C 1
ATOM 3209 O O . LEU B 1 68 ? -14.164 -26.938 9.188 1 81.69 68 LEU B O 1
ATOM 3213 N N . TYR B 1 69 ? -15.719 -27.406 7.613 1 80.56 69 TYR B N 1
ATOM 3214 C CA . TYR B 1 69 ? -15.742 -26.031 7.148 1 80.56 69 TYR B CA 1
ATOM 3215 C C . TYR B 1 69 ? -16.859 -25.25 7.824 1 80.56 69 TYR B C 1
ATOM 3217 O O . TYR B 1 69 ? -17.016 -24.047 7.586 1 80.56 69 TYR B O 1
ATOM 3225 N N . GLY B 1 70 ? -17.516 -25.922 8.766 1 79.56 70 GLY B N 1
ATOM 3226 C CA . GLY B 1 70 ? -18.547 -25.266 9.555 1 79.56 70 GLY B CA 1
ATOM 3227 C C . GLY B 1 70 ? -19.75 -24.859 8.734 1 79.56 70 GLY B C 1
ATOM 3228 O O . GLY B 1 70 ? -20.359 -23.812 8.984 1 79.56 70 GLY B O 1
ATOM 3229 N N . LEU B 1 71 ? -20.125 -25.672 7.777 1 81.69 71 LEU B N 1
ATOM 3230 C CA . LEU B 1 71 ? -21.188 -25.281 6.852 1 81.69 71 LEU B CA 1
ATOM 3231 C C . LEU B 1 71 ? -22.453 -26.094 7.102 1 81.69 71 LEU B C 1
ATOM 3233 O O . LEU B 1 71 ? -23.422 -26 6.344 1 81.69 71 LEU B O 1
ATOM 3237 N N . LYS B 1 72 ? -22.406 -26.844 8.227 1 84.5 72 LYS B N 1
ATOM 3238 C CA . LYS B 1 72 ? -23.594 -27.641 8.562 1 84.5 72 LYS B CA 1
ATOM 3239 C C . LYS B 1 72 ? -24.578 -26.844 9.398 1 84.5 72 LYS B C 1
ATOM 3241 O O . LYS B 1 72 ? -24.172 -26.047 10.258 1 84.5 72 LYS B O 1
ATOM 3246 N N . GLY B 1 73 ? -25.891 -27.031 9.086 1 86.56 73 GLY B N 1
ATOM 3247 C CA . GLY B 1 73 ? -26.922 -26.359 9.859 1 86.56 73 GLY B CA 1
ATOM 3248 C C . GLY B 1 73 ? -27.406 -25.062 9.219 1 86.56 73 GLY B C 1
ATOM 3249 O O . GLY B 1 73 ? -27 -24.734 8.109 1 86.56 73 GLY B O 1
ATOM 3250 N N . ASN B 1 74 ? -28.297 -24.312 9.961 1 90.5 74 ASN B N 1
ATOM 3251 C CA . ASN B 1 74 ? -28.781 -23.016 9.453 1 90.5 74 ASN B CA 1
ATOM 3252 C C . ASN B 1 74 ? -27.766 -21.906 9.703 1 90.5 74 ASN B C 1
ATOM 3254 O O . ASN B 1 74 ? -26.766 -22.125 10.391 1 90.5 74 ASN B O 1
ATOM 3258 N N . ILE B 1 75 ? -27.969 -20.859 9.133 1 90 75 ILE B N 1
ATOM 3259 C CA . ILE B 1 75 ? -27 -19.766 9.117 1 90 75 ILE B CA 1
ATOM 3260 C C . ILE B 1 75 ? -26.734 -19.297 10.547 1 90 75 ILE B C 1
ATOM 3262 O O . ILE B 1 75 ? -25.609 -18.953 10.906 1 90 75 ILE B O 1
ATOM 3266 N N . LEU B 1 76 ? -27.766 -19.25 11.367 1 92.44 76 LEU B N 1
ATOM 3267 C CA . LEU B 1 76 ? -27.609 -18.812 12.75 1 92.44 76 LEU B CA 1
ATOM 3268 C C . LEU B 1 76 ? -26.75 -19.797 13.539 1 92.44 76 LEU B C 1
ATOM 3270 O O . LEU B 1 76 ? -25.906 -19.391 14.344 1 92.44 76 LEU B O 1
ATOM 3274 N N . GLU B 1 77 ? -27 -21.094 13.336 1 92.38 77 GLU B N 1
ATOM 3275 C CA . GLU B 1 77 ? -26.188 -22.125 13.984 1 92.38 77 GLU B CA 1
ATOM 3276 C C . GLU B 1 77 ? -24.734 -22.031 13.547 1 92.38 77 GLU B C 1
ATOM 3278 O O . GLU B 1 77 ? -23.828 -22.156 14.367 1 92.38 77 GLU B O 1
ATOM 3283 N N . GLN B 1 78 ? -24.594 -21.844 12.281 1 92.5 78 GLN B N 1
ATOM 3284 C CA . GLN B 1 78 ? -23.25 -21.672 11.75 1 92.5 78 GLN B CA 1
ATOM 3285 C C . GLN B 1 78 ? -22.547 -20.484 12.383 1 92.5 78 GLN B C 1
ATOM 3287 O O . GLN B 1 78 ? -21.344 -20.531 12.664 1 92.5 78 GLN B O 1
ATOM 3292 N N . TYR B 1 79 ? -23.344 -19.438 12.578 1 93.88 79 TYR B N 1
ATOM 3293 C CA . TYR B 1 79 ? -22.797 -18.203 13.141 1 93.88 79 TYR B CA 1
ATOM 3294 C C . TYR B 1 79 ? -22.328 -18.422 14.578 1 93.88 79 TYR B C 1
ATOM 3296 O O . TYR B 1 79 ? -21.234 -18 14.945 1 93.88 79 TYR B O 1
ATOM 3304 N N . LEU B 1 80 ? -23.078 -19.062 15.367 1 94.12 80 LEU B N 1
ATOM 3305 C CA . LEU B 1 80 ? -22.75 -19.328 16.766 1 94.12 80 LEU B CA 1
ATOM 3306 C C . LEU B 1 80 ? -21.562 -20.281 16.875 1 94.12 80 LEU B C 1
ATOM 3308 O O . LEU B 1 80 ? -20.656 -20.078 17.688 1 94.12 80 LEU B O 1
ATOM 3312 N N . LYS B 1 81 ? -21.562 -21.297 16.016 1 92 81 LYS B N 1
ATOM 3313 C CA . LYS B 1 81 ? -20.453 -22.25 15.992 1 92 81 LYS B CA 1
ATOM 3314 C C . LYS B 1 81 ? -19.156 -21.562 15.562 1 92 81 LYS B C 1
ATOM 3316 O O . LYS B 1 81 ? -18.078 -21.859 16.078 1 92 81 LYS B O 1
ATOM 3321 N N . PHE B 1 82 ? -19.344 -20.719 14.586 1 93.12 82 PHE B N 1
ATOM 3322 C CA . PHE B 1 82 ? -18.188 -19.969 14.094 1 93.12 82 PHE B CA 1
ATOM 3323 C C . PHE B 1 82 ? -17.547 -19.172 15.227 1 93.12 82 PHE B C 1
ATOM 3325 O O . PHE B 1 82 ? -16.344 -19.234 15.422 1 93.12 82 PHE B O 1
ATOM 3332 N N . TRP B 1 83 ? -18.328 -18.406 15.969 1 94.94 83 TRP B N 1
ATOM 3333 C CA . TRP B 1 83 ? -17.797 -17.609 17.078 1 94.94 83 TRP B CA 1
ATOM 3334 C C . TRP B 1 83 ? -17.203 -18.5 18.141 1 94.94 83 TRP B C 1
ATOM 3336 O O . TRP B 1 83 ? -16.172 -18.156 18.734 1 94.94 83 TRP B O 1
ATOM 3346 N N . GLY B 1 84 ? -17.844 -19.625 18.438 1 94 84 GLY B N 1
ATOM 3347 C CA . GLY B 1 84 ? -17.297 -20.578 19.391 1 94 84 GLY B CA 1
ATOM 3348 C C . GLY B 1 84 ? -15.922 -21.094 19 1 94 84 GLY B C 1
ATOM 3349 O O . GLY B 1 84 ? -15.023 -21.172 19.828 1 94 84 GLY B O 1
ATOM 3350 N N . ARG B 1 85 ? -15.75 -21.406 17.797 1 93.5 85 ARG B N 1
ATOM 3351 C CA . ARG B 1 85 ? -14.477 -21.891 17.281 1 93.5 85 ARG B CA 1
ATOM 3352 C C . ARG B 1 85 ? -13.438 -20.781 17.234 1 93.5 85 ARG B C 1
ATOM 3354 O O . ARG B 1 85 ? -12.273 -21 17.594 1 93.5 85 ARG B O 1
ATOM 3361 N N . LEU B 1 86 ? -13.875 -19.656 16.844 1 93.56 86 LEU B N 1
ATOM 3362 C CA . LEU B 1 86 ? -12.977 -18.516 16.719 1 93.56 86 LEU B CA 1
ATOM 3363 C C . LEU B 1 86 ? -12.352 -18.156 18.062 1 93.56 86 LEU B C 1
ATOM 3365 O O . LEU B 1 86 ? -11.156 -17.875 18.141 1 93.56 86 LEU B O 1
ATOM 3369 N N . LEU B 1 87 ? -13.172 -18.188 19.078 1 94 87 LEU B N 1
ATOM 3370 C CA . LEU B 1 87 ? -12.695 -17.828 20.406 1 94 87 LEU B CA 1
ATOM 3371 C C . LEU B 1 87 ? -11.695 -18.844 20.922 1 94 87 LEU B C 1
ATOM 3373 O O . LEU B 1 87 ? -10.906 -18.547 21.828 1 94 87 LEU B O 1
ATOM 3377 N N . LYS B 1 88 ? -11.695 -20 20.219 1 93.5 88 LYS B N 1
ATOM 3378 C CA . LYS B 1 88 ? -10.719 -21.047 20.562 1 93.5 88 LYS B CA 1
ATOM 3379 C C . LYS B 1 88 ? -9.547 -21.031 19.578 1 93.5 88 LYS B C 1
ATOM 3381 O O . LYS B 1 88 ? -8.672 -21.906 19.641 1 93.5 88 LYS B O 1
ATOM 3386 N N . GLY B 1 89 ? -9.633 -20.141 18.656 1 92.31 89 GLY B N 1
ATOM 3387 C CA . GLY B 1 89 ? -8.57 -20.047 17.672 1 92.31 89 GLY B CA 1
ATOM 3388 C C . GLY B 1 89 ? -8.68 -21.062 16.562 1 92.31 89 GLY B C 1
ATOM 3389 O O . GLY B 1 89 ? -7.695 -21.375 15.883 1 92.31 89 GLY B O 1
ATOM 3390 N N . ASP B 1 90 ? -9.789 -21.594 16.422 1 93.75 90 ASP B N 1
ATOM 3391 C CA . ASP B 1 90 ? -10 -22.641 15.422 1 93.75 90 ASP B CA 1
ATOM 3392 C C . ASP B 1 90 ? -10.664 -22.062 14.164 1 93.75 90 ASP B C 1
ATOM 3394 O O . ASP B 1 90 ? -11.859 -21.766 14.172 1 93.75 90 ASP B O 1
ATOM 3398 N N . PHE B 1 91 ? -9.93 -22.031 13.094 1 93.38 91 PHE B N 1
ATOM 3399 C CA . PHE B 1 91 ? -10.43 -21.531 11.812 1 93.38 91 PHE B CA 1
ATOM 3400 C C . PHE B 1 91 ? -10.648 -22.672 10.828 1 93.38 91 PHE B C 1
ATOM 3402 O O . PHE B 1 91 ? -11.039 -22.453 9.688 1 93.38 91 PHE B O 1
ATOM 3409 N N . GLY B 1 92 ? -10.367 -23.891 11.297 1 90.81 92 GLY B N 1
ATOM 3410 C CA . GLY B 1 92 ? -10.461 -25.031 10.398 1 90.81 92 GLY B CA 1
ATOM 3411 C C . GLY B 1 92 ? -9.219 -25.234 9.562 1 90.81 92 GLY B C 1
ATOM 3412 O O . GLY B 1 92 ? -8.219 -24.531 9.742 1 90.81 92 GLY B O 1
ATOM 3413 N N . PRO B 1 93 ? -9.266 -26.188 8.664 1 89.19 93 PRO B N 1
ATOM 3414 C CA . PRO B 1 93 ? -8.102 -26.484 7.828 1 89.19 93 PRO B CA 1
ATOM 3415 C C . PRO B 1 93 ? -8.039 -25.609 6.574 1 89.19 93 PRO B C 1
ATOM 3417 O O . PRO B 1 93 ? -9.07 -25.109 6.121 1 89.19 93 PRO B O 1
ATOM 3420 N N . SER B 1 94 ? -6.836 -25.5 6.113 1 91.12 94 SER B N 1
ATOM 3421 C CA . SER B 1 94 ? -6.613 -24.812 4.844 1 91.12 94 SER B CA 1
ATOM 3422 C C . SER B 1 94 ? -6.906 -25.734 3.662 1 91.12 94 SER B C 1
ATOM 3424 O O . SER B 1 94 ? -6.512 -26.891 3.66 1 91.12 94 SER B O 1
ATOM 3426 N N . LEU B 1 95 ? -7.602 -25.219 2.721 1 83.44 95 LEU B N 1
ATOM 3427 C CA . LEU B 1 95 ? -7.844 -25.953 1.484 1 83.44 95 LEU B CA 1
ATOM 3428 C C . LEU B 1 95 ? -6.57 -26.062 0.658 1 83.44 95 LEU B C 1
ATOM 3430 O O . LEU B 1 95 ? -6.332 -27.078 0.009 1 83.44 95 LEU B O 1
ATOM 3434 N N . SER B 1 96 ? -5.797 -25 0.657 1 84 96 SER B N 1
ATOM 3435 C CA . SER B 1 96 ? -4.594 -24.922 -0.168 1 84 96 SER B CA 1
ATOM 3436 C C . SER B 1 96 ? -3.49 -25.812 0.38 1 84 96 SER B C 1
ATOM 3438 O O . SER B 1 96 ? -2.688 -26.359 -0.383 1 84 96 SER B O 1
ATOM 3440 N N . ILE B 1 97 ? -3.436 -25.859 1.691 1 86.25 97 ILE B N 1
ATOM 3441 C CA . ILE B 1 97 ? -2.434 -26.672 2.357 1 86.25 97 ILE B CA 1
ATOM 3442 C C . ILE B 1 97 ? -3.123 -27.703 3.258 1 86.25 97 ILE B C 1
ATOM 3444 O O . ILE B 1 97 ? -2.879 -27.734 4.465 1 86.25 97 ILE B O 1
ATOM 3448 N N . PHE B 1 98 ? -3.957 -28.484 2.627 1 79.69 98 PHE B N 1
ATOM 3449 C CA . PHE B 1 98 ? -4.754 -29.469 3.367 1 79.69 98 PHE B CA 1
ATOM 3450 C C . PHE B 1 98 ? -3.875 -30.562 3.932 1 79.69 98 PHE B C 1
ATOM 3452 O O . PHE B 1 98 ? -2.932 -31.016 3.273 1 79.69 98 PHE B O 1
ATOM 3459 N N . PRO B 1 99 ? -4.09 -30.828 5.242 1 81.62 99 PRO B N 1
ATOM 3460 C CA . PRO B 1 99 ? -5.113 -30.5 6.234 1 81.62 99 PRO B CA 1
ATOM 3461 C C . PRO B 1 99 ? -4.598 -29.547 7.312 1 81.62 99 PRO B C 1
ATOM 3463 O O . PRO B 1 99 ? -5.09 -29.562 8.445 1 81.62 99 PRO B O 1
ATOM 3466 N N . THR B 1 100 ? -3.58 -28.781 7.012 1 91.75 100 THR B N 1
ATOM 3467 C CA . THR B 1 100 ? -2.965 -27.891 7.996 1 91.75 100 THR B CA 1
ATOM 3468 C C . THR B 1 100 ? -3.98 -26.891 8.531 1 91.75 100 THR B C 1
ATOM 3470 O O . THR B 1 100 ? -4.703 -26.266 7.766 1 91.75 100 THR B O 1
ATOM 3473 N N . PRO B 1 101 ? -4.07 -26.844 9.867 1 95.31 101 PRO B N 1
ATOM 3474 C CA . PRO B 1 101 ? -4.969 -25.844 10.445 1 95.31 101 PRO B CA 1
ATOM 3475 C C . PRO B 1 101 ? -4.566 -24.406 10.086 1 95.31 101 PRO B C 1
ATOM 3477 O O . PRO B 1 101 ? -3.377 -24.094 10.07 1 95.31 101 PRO B O 1
ATOM 3480 N N . VAL B 1 102 ? -5.504 -23.578 9.844 1 96.19 102 VAL B N 1
ATOM 3481 C CA . VAL B 1 102 ? -5.293 -22.203 9.43 1 96.19 102 VAL B CA 1
ATOM 3482 C C . VAL B 1 102 ? -4.508 -21.453 10.508 1 96.19 102 VAL B C 1
ATOM 3484 O O . VAL B 1 102 ? -3.598 -20.688 10.203 1 96.19 102 VAL B O 1
ATOM 3487 N N . ILE B 1 103 ? -4.793 -21.766 11.727 1 96 103 ILE B N 1
ATOM 3488 C CA . ILE B 1 103 ? -4.137 -21.062 12.82 1 96 103 ILE B CA 1
ATOM 3489 C C . ILE B 1 103 ? -2.635 -21.344 12.789 1 96 103 ILE B C 1
ATOM 3491 O O . ILE B 1 103 ? -1.828 -20.453 13.102 1 96 103 ILE B O 1
ATOM 3495 N N . SER B 1 104 ? -2.279 -22.5 12.438 1 95.75 104 SER B N 1
ATOM 3496 C CA . SER B 1 104 ? -0.865 -22.844 12.344 1 95.75 104 SER B CA 1
ATOM 3497 C C . SER B 1 104 ? -0.177 -22.078 11.219 1 95.75 104 SER B C 1
ATOM 3499 O O . SER B 1 104 ? 0.943 -21.594 11.383 1 95.75 104 SER B O 1
ATOM 3501 N N . ILE B 1 105 ? -0.847 -21.938 10.164 1 95.31 105 ILE B N 1
ATOM 3502 C CA . ILE B 1 105 ? -0.311 -21.219 9.016 1 95.31 105 ILE B CA 1
ATOM 3503 C C . ILE B 1 105 ? -0.105 -19.75 9.383 1 95.31 105 ILE B C 1
ATOM 3505 O O . ILE B 1 105 ? 0.962 -19.188 9.133 1 95.31 105 ILE B O 1
ATOM 3509 N N . ILE B 1 106 ? -1.062 -19.219 10.039 1 94.06 106 ILE B N 1
ATOM 3510 C CA . ILE B 1 106 ? -1.024 -17.797 10.375 1 94.06 106 ILE B CA 1
ATOM 3511 C C . ILE B 1 106 ? 0.049 -17.547 11.43 1 94.06 106 ILE B C 1
ATOM 3513 O O . ILE B 1 106 ? 0.837 -16.609 11.312 1 94.06 106 ILE B O 1
ATOM 3517 N N . MET B 1 107 ? 0.134 -18.406 12.391 1 93.56 107 MET B N 1
ATOM 3518 C CA . MET B 1 107 ? 1.103 -18.219 13.461 1 93.56 107 MET B CA 1
ATOM 3519 C C . MET B 1 107 ? 2.529 -18.375 12.945 1 93.56 107 MET B C 1
ATOM 3521 O O . MET B 1 107 ? 3.459 -17.766 13.484 1 93.56 107 MET B O 1
ATOM 3525 N N . ASN B 1 108 ? 2.645 -19.078 11.922 1 92.44 108 ASN B N 1
ATOM 3526 C CA . ASN B 1 108 ? 3.967 -19.281 11.344 1 92.44 108 ASN B CA 1
ATOM 3527 C C . ASN B 1 108 ? 4.348 -18.156 10.391 1 92.44 108 ASN B C 1
ATOM 3529 O O . ASN B 1 108 ? 5.531 -17.922 10.133 1 92.44 108 ASN B O 1
ATOM 3533 N N . SER B 1 109 ? 3.432 -17.406 9.859 1 92.31 109 SER B N 1
ATOM 3534 C CA . SER B 1 109 ? 3.707 -16.406 8.836 1 92.31 109 SER B CA 1
ATOM 3535 C C . SER B 1 109 ? 3.539 -15 9.375 1 92.31 109 SER B C 1
ATOM 3537 O O . SER B 1 109 ? 4.273 -14.086 8.992 1 92.31 109 SER B O 1
ATOM 3539 N N . LEU B 1 110 ? 2.676 -14.805 10.32 1 90.94 110 LEU B N 1
ATOM 3540 C CA . LEU B 1 110 ? 2.279 -13.484 10.797 1 90.94 110 LEU B CA 1
ATOM 3541 C C . LEU B 1 110 ? 3.455 -12.758 11.445 1 90.94 110 LEU B C 1
ATOM 3543 O O . LEU B 1 110 ? 3.674 -11.57 11.195 1 90.94 110 LEU B O 1
ATOM 3547 N N . PRO B 1 111 ? 4.238 -13.406 12.266 1 90.31 111 PRO B N 1
ATOM 3548 C CA . PRO B 1 111 ? 5.328 -12.688 12.93 1 90.31 111 PRO B CA 1
ATOM 3549 C C . PRO B 1 111 ? 6.32 -12.078 11.945 1 90.31 111 PRO B C 1
ATOM 3551 O O . PRO B 1 111 ? 6.895 -11.023 12.211 1 90.31 111 PRO B O 1
ATOM 3554 N N . TRP B 1 112 ? 6.477 -12.695 10.852 1 91.56 112 TRP B N 1
ATOM 3555 C CA . TRP B 1 112 ? 7.43 -12.211 9.859 1 91.56 112 TRP B CA 1
ATOM 3556 C C . TRP B 1 112 ? 6.922 -10.938 9.195 1 91.56 112 TRP B C 1
ATOM 3558 O O . TRP B 1 112 ? 7.66 -9.953 9.086 1 91.56 112 TRP B O 1
ATOM 3568 N N . THR B 1 113 ? 5.703 -10.992 8.758 1 90.62 113 THR B N 1
ATOM 3569 C CA . THR B 1 113 ? 5.113 -9.797 8.156 1 90.62 113 THR B CA 1
ATOM 3570 C C . THR B 1 113 ? 4.984 -8.68 9.18 1 90.62 113 THR B C 1
ATOM 3572 O O . THR B 1 113 ? 5.406 -7.547 8.922 1 90.62 113 THR B O 1
ATOM 3575 N N . ALA B 1 114 ? 4.457 -8.992 10.344 1 88.44 114 ALA B N 1
ATOM 3576 C CA . ALA B 1 114 ? 4.242 -7.977 11.375 1 88.44 114 ALA B CA 1
ATOM 3577 C C . ALA B 1 114 ? 5.57 -7.383 11.844 1 88.44 114 ALA B C 1
ATOM 3579 O O . ALA B 1 114 ? 5.707 -6.164 11.961 1 88.44 114 ALA B O 1
ATOM 3580 N N . GLY B 1 115 ? 6.52 -8.242 12.156 1 90.62 115 GLY B N 1
ATOM 3581 C CA . GLY B 1 115 ? 7.828 -7.766 12.578 1 90.62 115 GLY B CA 1
ATOM 3582 C C . GLY B 1 115 ? 8.5 -6.879 11.547 1 90.62 115 GLY B C 1
ATOM 3583 O O . GLY B 1 115 ? 9.031 -5.82 11.883 1 90.62 115 GLY B O 1
ATOM 3584 N N . LEU B 1 116 ? 8.422 -7.277 10.312 1 91.88 116 LEU B N 1
ATOM 3585 C CA . LEU B 1 116 ? 9.039 -6.531 9.227 1 91.88 116 LEU B CA 1
ATOM 3586 C C . LEU B 1 116 ? 8.367 -5.18 9.039 1 91.88 116 LEU B C 1
ATOM 3588 O O . LEU B 1 116 ? 9.031 -4.141 9.055 1 91.88 116 LEU B O 1
ATOM 3592 N N . LEU B 1 117 ? 7.074 -5.172 8.938 1 90.75 117 LEU B N 1
ATOM 3593 C CA . LEU B 1 117 ? 6.359 -3.961 8.547 1 90.75 117 LEU B CA 1
ATOM 3594 C C . LEU B 1 117 ? 6.27 -2.98 9.711 1 90.75 117 LEU B C 1
ATOM 3596 O O . LEU B 1 117 ? 6.293 -1.765 9.508 1 90.75 117 LEU B O 1
ATOM 3600 N N . ILE B 1 118 ? 6.172 -3.486 10.953 1 89.56 118 ILE B N 1
ATOM 3601 C CA . ILE B 1 118 ? 6.18 -2.598 12.109 1 89.56 118 ILE B CA 1
ATOM 3602 C C . ILE B 1 118 ? 7.539 -1.915 12.227 1 89.56 118 ILE B C 1
ATOM 3604 O O . ILE B 1 118 ? 7.617 -0.707 12.461 1 89.56 118 ILE B O 1
ATOM 3608 N N . THR B 1 119 ? 8.562 -2.67 12.055 1 93 119 THR B N 1
ATOM 3609 C CA . THR B 1 119 ? 9.914 -2.115 12.102 1 93 119 THR B CA 1
ATOM 3610 C C . THR B 1 119 ? 10.102 -1.065 11.008 1 93 119 THR B C 1
ATOM 3612 O O . THR B 1 119 ? 10.609 0.025 11.273 1 93 119 THR B O 1
ATOM 3615 N N . VAL B 1 120 ? 9.648 -1.385 9.844 1 93.44 120 VAL B N 1
ATOM 3616 C CA . VAL B 1 120 ? 9.766 -0.477 8.711 1 93.44 120 VAL B CA 1
ATOM 3617 C C . VAL B 1 120 ? 8.984 0.804 8.984 1 93.44 120 VAL B C 1
ATOM 3619 O O . VAL B 1 120 ? 9.492 1.908 8.781 1 93.44 120 VAL B O 1
ATOM 3622 N N . ALA B 1 121 ? 7.766 0.659 9.469 1 91.56 121 ALA B N 1
ATOM 3623 C CA . ALA B 1 121 ? 6.906 1.807 9.742 1 91.56 121 ALA B CA 1
ATOM 3624 C C . ALA B 1 121 ? 7.527 2.725 10.789 1 91.56 121 ALA B C 1
ATOM 3626 O O . ALA B 1 121 ? 7.598 3.939 10.594 1 91.56 121 ALA B O 1
ATOM 3627 N N . LEU B 1 122 ? 8.016 2.166 11.859 1 93.25 122 LEU B N 1
ATOM 3628 C CA . LEU B 1 122 ? 8.562 2.949 12.969 1 93.25 122 LEU B CA 1
ATOM 3629 C C . LEU B 1 122 ? 9.859 3.637 12.562 1 93.25 122 LEU B C 1
ATOM 3631 O O . LEU B 1 122 ? 10.023 4.84 12.781 1 93.25 122 LEU B O 1
ATOM 3635 N N . LEU B 1 123 ? 10.719 2.916 11.945 1 96.56 123 LEU B N 1
ATOM 3636 C CA . LEU B 1 123 ? 12.023 3.48 11.594 1 96.56 123 LEU B CA 1
ATOM 3637 C C . LEU B 1 123 ? 11.875 4.535 10.5 1 96.56 123 LEU B C 1
ATOM 3639 O O . LEU B 1 123 ? 12.508 5.59 10.562 1 96.56 123 LEU B O 1
ATOM 3643 N N . SER B 1 124 ? 11.062 4.227 9.484 1 95.25 124 SER B N 1
ATOM 3644 C CA . SER B 1 124 ? 10.828 5.215 8.43 1 95.25 124 SER B CA 1
ATOM 3645 C C . SER B 1 124 ? 10.195 6.48 9 1 95.25 124 SER B C 1
ATOM 3647 O O . SER B 1 124 ? 10.555 7.59 8.609 1 95.25 124 SER B O 1
ATOM 3649 N N . TRP B 1 125 ? 9.242 6.262 9.875 1 94.44 125 TRP B N 1
ATOM 3650 C CA . TRP B 1 125 ? 8.539 7.383 10.484 1 94.44 125 TRP B CA 1
ATOM 3651 C C . TRP B 1 125 ? 9.484 8.234 11.328 1 94.44 125 TRP B C 1
ATOM 3653 O O . TRP B 1 125 ? 9.5 9.461 11.211 1 94.44 125 TRP B O 1
ATOM 3663 N N . ILE B 1 126 ? 10.336 7.625 12.164 1 96.5 126 ILE B N 1
ATOM 3664 C CA . ILE B 1 126 ? 11.25 8.32 13.055 1 96.5 126 ILE B CA 1
ATOM 3665 C C . ILE B 1 126 ? 12.289 9.086 12.234 1 96.5 126 ILE B C 1
ATOM 3667 O O . ILE B 1 126 ? 12.43 10.305 12.375 1 96.5 126 ILE B O 1
ATOM 3671 N N . ILE B 1 127 ? 12.93 8.414 11.352 1 97.12 127 ILE B N 1
ATOM 3672 C CA . ILE B 1 127 ? 14.008 9.008 10.578 1 97.12 127 ILE B CA 1
ATOM 3673 C C . ILE B 1 127 ? 13.445 10.062 9.633 1 97.12 127 ILE B C 1
ATOM 3675 O O . ILE B 1 127 ? 13.984 11.172 9.539 1 97.12 127 ILE B O 1
ATOM 3679 N N . GLY B 1 128 ? 12.344 9.734 8.984 1 96.25 128 GLY B N 1
ATOM 3680 C CA . GLY B 1 128 ? 11.734 10.664 8.047 1 96.25 128 GLY B CA 1
ATOM 3681 C C . GLY B 1 128 ? 11.258 11.945 8.695 1 96.25 128 GLY B C 1
ATOM 3682 O O . GLY B 1 128 ? 11.492 13.039 8.18 1 96.25 128 GLY B O 1
ATOM 3683 N N . ASN B 1 129 ? 10.617 11.812 9.836 1 95.5 129 ASN B N 1
ATOM 3684 C CA . ASN B 1 129 ? 10.102 12.992 10.516 1 95.5 129 ASN B CA 1
ATOM 3685 C C . ASN B 1 129 ? 11.227 13.844 11.102 1 95.5 129 ASN B C 1
ATOM 3687 O O . ASN B 1 129 ? 11.172 15.07 11.062 1 95.5 129 ASN B O 1
ATOM 3691 N N . ILE B 1 130 ? 12.258 13.18 11.641 1 96.31 130 ILE B N 1
ATOM 3692 C CA . ILE B 1 130 ? 13.383 13.922 12.188 1 96.31 130 ILE B CA 1
ATOM 3693 C C . ILE B 1 130 ? 14.094 14.688 11.078 1 96.31 130 ILE B C 1
ATOM 3695 O O . ILE B 1 130 ? 14.273 15.906 11.172 1 96.31 130 ILE B O 1
ATOM 3699 N N . LEU B 1 131 ? 14.391 14.055 10.031 1 96.25 131 LEU B N 1
ATOM 3700 C CA . LEU B 1 131 ? 15.117 14.68 8.938 1 96.25 131 LEU B CA 1
ATOM 3701 C C . LEU B 1 131 ? 14.234 15.695 8.219 1 96.25 131 LEU B C 1
ATOM 3703 O O . LEU B 1 131 ? 14.711 16.766 7.824 1 96.25 131 LEU B O 1
ATOM 3707 N N . GLY B 1 132 ? 12.977 15.328 8.031 1 94.69 132 GLY B N 1
ATOM 3708 C CA . GLY B 1 132 ? 12.062 16.25 7.375 1 94.69 132 GLY B CA 1
ATOM 3709 C C . GLY B 1 132 ? 11.812 17.516 8.172 1 94.69 132 GLY B C 1
ATOM 3710 O O . GLY B 1 132 ? 11.734 18.609 7.605 1 94.69 132 GLY B O 1
ATOM 3711 N N . GLY B 1 133 ? 11.664 17.344 9.484 1 94.81 133 GLY B N 1
ATOM 3712 C CA . GLY B 1 133 ? 11.508 18.5 10.359 1 94.81 133 GLY B CA 1
ATOM 3713 C C . GLY B 1 133 ? 12.711 19.422 10.359 1 94.81 133 GLY B C 1
ATOM 3714 O O . GLY B 1 133 ? 12.57 20.641 10.273 1 94.81 133 GLY B O 1
ATOM 3715 N N . LEU B 1 134 ? 13.875 18.797 10.445 1 95.38 134 LEU B N 1
ATOM 3716 C CA . LEU B 1 134 ? 15.117 19.578 10.414 1 95.38 134 LEU B CA 1
ATOM 3717 C C . LEU B 1 134 ? 15.258 20.312 9.078 1 95.38 134 LEU B C 1
ATOM 3719 O O . LEU B 1 134 ? 15.555 21.5 9.055 1 95.38 134 LEU B O 1
ATOM 3723 N N . ALA B 1 135 ? 15.016 19.609 8.086 1 93.88 135 ALA B N 1
ATOM 3724 C CA . ALA B 1 135 ? 15.188 20.203 6.758 1 93.88 135 ALA B CA 1
ATOM 3725 C C . ALA B 1 135 ? 14.141 21.281 6.492 1 93.88 135 ALA B C 1
ATOM 3727 O O . ALA B 1 135 ? 14.414 22.266 5.801 1 93.88 135 ALA B O 1
ATOM 3728 N N . GLY B 1 136 ? 12.969 21.062 6.992 1 90.88 136 GLY B N 1
ATOM 3729 C CA . GLY B 1 136 ? 11.922 22.062 6.84 1 90.88 136 GLY B CA 1
ATOM 3730 C C . GLY B 1 136 ? 12.211 23.344 7.609 1 90.88 136 GLY B C 1
ATOM 3731 O O . GLY B 1 136 ? 11.93 24.438 7.129 1 90.88 136 GLY B O 1
ATOM 3732 N N . TYR B 1 137 ? 12.742 23.203 8.734 1 92.81 137 TYR B N 1
ATOM 3733 C CA . TYR B 1 137 ? 13.055 24.359 9.578 1 92.81 137 TYR B CA 1
ATOM 3734 C C . TYR B 1 137 ? 14.281 25.094 9.062 1 92.81 137 TYR B C 1
ATOM 3736 O O . TYR B 1 137 ? 14.305 26.328 9.031 1 92.81 137 TYR B O 1
ATOM 3744 N N . TYR B 1 138 ? 15.352 24.328 8.742 1 92.88 138 TYR B N 1
ATOM 3745 C CA . TYR B 1 138 ? 16.578 24.906 8.219 1 92.88 138 TYR B CA 1
ATOM 3746 C C . TYR B 1 138 ? 16.609 24.844 6.699 1 92.88 138 TYR B C 1
ATOM 3748 O O . TYR B 1 138 ? 17.594 24.391 6.105 1 92.88 138 TYR B O 1
ATOM 3756 N N . SER B 1 139 ? 15.602 25.266 6.086 1 88.62 139 SER B N 1
ATOM 3757 C CA . SER B 1 139 ? 15.375 25.062 4.656 1 88.62 139 SER B CA 1
ATOM 3758 C C . SER B 1 139 ? 16.438 25.781 3.834 1 88.62 139 SER B C 1
ATOM 3760 O O . SER B 1 139 ? 16.703 25.406 2.689 1 88.62 139 SER B O 1
ATOM 3762 N N . ASP B 1 140 ? 17.156 26.719 4.379 1 89.31 140 ASP B N 1
ATOM 3763 C CA . ASP B 1 140 ? 18.125 27.531 3.645 1 89.31 140 ASP B CA 1
ATOM 3764 C C . ASP B 1 140 ? 19.516 26.891 3.691 1 89.31 140 ASP B C 1
ATOM 3766 O O . ASP B 1 140 ? 20.406 27.266 2.924 1 89.31 140 ASP B O 1
ATOM 3770 N N . ARG B 1 141 ? 19.703 25.938 4.5 1 93.81 141 ARG B N 1
ATOM 3771 C CA . ARG B 1 141 ? 21 25.297 4.645 1 93.81 141 ARG B CA 1
ATOM 3772 C C . ARG B 1 141 ? 21.25 24.297 3.52 1 93.81 141 ARG B C 1
ATOM 3774 O O . ARG B 1 141 ? 20.312 23.625 3.053 1 93.81 141 ARG B O 1
ATOM 3781 N N . ASN B 1 142 ? 22.5 24.156 3.18 1 94.5 142 ASN B N 1
ATOM 3782 C CA . ASN B 1 142 ? 22.875 23.297 2.066 1 94.5 142 ASN B CA 1
ATOM 3783 C C . ASN B 1 142 ? 22.547 21.828 2.361 1 94.5 142 ASN B C 1
ATOM 3785 O O . ASN B 1 142 ? 22.078 21.109 1.483 1 94.5 142 ASN B O 1
ATOM 3789 N N . TRP B 1 143 ? 22.828 21.5 3.551 1 94.12 143 TRP B N 1
ATOM 3790 C CA . TRP B 1 143 ? 22.562 20.109 3.871 1 94.12 143 TRP B CA 1
ATOM 3791 C C . TRP B 1 143 ? 21.062 19.797 3.773 1 94.12 143 TRP B C 1
ATOM 3793 O O . TRP B 1 143 ? 20.688 18.688 3.4 1 94.12 143 TRP B O 1
ATOM 3803 N N . ALA B 1 144 ? 20.266 20.719 4.105 1 93.5 144 ALA B N 1
ATOM 3804 C CA . ALA B 1 144 ? 18.812 20.562 3.986 1 93.5 144 ALA B CA 1
ATOM 3805 C C . ALA B 1 144 ? 18.391 20.406 2.525 1 93.5 144 ALA B C 1
ATOM 3807 O O . ALA B 1 144 ? 17.562 19.562 2.195 1 93.5 144 ALA B O 1
ATOM 3808 N N . LYS B 1 145 ? 19.031 21.141 1.718 1 88.94 145 LYS B N 1
ATOM 3809 C CA . LYS B 1 145 ? 18.766 21.078 0.286 1 88.94 145 LYS B CA 1
ATOM 3810 C C . LYS B 1 145 ? 19.203 19.734 -0.293 1 88.94 145 LYS B C 1
ATOM 3812 O O . LYS B 1 145 ? 18.516 19.156 -1.134 1 88.94 145 LYS B O 1
ATOM 3817 N N . ILE B 1 146 ? 20.266 19.297 0.167 1 92.69 146 ILE B N 1
ATOM 3818 C CA . ILE B 1 146 ? 20.797 18.016 -0.298 1 92.69 146 ILE B CA 1
ATOM 3819 C C . ILE B 1 146 ? 19.875 16.891 0.14 1 92.69 146 ILE B C 1
ATOM 3821 O O . ILE B 1 146 ? 19.562 15.992 -0.646 1 92.69 146 ILE B O 1
ATOM 3825 N N . LEU B 1 147 ? 19.375 16.953 1.359 1 92.12 147 LEU B N 1
ATOM 3826 C CA . LEU B 1 147 ? 18.469 15.93 1.85 1 92.12 147 LEU B CA 1
ATOM 3827 C C . LEU B 1 147 ? 17.172 15.938 1.05 1 92.12 147 LEU B C 1
ATOM 3829 O O . LEU B 1 147 ? 16.594 14.883 0.765 1 92.12 147 LEU B O 1
ATOM 3833 N N . GLY B 1 148 ? 16.781 17.109 0.728 1 87.44 148 GLY B N 1
ATOM 3834 C CA . GLY B 1 148 ? 15.602 17.234 -0.115 1 87.44 148 GLY B CA 1
ATOM 3835 C C . GLY B 1 148 ? 15.781 16.609 -1.488 1 87.44 148 GLY B C 1
ATOM 3836 O O . GLY B 1 148 ? 14.914 15.883 -1.965 1 87.44 148 GLY B O 1
ATOM 3837 N N . LEU B 1 149 ? 16.938 16.844 -1.993 1 83.94 149 LEU B N 1
ATOM 3838 C CA . LEU B 1 149 ? 17.25 16.297 -3.307 1 83.94 149 LEU B CA 1
ATOM 3839 C C . LEU B 1 149 ? 17.344 14.781 -3.258 1 83.94 149 LEU B C 1
ATOM 3841 O O . LEU B 1 149 ? 16.844 14.102 -4.156 1 83.94 149 LEU B O 1
ATOM 3845 N N . LEU B 1 150 ? 17.906 14.3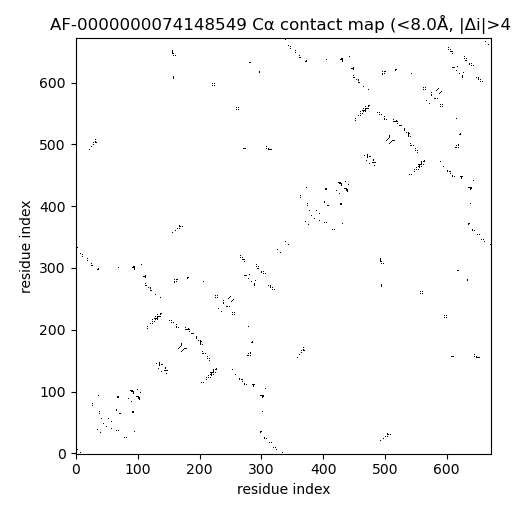12 -2.273 1 88.12 150 LEU B N 1
ATOM 3846 C CA . LEU B 1 150 ? 18.047 12.867 -2.115 1 88.12 150 LEU B CA 1
ATOM 3847 C C . LEU B 1 150 ? 16.672 12.211 -1.943 1 88.12 150 LEU B C 1
ATOM 3849 O O . LEU B 1 150 ? 16.406 11.172 -2.547 1 88.12 150 LEU B O 1
ATOM 3853 N N . ALA B 1 151 ? 15.867 12.82 -1.156 1 85.56 151 ALA B N 1
ATOM 3854 C CA . ALA B 1 151 ? 14.531 12.281 -0.923 1 85.56 151 ALA B CA 1
ATOM 3855 C C . ALA B 1 151 ? 13.703 12.273 -2.209 1 85.56 151 ALA B C 1
ATOM 3857 O O . ALA B 1 151 ? 13.016 11.297 -2.508 1 85.56 151 ALA B O 1
ATOM 3858 N N . MET B 1 152 ? 13.867 13.242 -2.984 1 78.56 152 MET B N 1
ATOM 3859 C CA . MET B 1 152 ? 13.102 13.383 -4.223 1 78.56 152 MET B CA 1
ATOM 3860 C C . MET B 1 152 ? 13.609 12.414 -5.285 1 78.56 152 MET B C 1
ATOM 3862 O O . MET B 1 152 ? 12.875 12.055 -6.207 1 78.56 152 MET B O 1
ATOM 3866 N N . THR B 1 153 ? 14.82 12.031 -5.141 1 81.31 153 THR B N 1
ATOM 3867 C CA . THR B 1 153 ? 15.406 11.109 -6.105 1 81.31 153 THR B CA 1
ATOM 3868 C C . THR B 1 153 ? 15.078 9.664 -5.746 1 81.31 153 THR B C 1
ATOM 3870 O O . THR B 1 153 ? 14.844 8.836 -6.629 1 81.31 153 THR B O 1
ATOM 3873 N N . ILE B 1 154 ? 15.031 9.398 -4.52 1 79.94 154 ILE B N 1
ATOM 3874 C CA . ILE B 1 154 ? 14.875 8.031 -4.055 1 79.94 154 ILE B CA 1
ATOM 3875 C C . ILE B 1 154 ? 13.391 7.652 -4.055 1 79.94 154 ILE B C 1
ATOM 3877 O O . ILE B 1 154 ? 13.039 6.52 -4.383 1 79.94 154 ILE B O 1
ATOM 3881 N N . TYR B 1 155 ? 12.555 8.523 -3.785 1 78.06 155 TYR B N 1
ATOM 3882 C CA . TYR B 1 155 ? 11.133 8.258 -3.582 1 78.06 155 TYR B CA 1
ATOM 3883 C C . TYR B 1 155 ? 10.5 7.68 -4.844 1 78.06 155 TYR B C 1
ATOM 3885 O O . TYR B 1 155 ? 9.68 6.766 -4.77 1 78.06 155 TYR B O 1
ATOM 3893 N N . PRO B 1 156 ? 10.984 8.086 -6.062 1 78.38 156 PRO B N 1
ATOM 3894 C CA . PRO B 1 156 ? 10.328 7.586 -7.27 1 78.38 156 PRO B CA 1
ATOM 3895 C C . PRO B 1 156 ? 10.758 6.168 -7.633 1 78.38 156 PRO B C 1
ATOM 3897 O O . PRO B 1 156 ? 10.125 5.52 -8.469 1 78.38 156 PRO B O 1
ATOM 3900 N N . ILE B 1 157 ? 11.836 5.723 -7.098 1 82.75 157 ILE B N 1
ATOM 3901 C CA . ILE B 1 157 ? 12.281 4.359 -7.367 1 82.75 157 ILE B CA 1
ATOM 3902 C C . ILE B 1 157 ? 11.352 3.367 -6.668 1 82.75 157 ILE B C 1
ATOM 3904 O O . ILE B 1 157 ? 11.195 3.408 -5.449 1 82.75 157 ILE B O 1
ATOM 3908 N N . PRO B 1 158 ? 10.75 2.486 -7.465 1 83.94 158 PRO B N 1
ATOM 3909 C CA . PRO B 1 158 ? 9.852 1.516 -6.844 1 83.94 158 PRO B CA 1
ATOM 3910 C C . PRO B 1 158 ? 10.555 0.626 -5.82 1 83.94 158 PRO B C 1
ATOM 3912 O O . PRO B 1 158 ? 11.711 0.252 -6.02 1 83.94 158 PRO B O 1
ATOM 3915 N N . TYR B 1 159 ? 9.836 0.295 -4.805 1 84.25 159 TYR B N 1
ATOM 3916 C CA . TYR B 1 159 ? 10.438 -0.469 -3.719 1 84.25 159 TYR B CA 1
ATOM 3917 C C . TYR B 1 159 ? 10.922 -1.829 -4.211 1 84.25 159 TYR B C 1
ATOM 3919 O O . TYR B 1 159 ? 11.898 -2.377 -3.691 1 84.25 159 TYR B O 1
ATOM 3927 N N . TYR B 1 160 ? 10.234 -2.408 -5.203 1 86.56 160 TYR B N 1
ATOM 3928 C CA . TYR B 1 160 ? 10.633 -3.734 -5.668 1 86.56 160 TYR B CA 1
ATOM 3929 C C . TYR B 1 160 ? 11.938 -3.672 -6.449 1 86.56 160 TYR B C 1
ATOM 3931 O O . TYR B 1 160 ? 12.695 -4.645 -6.48 1 86.56 160 TYR B O 1
ATOM 3939 N N . ILE B 1 161 ? 12.18 -2.568 -7.086 1 87.38 161 ILE B N 1
ATOM 3940 C CA . ILE B 1 161 ? 13.469 -2.385 -7.742 1 87.38 161 ILE B CA 1
ATOM 3941 C C . ILE B 1 161 ? 14.562 -2.238 -6.691 1 87.38 161 ILE B C 1
ATOM 3943 O O . ILE B 1 161 ? 15.641 -2.826 -6.82 1 87.38 161 ILE B O 1
ATOM 3947 N N . MET B 1 162 ? 14.227 -1.457 -5.727 1 88.25 162 MET B N 1
ATOM 3948 C CA . MET B 1 162 ? 15.18 -1.325 -4.629 1 88.25 162 MET B CA 1
ATOM 3949 C C . MET B 1 162 ? 15.469 -2.68 -3.99 1 88.25 162 MET B C 1
ATOM 3951 O O . MET B 1 162 ? 16.609 -2.988 -3.666 1 88.25 162 MET B O 1
ATOM 3955 N N . ALA B 1 163 ? 14.453 -3.447 -3.838 1 90.69 163 ALA B N 1
ATOM 3956 C CA . ALA B 1 163 ? 14.609 -4.793 -3.285 1 90.69 163 ALA B CA 1
ATOM 3957 C C . ALA B 1 163 ? 15.555 -5.633 -4.141 1 90.69 163 ALA B C 1
ATOM 3959 O O . ALA B 1 163 ? 16.469 -6.262 -3.619 1 90.69 163 ALA B O 1
ATOM 3960 N N . LEU B 1 164 ? 15.367 -5.621 -5.406 1 89.44 164 LEU B N 1
ATOM 3961 C CA . LEU B 1 164 ? 16.172 -6.418 -6.32 1 89.44 164 LEU B CA 1
ATOM 3962 C C . LEU B 1 164 ? 17.625 -5.938 -6.332 1 89.44 164 LEU B C 1
ATOM 3964 O O . LEU B 1 164 ? 18.547 -6.746 -6.332 1 89.44 164 LEU B O 1
ATOM 3968 N N . VAL B 1 165 ? 17.781 -4.633 -6.289 1 90.62 165 VAL B N 1
ATOM 3969 C CA . VAL B 1 165 ? 19.125 -4.051 -6.293 1 90.62 165 VAL B CA 1
ATOM 3970 C C . VAL B 1 165 ? 19.875 -4.457 -5.023 1 90.62 165 VAL B C 1
ATOM 3972 O O . VAL B 1 165 ? 21.031 -4.891 -5.086 1 90.62 165 VAL B O 1
ATOM 3975 N N . LEU B 1 166 ? 19.203 -4.301 -3.93 1 92.69 166 LEU B N 1
ATOM 3976 C CA . LEU B 1 166 ? 19.828 -4.656 -2.66 1 92.69 166 LEU B CA 1
ATOM 3977 C C . LEU B 1 166 ? 20.156 -6.148 -2.615 1 92.69 166 LEU B C 1
ATOM 3979 O O . LEU B 1 166 ? 21.219 -6.543 -2.115 1 92.69 166 LEU B O 1
ATOM 3983 N N . LEU B 1 167 ? 19.25 -6.953 -3.129 1 91.69 167 LEU B N 1
ATOM 3984 C CA . LEU B 1 167 ? 19.453 -8.398 -3.17 1 91.69 167 LEU B CA 1
ATOM 3985 C C . LEU B 1 167 ? 20.672 -8.742 -4.02 1 91.69 167 LEU B C 1
ATOM 3987 O O . LEU B 1 167 ? 21.516 -9.523 -3.594 1 91.69 167 LEU B O 1
ATOM 3991 N N . ILE B 1 168 ? 20.797 -8.148 -5.113 1 89.25 168 ILE B N 1
ATOM 3992 C CA . ILE B 1 168 ? 21.859 -8.438 -6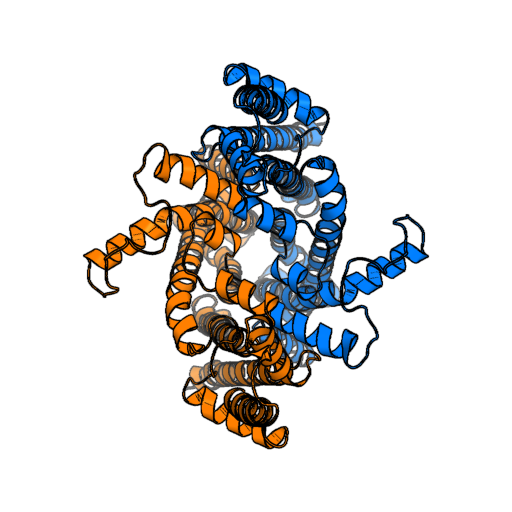.062 1 89.25 168 ILE B CA 1
ATOM 3993 C C . ILE B 1 168 ? 23.203 -7.949 -5.508 1 89.25 168 ILE B C 1
ATOM 3995 O O . ILE B 1 168 ? 24.188 -8.68 -5.527 1 89.25 168 ILE B O 1
ATOM 3999 N N . LEU B 1 169 ? 23.188 -6.77 -4.898 1 90.56 169 LEU B N 1
ATOM 4000 C CA . LEU B 1 169 ? 24.422 -6.156 -4.434 1 90.56 169 LEU B CA 1
ATOM 4001 C C . LEU B 1 169 ? 24.922 -6.824 -3.156 1 90.56 169 LEU B C 1
ATOM 4003 O O . LEU B 1 169 ? 26.109 -7.145 -3.037 1 90.56 169 LEU B O 1
ATOM 4007 N N . PHE B 1 170 ? 23.984 -7.133 -2.262 1 94.25 170 PHE B N 1
ATOM 4008 C CA . PHE B 1 170 ? 24.438 -7.449 -0.916 1 94.25 170 PHE B CA 1
ATOM 4009 C C . PHE B 1 170 ? 24.172 -8.906 -0.578 1 94.25 170 PHE B C 1
ATOM 4011 O O . PHE B 1 170 ? 24.625 -9.406 0.456 1 94.25 170 PHE B O 1
ATOM 4018 N N . ALA B 1 171 ? 23.453 -9.602 -1.433 1 91 171 ALA B N 1
ATOM 4019 C CA . ALA B 1 171 ? 23.234 -11.031 -1.202 1 91 171 ALA B CA 1
ATOM 4020 C C . ALA B 1 171 ? 23.953 -11.875 -2.252 1 91 171 ALA B C 1
ATOM 4022 O O . ALA B 1 171 ? 24.344 -13.008 -1.98 1 91 171 ALA B O 1
ATOM 4023 N N . TYR B 1 172 ? 24.156 -11.336 -3.379 1 88.38 172 TYR B N 1
ATOM 4024 C CA . TYR B 1 172 ? 24.75 -12.109 -4.457 1 88.38 172 TYR B CA 1
ATOM 4025 C C . TYR B 1 172 ? 26.188 -11.672 -4.707 1 88.38 172 TYR B C 1
ATOM 4027 O O . TYR B 1 172 ? 27.125 -12.469 -4.566 1 88.38 172 TYR B O 1
ATOM 4035 N N . LEU B 1 173 ? 26.391 -10.398 -5.02 1 90 173 LEU B N 1
ATOM 4036 C CA . LEU B 1 173 ? 27.719 -9.93 -5.375 1 90 173 LEU B CA 1
ATOM 4037 C C . LEU B 1 173 ? 28.625 -9.867 -4.148 1 90 173 LEU B C 1
ATOM 4039 O O . LEU B 1 173 ? 29.766 -10.32 -4.191 1 90 173 LEU B O 1
ATOM 4043 N N . ILE B 1 174 ? 28.047 -9.156 -3.119 1 92.94 174 ILE B N 1
ATOM 4044 C CA . ILE B 1 174 ? 28.719 -9.094 -1.827 1 92.94 174 ILE B CA 1
ATOM 4045 C C . ILE B 1 174 ? 27.875 -9.773 -0.762 1 92.94 174 ILE B C 1
ATOM 4047 O O . ILE B 1 174 ? 27.141 -9.109 -0.022 1 92.94 174 ILE B O 1
ATOM 4051 N N . PRO B 1 175 ? 28.016 -11.102 -0.718 1 90.31 175 PRO B N 1
ATOM 4052 C CA . PRO B 1 175 ? 27.078 -11.898 0.079 1 90.31 175 PRO B CA 1
ATOM 4053 C C . PRO B 1 175 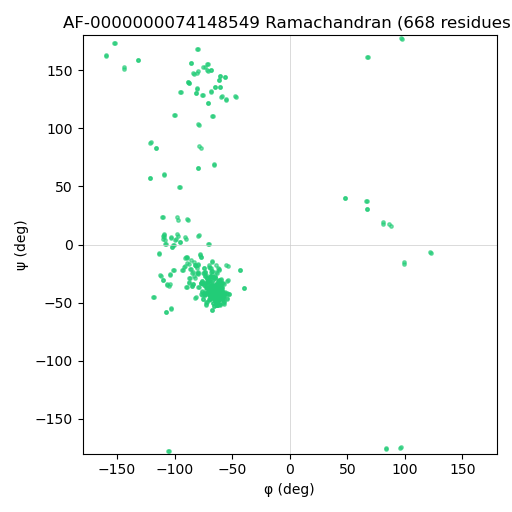? 27.203 -11.625 1.576 1 90.31 175 PRO B C 1
ATOM 4055 O O . PRO B 1 175 ? 27.469 -12.539 2.357 1 90.31 175 PRO B O 1
ATOM 4058 N N . LEU B 1 176 ? 26.812 -10.453 1.988 1 93.38 176 LEU B N 1
ATOM 4059 C CA . LEU B 1 176 ? 26.781 -10.039 3.387 1 93.38 176 LEU B CA 1
ATOM 4060 C C . LEU B 1 176 ? 25.484 -10.484 4.051 1 93.38 176 LEU B C 1
ATOM 4062 O O . LEU B 1 176 ? 25.438 -10.688 5.266 1 93.38 176 LEU B O 1
ATOM 4066 N N . PHE B 1 177 ? 24.484 -10.672 3.252 1 94.38 177 PHE B N 1
ATOM 4067 C CA . PHE B 1 177 ? 23.156 -11.023 3.76 1 94.38 177 PHE B CA 1
ATOM 4068 C C . PHE B 1 177 ? 22.578 -12.211 3 1 9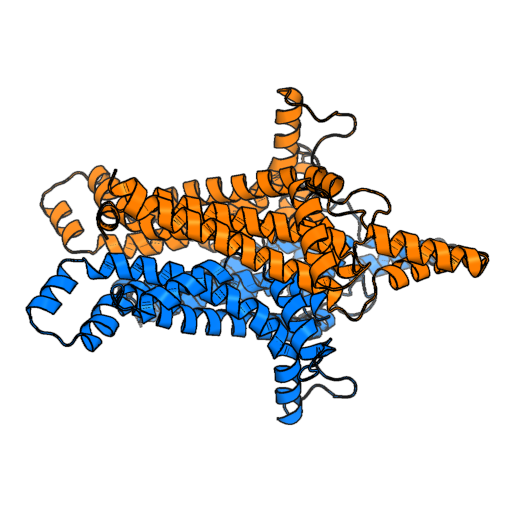4.38 177 PHE B C 1
ATOM 4070 O O . PHE B 1 177 ? 23 -12.5 1.882 1 94.38 177 PHE B O 1
ATOM 4077 N N . PRO B 1 178 ? 21.641 -12.859 3.646 1 92.12 178 PRO B N 1
ATOM 4078 C CA . PRO B 1 178 ? 21.031 -14 2.967 1 92.12 178 PRO B CA 1
ATOM 4079 C C . PRO B 1 178 ? 20.125 -13.586 1.799 1 92.12 178 PRO B C 1
ATOM 4081 O O . PRO B 1 178 ? 19.547 -12.5 1.823 1 92.12 178 PRO B O 1
ATOM 4084 N N . MET B 1 179 ? 19.969 -14.531 0.864 1 86.81 179 MET B N 1
ATOM 4085 C CA . MET B 1 179 ? 19.203 -14.258 -0.355 1 86.81 179 MET B CA 1
ATOM 4086 C C . MET B 1 179 ? 17.719 -14.531 -0.145 1 86.81 179 MET B C 1
ATOM 4088 O O . MET B 1 179 ? 16.875 -13.914 -0.794 1 86.81 179 MET B O 1
ATOM 4092 N N . THR B 1 180 ? 17.5 -15.516 0.704 1 88.12 180 THR B N 1
ATOM 4093 C CA . THR B 1 180 ? 16.109 -15.93 0.794 1 88.12 180 THR B CA 1
ATOM 4094 C C . THR B 1 180 ? 15.758 -16.328 2.225 1 88.12 180 THR B C 1
ATOM 4096 O O . THR B 1 180 ? 16.641 -16.672 3.016 1 88.12 180 THR B O 1
ATOM 4099 N N . GLY B 1 181 ? 14.477 -16.156 2.523 1 90 181 GLY B N 1
ATOM 4100 C CA . GLY B 1 181 ? 13.953 -16.75 3.74 1 90 181 GLY B CA 1
ATOM 4101 C C . GLY B 1 181 ? 13.914 -15.797 4.914 1 90 181 GLY B C 1
ATOM 4102 O O . GLY B 1 181 ? 14.344 -14.641 4.797 1 90 181 GLY B O 1
ATOM 4103 N N . GLY B 1 182 ? 13.375 -16.312 6.047 1 91 182 GLY B N 1
ATOM 4104 C CA . GLY B 1 182 ? 13.273 -15.547 7.277 1 91 182 GLY B CA 1
ATOM 4105 C C . GLY B 1 182 ? 14.359 -15.891 8.281 1 91 182 GLY B C 1
ATOM 4106 O O . GLY B 1 182 ? 14.633 -15.117 9.203 1 91 182 GLY B O 1
ATOM 4107 N N . TYR B 1 183 ? 14.867 -17.016 8.102 1 89.75 183 TYR B N 1
ATOM 4108 C CA . TYR B 1 183 ? 15.992 -17.516 8.898 1 89.75 183 TYR B CA 1
ATOM 4109 C C . TYR B 1 183 ? 16.719 -18.641 8.172 1 89.75 183 TYR B C 1
ATOM 4111 O O . TYR B 1 183 ? 16.203 -19.188 7.199 1 89.75 183 TYR B O 1
ATOM 4119 N N . SER B 1 184 ? 17.906 -18.891 8.633 1 89.44 184 SER B N 1
ATOM 4120 C CA . SER B 1 184 ? 18.734 -19.875 7.953 1 89.44 184 SER B CA 1
ATOM 4121 C C . SER B 1 184 ? 18.172 -21.281 8.109 1 89.44 184 SER B C 1
ATOM 4123 O O . SER B 1 184 ? 17.562 -21.594 9.133 1 89.44 184 SER B O 1
ATOM 4125 N N . VAL B 1 185 ? 18.469 -22.016 7.109 1 86 185 VAL B N 1
ATOM 4126 C CA . VAL B 1 185 ? 18.047 -23.406 7.125 1 86 185 VAL B CA 1
ATOM 4127 C C . VAL B 1 185 ? 18.75 -24.156 8.25 1 86 185 VAL B C 1
ATOM 4129 O O . VAL B 1 185 ? 19.953 -23.953 8.477 1 86 185 VAL B O 1
ATOM 4132 N N . GLY B 1 186 ? 18.031 -24.922 8.945 1 83.56 186 GLY B N 1
ATOM 4133 C CA . GLY B 1 186 ? 18.625 -25.719 10 1 83.56 186 GLY B CA 1
ATOM 4134 C C . GLY B 1 186 ? 18.453 -25.109 11.375 1 83.56 186 GLY B C 1
ATOM 4135 O O . GLY B 1 186 ? 18.688 -25.781 12.383 1 83.56 186 GLY B O 1
ATOM 4136 N N . LEU B 1 187 ? 18.109 -23.891 11.398 1 85.44 187 LEU B N 1
ATOM 4137 C CA . LEU B 1 187 ? 17.891 -23.25 12.695 1 85.44 187 LEU B CA 1
ATOM 4138 C C . LEU B 1 187 ? 16.453 -23.453 13.164 1 85.44 187 LEU B C 1
ATOM 4140 O O . LEU B 1 187 ? 15.523 -23.422 12.352 1 85.44 187 LEU B O 1
ATOM 4144 N N . THR B 1 188 ? 16.312 -23.719 14.391 1 86.12 188 THR B N 1
ATOM 4145 C CA . THR B 1 188 ? 14.992 -23.828 15 1 86.12 188 THR B CA 1
ATOM 4146 C C . THR B 1 188 ? 14.562 -22.516 15.625 1 86.12 188 THR B C 1
ATOM 4148 O O . THR B 1 188 ? 15.336 -21.875 16.344 1 86.12 188 THR B O 1
ATOM 4151 N N . PRO B 1 189 ? 13.422 -22.188 15.305 1 85.19 189 PRO B N 1
ATOM 4152 C CA . PRO B 1 189 ? 12.93 -20.938 15.898 1 85.19 189 PRO B CA 1
ATOM 4153 C C . PRO B 1 189 ? 12.992 -20.938 17.422 1 85.19 189 PRO B C 1
ATOM 4155 O O . PRO B 1 189 ? 12.641 -21.938 18.062 1 85.19 189 PRO B O 1
ATOM 4158 N N . SER B 1 190 ? 13.641 -19.969 17.984 1 86.44 190 SER B N 1
ATOM 4159 C CA . SER B 1 190 ? 13.812 -19.812 19.422 1 86.44 190 SER B CA 1
ATOM 4160 C C . SER B 1 190 ? 13.977 -18.344 19.797 1 86.44 190 SER B C 1
ATOM 4162 O O . SER B 1 190 ? 13.938 -17.469 18.938 1 86.44 190 SER B O 1
ATOM 4164 N N . PHE B 1 191 ? 14 -18.125 21.062 1 88.94 191 PHE B N 1
ATOM 4165 C CA . PHE B 1 191 ? 14.203 -16.766 21.531 1 88.94 191 PHE B CA 1
ATOM 4166 C C . PHE B 1 191 ? 15.664 -16.531 21.906 1 88.94 191 PHE B C 1
ATOM 4168 O O . PHE B 1 191 ? 15.984 -15.633 22.672 1 88.94 191 PHE B O 1
ATOM 4175 N N . SER B 1 192 ? 16.531 -17.312 21.328 1 90.5 192 SER B N 1
ATOM 4176 C CA . SER B 1 192 ? 17.953 -17.156 21.547 1 90.5 192 SER B CA 1
ATOM 4177 C C . SER B 1 192 ? 18.5 -15.961 20.781 1 90.5 192 SER B C 1
ATOM 4179 O O . SER B 1 192 ? 17.906 -15.531 19.781 1 90.5 192 SER B O 1
ATOM 4181 N N . LEU B 1 193 ? 19.547 -15.43 21.328 1 92 193 LEU B N 1
ATOM 4182 C CA . LEU B 1 193 ? 20.203 -14.297 20.672 1 92 193 LEU B CA 1
ATOM 4183 C C . LEU B 1 193 ? 20.672 -14.664 19.281 1 92 193 LEU B C 1
ATOM 4185 O O . LEU B 1 193 ? 20.594 -13.844 18.359 1 92 193 LEU B O 1
ATOM 4189 N N . GLU B 1 194 ? 21.109 -15.859 19.188 1 91.06 194 GLU B N 1
ATOM 4190 C CA . GLU B 1 194 ? 21.578 -16.344 17.891 1 91.06 194 GLU B CA 1
ATOM 4191 C C . GLU B 1 194 ? 20.438 -16.328 16.859 1 91.06 194 GLU B C 1
ATO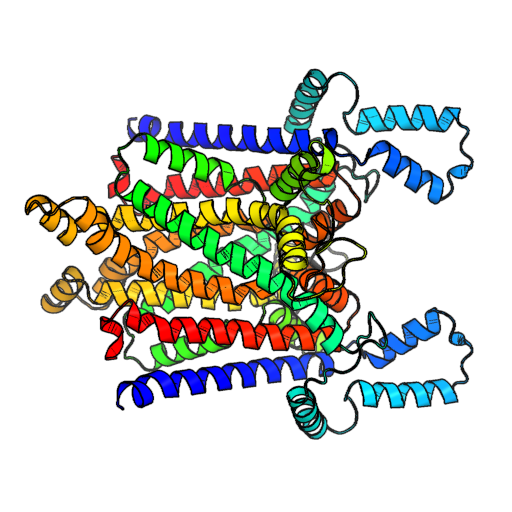M 4193 O O . GLU B 1 194 ? 20.625 -15.891 15.727 1 91.06 194 GLU B O 1
ATOM 4198 N N . PHE B 1 195 ? 19.328 -16.844 17.281 1 92.38 195 PHE B N 1
ATOM 4199 C CA . PHE B 1 195 ? 18.188 -16.891 16.375 1 92.38 195 PHE B CA 1
ATOM 4200 C C . PHE B 1 195 ? 17.719 -15.492 16.031 1 92.38 195 PHE B C 1
ATOM 4202 O O . PHE B 1 195 ? 17.438 -15.188 14.867 1 92.38 195 PHE B O 1
ATOM 4209 N N . ILE B 1 196 ? 17.719 -14.688 17.016 1 92.75 196 ILE B N 1
ATOM 4210 C CA . ILE B 1 196 ? 17.25 -13.32 16.812 1 92.75 196 ILE B CA 1
ATOM 4211 C C . ILE B 1 196 ? 18.156 -12.594 15.836 1 92.75 196 ILE B C 1
ATOM 4213 O O . ILE B 1 196 ? 17.688 -11.906 14.93 1 92.75 196 ILE B O 1
ATOM 4217 N N . LEU B 1 197 ? 19.422 -12.734 15.984 1 93.44 197 LEU B N 1
ATOM 4218 C CA . LEU B 1 197 ? 20.375 -12.086 15.102 1 93.44 197 LEU B CA 1
ATOM 4219 C C . LEU B 1 197 ? 20.266 -12.633 13.68 1 93.44 197 LEU B C 1
ATOM 4221 O O . LEU B 1 197 ? 20.422 -11.898 12.711 1 93.44 197 LEU B O 1
ATOM 4225 N N . ASN B 1 198 ? 19.984 -13.922 13.617 1 94.62 198 ASN B N 1
ATOM 4226 C CA . ASN B 1 198 ? 19.781 -14.539 12.312 1 94.62 198 ASN B CA 1
ATOM 4227 C C . ASN B 1 198 ? 18.547 -13.992 11.609 1 94.62 198 ASN B C 1
ATOM 4229 O O . ASN B 1 198 ? 18.562 -13.734 10.406 1 94.62 198 ASN B O 1
ATOM 4233 N N . VAL B 1 199 ? 17.547 -13.781 12.414 1 94.38 199 VAL B N 1
ATOM 4234 C CA . VAL B 1 199 ? 16.312 -13.227 11.883 1 94.38 199 VAL B CA 1
ATOM 4235 C C . VAL B 1 199 ? 16.547 -11.797 11.414 1 94.38 199 VAL B C 1
ATOM 4237 O O . VAL B 1 199 ? 16.094 -11.406 10.336 1 94.38 199 VAL B O 1
ATOM 4240 N N . ILE B 1 200 ? 17.312 -11.07 12.148 1 95.19 200 ILE B N 1
ATOM 4241 C CA . ILE B 1 200 ? 17.594 -9.68 11.812 1 95.19 200 ILE B CA 1
ATOM 4242 C C . ILE B 1 200 ? 18.422 -9.625 10.531 1 95.19 200 ILE B C 1
ATOM 4244 O O . ILE B 1 200 ? 18.188 -8.781 9.664 1 95.19 200 ILE B O 1
ATOM 4248 N N . LYS B 1 201 ? 19.312 -10.484 10.383 1 95 201 LYS B N 1
ATOM 4249 C CA . LYS B 1 201 ? 20.156 -10.539 9.195 1 95 201 LYS B CA 1
ATOM 4250 C C . LYS B 1 201 ? 19.328 -10.812 7.945 1 95 201 LYS B C 1
ATOM 4252 O O . LYS B 1 201 ? 19.562 -10.219 6.891 1 95 201 LYS B O 1
ATOM 4257 N N . HIS B 1 202 ? 18.344 -11.719 8.078 1 95 202 HIS B N 1
ATOM 4258 C CA . HIS B 1 202 ? 17.484 -12.078 6.953 1 95 202 HIS B CA 1
ATOM 4259 C C . HIS B 1 202 ? 16.484 -10.961 6.648 1 95 202 HIS B C 1
ATOM 4261 O O . HIS B 1 202 ? 16.094 -10.789 5.496 1 95 202 HIS B O 1
ATOM 4267 N N . ALA B 1 203 ? 16.156 -10.18 7.684 1 95.88 203 ALA B N 1
ATOM 4268 C CA . ALA B 1 203 ? 15.141 -9.148 7.527 1 95.88 203 ALA B CA 1
ATOM 4269 C C . ALA B 1 203 ? 15.766 -7.828 7.07 1 95.88 203 ALA B C 1
ATOM 4271 O O . ALA B 1 203 ? 15.055 -6.918 6.641 1 95.88 203 ALA B O 1
ATOM 4272 N N . PHE B 1 204 ? 17.016 -7.727 7.094 1 96.62 204 PHE B N 1
ATOM 4273 C CA . PHE B 1 204 ? 17.703 -6.453 6.91 1 96.62 204 PHE B CA 1
ATOM 4274 C C . PHE B 1 204 ? 17.438 -5.898 5.512 1 96.62 204 PHE B C 1
ATOM 4276 O O . PHE B 1 204 ? 17.016 -4.754 5.363 1 96.62 204 PHE B O 1
ATOM 4283 N N . LEU B 1 205 ? 17.641 -6.664 4.484 1 96.06 205 LEU B N 1
ATOM 4284 C CA . LEU B 1 205 ? 17.516 -6.172 3.117 1 96.06 205 LEU B CA 1
ATOM 4285 C C . LEU B 1 205 ? 16.062 -5.895 2.775 1 96.06 205 LEU B C 1
ATOM 4287 O O . LEU B 1 205 ? 15.734 -4.844 2.217 1 96.06 205 LEU B O 1
ATOM 4291 N N . PRO B 1 206 ? 15.156 -6.891 3.121 1 94.56 206 PRO B N 1
ATOM 4292 C CA . PRO B 1 206 ? 13.742 -6.566 2.924 1 94.56 206 PRO B CA 1
ATOM 4293 C C . PRO B 1 206 ? 13.328 -5.285 3.639 1 94.56 206 PRO B C 1
ATOM 4295 O O . PRO B 1 206 ? 12.633 -4.445 3.055 1 94.56 206 PRO B O 1
ATOM 4298 N N . ALA B 1 207 ? 13.805 -5.145 4.824 1 95.12 207 ALA B N 1
ATOM 4299 C CA . ALA B 1 207 ? 13.461 -3.957 5.602 1 95.12 207 ALA B CA 1
ATOM 4300 C C . ALA B 1 207 ? 14.047 -2.699 4.969 1 95.12 207 ALA B C 1
ATOM 4302 O O . ALA B 1 207 ? 13.359 -1.689 4.82 1 95.12 207 ALA B O 1
ATOM 4303 N N . LEU B 1 208 ? 15.242 -2.768 4.617 1 95.19 208 LEU B N 1
ATOM 4304 C CA . LEU B 1 208 ? 15.93 -1.609 4.059 1 95.19 208 LEU B CA 1
ATOM 4305 C C . LEU B 1 208 ? 15.266 -1.16 2.76 1 95.19 208 LEU B C 1
ATOM 4307 O O . LEU B 1 208 ? 15.156 0.04 2.498 1 95.19 208 LEU B O 1
ATOM 4311 N N . SER B 1 209 ? 14.828 -2.104 1.938 1 92.19 209 SER B N 1
ATOM 4312 C CA . SER B 1 209 ? 14.18 -1.775 0.674 1 92.19 209 SER B CA 1
ATOM 4313 C C . SER B 1 209 ? 12.898 -0.975 0.902 1 92.19 209 SER B C 1
ATOM 4315 O O . SER B 1 209 ? 12.555 -0.103 0.101 1 92.19 209 SER B O 1
ATOM 4317 N N . LEU B 1 210 ? 12.258 -1.208 1.983 1 91.06 210 LEU B N 1
ATOM 4318 C CA . LEU B 1 210 ? 11.008 -0.526 2.301 1 91.06 210 LEU B CA 1
ATOM 4319 C C . LEU B 1 210 ? 11.273 0.763 3.072 1 91.06 210 LEU B C 1
ATOM 4321 O O . LEU B 1 210 ? 10.609 1.774 2.848 1 91.06 210 LEU B O 1
ATOM 4325 N N . ILE B 1 211 ? 12.273 0.734 3.949 1 93.69 211 ILE B N 1
ATOM 4326 C CA . ILE B 1 211 ? 12.578 1.868 4.812 1 93.69 211 ILE B CA 1
ATOM 4327 C C . ILE B 1 211 ? 13.023 3.059 3.969 1 93.69 211 ILE B C 1
ATOM 4329 O O . ILE B 1 211 ? 12.625 4.195 4.223 1 93.69 211 ILE B O 1
ATOM 4333 N N . LEU B 1 212 ? 13.773 2.834 2.982 1 90.75 212 LEU B N 1
ATOM 4334 C CA . LEU B 1 212 ? 14.305 3.908 2.152 1 90.75 212 LEU B CA 1
ATOM 4335 C C . LEU B 1 212 ? 13.18 4.676 1.468 1 90.75 212 LEU B C 1
ATOM 4337 O O . LEU B 1 212 ? 13.195 5.91 1.437 1 90.75 212 LEU B O 1
ATOM 4341 N N . ILE B 1 213 ? 12.242 4.012 1.017 1 83.88 213 ILE B N 1
ATOM 4342 C CA . ILE B 1 213 ? 11.102 4.652 0.364 1 83.88 213 ILE B CA 1
ATOM 4343 C C . ILE B 1 213 ? 10.227 5.336 1.409 1 83.88 213 ILE B C 1
ATOM 4345 O O . ILE B 1 213 ? 9.75 6.453 1.197 1 83.88 213 ILE B O 1
ATOM 4349 N N . GLY B 1 214 ? 10.023 4.648 2.514 1 88.94 214 GLY B N 1
ATOM 4350 C CA . GLY B 1 214 ? 9.242 5.207 3.604 1 88.94 214 GLY B CA 1
ATOM 4351 C C . GLY B 1 214 ? 9.812 6.5 4.152 1 88.94 214 GLY B C 1
ATOM 4352 O O . GLY B 1 214 ? 9.07 7.438 4.453 1 88.94 214 GLY B O 1
ATOM 4353 N N . ILE B 1 215 ? 11.102 6.543 4.199 1 93.12 215 ILE B N 1
ATOM 4354 C CA . ILE B 1 215 ? 11.758 7.754 4.684 1 93.12 215 ILE B CA 1
ATOM 4355 C C . ILE B 1 215 ? 11.43 8.922 3.754 1 93.12 215 ILE B C 1
ATOM 4357 O O . ILE B 1 215 ? 11.133 10.023 4.219 1 93.12 215 ILE B O 1
ATOM 4361 N N . GLY B 1 216 ? 11.516 8.633 2.498 1 87.38 216 GLY B N 1
ATOM 4362 C CA . GLY B 1 216 ? 11.195 9.68 1.547 1 87.38 216 GLY B CA 1
ATOM 4363 C C . GLY B 1 216 ? 9.805 10.25 1.733 1 87.38 216 GLY B C 1
ATOM 4364 O O . GLY B 1 216 ? 9.617 11.469 1.733 1 87.38 216 GLY B O 1
ATOM 4365 N N . TRP B 1 217 ? 8.844 9.391 1.959 1 84.94 217 TRP B N 1
ATOM 4366 C CA . TRP B 1 217 ? 7.461 9.805 2.139 1 84.94 217 TRP B CA 1
ATOM 4367 C C . TRP B 1 217 ? 7.309 10.672 3.383 1 84.94 217 TRP B C 1
ATOM 4369 O O . TRP B 1 217 ? 6.754 11.773 3.316 1 84.94 217 TRP B O 1
ATOM 4379 N N . TRP B 1 218 ? 7.777 10.211 4.496 1 91.56 218 TRP B N 1
ATOM 4380 C CA . TRP B 1 218 ? 7.645 10.914 5.766 1 91.56 218 TRP B CA 1
ATOM 4381 C C . TRP B 1 218 ? 8.469 12.203 5.762 1 91.56 218 TRP B C 1
ATOM 4383 O O . TRP B 1 218 ? 8.047 13.211 6.332 1 91.56 218 TRP B O 1
ATOM 4393 N N . PHE B 1 219 ? 9.633 12.18 5.105 1 92.81 219 PHE B N 1
ATOM 4394 C CA . PHE B 1 219 ? 10.5 13.352 4.988 1 92.81 219 PHE B CA 1
ATOM 4395 C C . PHE B 1 219 ? 9.781 14.477 4.25 1 92.81 219 PHE B C 1
ATOM 4397 O O . PHE B 1 219 ? 9.719 15.602 4.738 1 92.81 219 PHE B O 1
ATOM 4404 N N . LEU B 1 220 ? 9.266 14.156 3.145 1 85.19 220 LEU B N 1
ATOM 4405 C CA . LEU B 1 220 ? 8.633 15.172 2.314 1 85.19 220 LEU B CA 1
ATOM 4406 C C . LEU B 1 220 ? 7.363 15.703 2.979 1 85.19 220 LEU B C 1
ATOM 4408 O O . LEU B 1 220 ? 7.086 16.906 2.93 1 85.19 220 LEU B O 1
ATOM 4412 N N . SER B 1 221 ? 6.613 14.828 3.59 1 87.12 221 SER B N 1
ATOM 4413 C CA . SER B 1 221 ? 5.406 15.234 4.305 1 87.12 221 SER B CA 1
ATOM 4414 C C . SER B 1 221 ? 5.742 16.156 5.469 1 87.12 221 SER B C 1
ATOM 4416 O O . SER B 1 221 ? 5.145 17.234 5.605 1 87.12 221 SER B O 1
ATOM 4418 N N . MET B 1 222 ? 6.715 15.773 6.25 1 90.81 222 MET B N 1
ATOM 4419 C CA . MET B 1 222 ? 7.117 16.547 7.418 1 90.81 222 MET B CA 1
ATOM 4420 C C . MET B 1 222 ? 7.73 17.891 6.996 1 90.81 222 MET B C 1
ATOM 4422 O O . MET B 1 222 ? 7.484 18.922 7.625 1 90.81 222 MET B O 1
ATOM 4426 N N . ARG B 1 223 ? 8.523 17.797 6.047 1 88.69 223 ARG B N 1
ATOM 4427 C CA . ARG B 1 223 ? 9.133 19.031 5.543 1 88.69 223 ARG B CA 1
ATOM 4428 C C . ARG B 1 223 ? 8.07 20.031 5.105 1 88.69 223 ARG B C 1
ATOM 4430 O O . ARG B 1 223 ? 8.172 21.219 5.387 1 88.69 223 ARG B O 1
ATOM 4437 N N . SER B 1 224 ? 7.094 19.531 4.457 1 81.94 224 SER B N 1
ATOM 4438 C CA . SER B 1 224 ? 6 20.391 4.012 1 81.94 224 SER B CA 1
ATOM 4439 C C . SER B 1 224 ? 5.246 20.984 5.195 1 81.94 224 SER B C 1
ATOM 4441 O O . SER B 1 224 ? 4.93 22.188 5.195 1 81.94 224 SER B O 1
ATOM 4443 N N . LEU B 1 225 ? 4.988 20.219 6.191 1 85.38 225 LEU B N 1
ATOM 4444 C CA . LEU B 1 225 ? 4.301 20.672 7.395 1 85.38 225 LEU B CA 1
ATOM 4445 C C . LEU B 1 225 ? 5.117 21.734 8.117 1 85.38 225 LEU B C 1
ATOM 4447 O O . LEU B 1 225 ? 4.59 22.781 8.484 1 85.38 225 LEU B O 1
ATOM 4451 N N . THR B 1 226 ? 6.383 21.469 8.242 1 89.25 226 THR B N 1
ATOM 4452 C CA . THR B 1 226 ? 7.273 22.359 8.969 1 89.25 226 THR B CA 1
ATOM 4453 C C . THR B 1 226 ? 7.43 23.688 8.227 1 89.25 226 THR B C 1
ATOM 4455 O O . THR B 1 226 ? 7.461 24.75 8.844 1 89.25 226 THR B O 1
ATOM 4458 N N . SER B 1 227 ? 7.523 23.594 6.992 1 82.06 227 SER B N 1
ATOM 4459 C CA . SER B 1 227 ? 7.699 24.781 6.184 1 82.06 227 SER B CA 1
ATOM 4460 C C . SER B 1 227 ? 6.512 25.734 6.332 1 82.06 227 SER B C 1
ATOM 4462 O O . SER B 1 227 ? 6.672 26.953 6.273 1 82.06 227 SER B O 1
ATOM 4464 N N . THR B 1 228 ? 5.383 25.234 6.562 1 78.12 228 THR B N 1
ATOM 4465 C CA . THR B 1 228 ? 4.18 26.031 6.746 1 78.12 228 THR B CA 1
ATOM 4466 C C . THR B 1 228 ? 4.117 26.609 8.164 1 78.12 228 THR B C 1
ATOM 4468 O O . THR B 1 228 ? 3.746 27.766 8.359 1 78.12 228 THR B O 1
ATOM 4471 N N . ILE B 1 229 ? 4.566 25.844 9.07 1 83.81 229 ILE B N 1
ATOM 4472 C CA . ILE B 1 229 ? 4.445 26.203 10.477 1 83.81 229 ILE B CA 1
ATOM 4473 C C . ILE B 1 229 ? 5.484 27.266 10.828 1 83.81 229 ILE B C 1
ATOM 4475 O O . ILE B 1 229 ? 5.219 28.156 11.633 1 83.81 229 ILE B O 1
ATOM 4479 N N . VAL B 1 230 ? 6.613 27.25 10.188 1 87.88 230 VAL B N 1
ATOM 4480 C CA . VAL B 1 230 ? 7.723 28.141 10.492 1 87.88 230 VAL B CA 1
ATOM 4481 C C . VAL B 1 230 ? 7.305 29.594 10.227 1 87.88 230 VAL B C 1
ATOM 4483 O O . VAL B 1 230 ? 7.801 30.516 10.875 1 87.88 230 VAL B O 1
ATOM 4486 N N . SER B 1 231 ? 6.352 29.781 9.383 1 83.75 231 SER B N 1
ATOM 4487 C CA . SER B 1 231 ? 5.941 31.125 8.992 1 83.75 231 SER B CA 1
ATOM 4488 C C . SER B 1 231 ? 4.762 31.609 9.828 1 83.75 231 SER B C 1
ATOM 4490 O O . SER B 1 231 ? 4.27 32.719 9.633 1 83.75 231 SER B O 1
ATOM 4492 N N . GLU B 1 232 ? 4.367 30.812 10.719 1 82.56 232 GLU B N 1
ATOM 4493 C CA . GLU B 1 232 ? 3.244 31.188 11.57 1 82.56 232 GLU B CA 1
ATOM 4494 C C . GLU B 1 232 ? 3.643 32.281 12.555 1 82.56 232 GLU B C 1
ATOM 4496 O O . GLU B 1 232 ? 4.805 32.375 12.953 1 82.56 232 GLU B O 1
ATOM 4501 N N . ASP B 1 233 ? 2.699 33.125 12.945 1 84.25 233 ASP B N 1
ATOM 4502 C CA . ASP B 1 233 ? 2.932 34.312 13.773 1 84.25 233 ASP B CA 1
ATOM 4503 C C . ASP B 1 233 ? 3.594 33.906 15.094 1 84.25 233 ASP B C 1
ATOM 4505 O O . ASP B 1 233 ? 4.504 34.625 15.562 1 84.25 233 ASP B O 1
ATOM 4509 N N . TYR B 1 234 ? 3.16 32.844 15.672 1 83.88 234 TYR B N 1
ATOM 4510 C CA . TYR B 1 234 ? 3.689 32.5 16.984 1 83.88 234 TYR B CA 1
ATOM 4511 C C . TYR B 1 234 ? 5.148 32.062 16.891 1 83.88 234 TYR B C 1
ATOM 4513 O O . TYR B 1 234 ? 5.926 32.25 17.828 1 83.88 234 TYR B O 1
ATOM 4521 N N . VAL B 1 235 ? 5.512 31.547 15.805 1 89.31 235 VAL B N 1
ATOM 4522 C CA . VAL B 1 235 ? 6.898 31.125 15.594 1 89.31 235 VAL B CA 1
ATOM 4523 C C . VAL B 1 235 ? 7.77 32.344 15.328 1 89.31 235 VAL B C 1
ATOM 4525 O O . VAL B 1 235 ? 8.859 32.5 15.891 1 89.31 235 VAL B O 1
ATOM 4528 N N . VAL B 1 236 ? 7.246 33.25 14.508 1 89.88 236 VAL B N 1
ATOM 4529 C CA . VAL B 1 236 ? 7.965 34.469 14.195 1 89.88 236 VAL B CA 1
ATOM 4530 C C . VAL B 1 236 ? 8.164 35.281 15.469 1 89.88 236 VAL B C 1
ATOM 4532 O O . VAL B 1 236 ? 9.25 35.812 15.703 1 89.88 236 VAL B O 1
ATOM 4535 N N . TYR B 1 237 ? 7.074 35.312 16.188 1 91.25 237 TYR B N 1
ATOM 4536 C CA . TYR B 1 237 ? 7.16 36 17.469 1 91.25 237 TYR B CA 1
ATOM 4537 C C . TYR B 1 237 ? 8.234 35.406 18.359 1 91.25 237 TYR B C 1
ATOM 4539 O O . TYR B 1 237 ? 9.016 36.125 18.984 1 91.25 237 TYR B O 1
ATOM 4547 N N . ALA B 1 238 ? 8.305 34.125 18.453 1 92.94 238 ALA B N 1
ATOM 4548 C CA . ALA B 1 238 ? 9.305 33.438 19.266 1 92.94 238 ALA B CA 1
ATOM 4549 C C . ALA B 1 238 ? 10.719 33.781 18.781 1 92.94 238 ALA B C 1
ATOM 4551 O O . ALA B 1 238 ? 11.641 33.906 19.578 1 92.94 238 ALA B O 1
ATOM 4552 N N . GLN B 1 239 ? 10.859 33.906 17.5 1 92.56 239 GLN B N 1
ATOM 4553 C CA . GLN B 1 239 ? 12.148 34.25 16.922 1 92.56 239 GLN B CA 1
ATOM 4554 C C . GLN B 1 239 ? 12.562 35.656 17.297 1 92.56 239 GLN B C 1
ATOM 4556 O O . GLN B 1 239 ? 13.719 35.906 17.641 1 92.56 239 GLN B O 1
ATOM 4561 N N . VAL B 1 240 ? 11.602 36.531 17.297 1 94.31 240 VAL B N 1
ATOM 4562 C CA . VAL B 1 240 ? 11.852 37.938 17.609 1 94.31 240 VAL B CA 1
ATOM 4563 C C . VAL B 1 240 ? 12.188 38.094 19.094 1 94.31 240 VAL B C 1
ATOM 4565 O O . VAL B 1 240 ? 13.008 38.938 19.469 1 94.31 240 VAL B O 1
ATOM 4568 N N . MET B 1 241 ? 11.625 37.219 19.891 1 95.25 241 MET B N 1
ATOM 4569 C CA . MET B 1 241 ? 11.852 37.25 21.328 1 95.25 241 MET B CA 1
ATOM 4570 C C . MET B 1 241 ? 13.203 36.656 21.688 1 95.25 241 MET B C 1
ATOM 4572 O O . MET B 1 241 ? 13.617 36.688 22.844 1 95.25 241 MET B O 1
ATOM 4576 N N . GLY B 1 242 ? 13.875 36.062 20.797 1 93.5 242 GLY B N 1
ATOM 4577 C CA . GLY B 1 242 ? 15.227 35.562 21 1 93.5 242 GLY B CA 1
ATOM 4578 C C . GLY B 1 242 ? 15.258 34.156 21.562 1 93.5 242 GLY B C 1
ATOM 4579 O O . GLY B 1 242 ? 16.266 33.75 22.125 1 93.5 242 GLY B O 1
ATOM 4580 N N . ILE B 1 243 ? 14.164 33.469 21.5 1 94.69 243 ILE B N 1
ATOM 4581 C CA . ILE B 1 243 ? 14.156 32.094 21.922 1 94.69 243 ILE B CA 1
ATOM 4582 C C . ILE B 1 243 ? 15.125 31.281 21.062 1 94.69 243 ILE B C 1
ATOM 4584 O O . ILE B 1 243 ? 15.195 31.453 19.844 1 94.69 243 ILE B O 1
ATOM 4588 N N . PRO B 1 244 ? 15.914 30.422 21.734 1 95.81 244 PRO B N 1
ATOM 4589 C CA . PRO B 1 244 ? 16.906 29.641 20.984 1 95.81 244 PRO B CA 1
ATOM 4590 C C . PRO B 1 244 ? 16.281 28.812 19.859 1 95.81 244 PRO B C 1
ATOM 4592 O O . PRO B 1 244 ? 15.18 28.281 20.031 1 95.81 244 PRO B O 1
ATOM 4595 N N . SER B 1 245 ? 17 28.688 18.734 1 93.25 245 SER B N 1
ATOM 4596 C CA . SER B 1 245 ? 16.5 28.016 17.547 1 93.25 245 SER B CA 1
ATOM 4597 C C . SER B 1 245 ? 16.141 26.562 17.844 1 93.25 245 SER B C 1
ATOM 4599 O O . SER B 1 245 ? 15.156 26.047 17.297 1 93.25 245 SER B O 1
ATOM 4601 N N . ARG B 1 246 ? 16.953 25.938 18.656 1 93.56 246 ARG B N 1
ATOM 4602 C CA . ARG B 1 246 ? 16.688 24.547 19 1 93.56 246 ARG B CA 1
ATOM 4603 C C . ARG B 1 246 ? 15.367 24.391 19.734 1 93.56 246 ARG B C 1
ATOM 4605 O O . ARG B 1 246 ? 14.617 23.438 19.5 1 93.56 246 ARG B O 1
ATOM 4612 N N . LYS B 1 247 ? 15.086 25.312 20.562 1 94.25 247 LYS B N 1
ATOM 4613 C CA . LYS B 1 247 ? 13.828 25.281 21.297 1 94.25 247 LYS B CA 1
ATOM 4614 C C . LYS B 1 247 ? 12.641 25.562 20.391 1 94.25 247 LYS B C 1
ATOM 4616 O O . LYS B 1 247 ? 11.602 24.922 20.484 1 94.25 247 LYS B O 1
ATOM 4621 N N . ILE B 1 248 ? 12.859 26.484 19.484 1 94.38 248 ILE B N 1
ATOM 4622 C CA . ILE B 1 248 ? 11.797 26.828 18.531 1 94.38 248 ILE B CA 1
ATOM 4623 C C . ILE B 1 248 ? 11.5 25.609 17.641 1 94.38 248 ILE B C 1
ATOM 4625 O O . ILE B 1 248 ? 10.344 25.234 17.469 1 94.38 248 ILE B O 1
ATOM 4629 N N . LEU B 1 249 ? 12.57 25.016 17.203 1 94 249 LEU B N 1
ATOM 4630 C CA . LEU B 1 249 ? 12.43 23.875 16.297 1 94 249 LEU B CA 1
ATOM 4631 C C . LEU B 1 249 ? 11.664 22.75 16.969 1 94 249 LEU B C 1
ATOM 4633 O O . LEU B 1 249 ? 10.648 22.281 16.438 1 94 249 LEU B O 1
ATOM 4637 N N . PHE B 1 250 ? 12.039 22.344 18.141 1 92 250 PHE B N 1
ATOM 4638 C CA . PHE B 1 250 ? 11.523 21.109 18.734 1 92 250 PHE B CA 1
ATOM 4639 C C . PHE B 1 250 ? 10.234 21.375 19.484 1 92 250 PHE B C 1
ATOM 4641 O O . PHE B 1 250 ? 9.32 20.531 19.484 1 92 250 PHE B O 1
ATOM 4648 N N . GLN B 1 251 ? 10.047 22.562 20.016 1 89.06 251 GLN B N 1
ATOM 4649 C CA . GLN B 1 251 ? 8.914 22.781 20.906 1 89.06 251 GLN B CA 1
ATOM 4650 C C . GLN B 1 251 ? 7.805 23.562 20.203 1 89.06 251 GLN B C 1
ATOM 4652 O O . GLN B 1 251 ? 6.633 23.422 20.562 1 89.06 251 GLN B O 1
ATOM 4657 N N . TYR B 1 252 ? 8.156 24.344 19.203 1 88.56 252 TYR B N 1
ATOM 4658 C CA . TYR B 1 252 ? 7.164 25.203 18.562 1 88.56 252 TYR B CA 1
ATOM 4659 C C . TYR B 1 252 ? 6.789 24.672 17.188 1 88.56 252 TYR B C 1
ATOM 4661 O O . TYR B 1 252 ? 5.613 24.688 16.812 1 88.56 252 TYR B O 1
ATOM 4669 N N . VAL B 1 253 ? 7.77 24.094 16.547 1 91.38 253 VAL B N 1
ATOM 4670 C CA . VAL B 1 253 ? 7.523 23.734 15.148 1 91.38 253 VAL B CA 1
ATOM 4671 C C . VAL B 1 253 ? 7.266 22.234 15.031 1 91.38 253 VAL B C 1
ATOM 4673 O O . VAL B 1 253 ? 6.164 21.812 14.672 1 91.38 253 VAL B O 1
ATOM 4676 N N . MET B 1 254 ? 8.164 21.453 15.516 1 91.19 254 MET B N 1
ATOM 4677 C CA . MET B 1 254 ? 8.07 20.016 15.312 1 91.19 254 MET B CA 1
ATOM 4678 C C . MET B 1 254 ? 6.945 19.422 16.156 1 91.19 254 MET B C 1
ATOM 4680 O O . MET B 1 254 ? 6.27 18.484 15.719 1 91.19 254 MET B O 1
ATOM 4684 N N . ARG B 1 255 ? 6.746 19.875 17.281 1 84.62 255 ARG B N 1
ATOM 4685 C CA . ARG B 1 255 ? 5.684 19.375 18.141 1 84.62 255 ARG B CA 1
ATOM 4686 C C . ARG B 1 255 ? 4.324 19.5 17.469 1 84.62 255 ARG B C 1
ATOM 4688 O O . ARG B 1 255 ? 3.512 18.578 17.5 1 84.62 255 ARG B O 1
ATOM 4695 N N . ASN B 1 256 ? 4.102 20.625 16.828 1 80.81 256 ASN B N 1
ATOM 4696 C CA . ASN B 1 256 ? 2.83 20.859 16.156 1 80.81 256 ASN B CA 1
ATOM 4697 C C . ASN B 1 256 ? 2.746 20.094 14.836 1 80.81 256 ASN B C 1
ATOM 4699 O O . ASN B 1 256 ? 1.675 19.625 14.453 1 80.81 256 ASN B O 1
ATOM 4703 N N . ALA B 1 257 ? 3.863 19.969 14.227 1 86.44 257 ALA B N 1
ATOM 4704 C CA . ALA B 1 257 ? 3.906 19.297 12.938 1 86.44 257 ALA B CA 1
ATOM 4705 C C . ALA B 1 257 ? 3.752 17.781 13.102 1 86.44 257 ALA B C 1
ATOM 4707 O O . ALA B 1 257 ? 3.34 17.078 12.172 1 86.44 257 ALA B O 1
ATOM 4708 N N . LEU B 1 258 ? 4.02 17.266 14.289 1 87.62 258 LEU B N 1
ATOM 4709 C CA . LEU B 1 258 ? 4.043 15.828 14.531 1 87.62 258 LEU B CA 1
ATOM 4710 C C . LEU B 1 258 ? 2.631 15.289 14.719 1 87.62 258 LEU B C 1
ATOM 4712 O O . LEU B 1 258 ? 2.396 14.086 14.562 1 87.62 258 LEU B O 1
ATOM 4716 N N . LEU B 1 259 ? 1.685 16.094 15.031 1 80.38 259 LEU B N 1
ATOM 4717 C CA . LEU B 1 259 ? 0.35 15.633 15.391 1 80.38 259 LEU B CA 1
ATOM 4718 C C . LEU B 1 259 ? -0.3 14.891 14.234 1 80.38 259 LEU B C 1
ATOM 4720 O O . LEU B 1 259 ? -0.687 13.727 14.375 1 80.38 259 LEU B O 1
ATOM 4724 N N . PRO B 1 260 ? -0.31 15.492 13.062 1 80.25 260 PRO B N 1
ATOM 4725 C CA . PRO B 1 260 ? -0.875 14.742 11.938 1 80.25 260 PRO B CA 1
ATOM 4726 C C . PRO B 1 260 ? -0.032 13.523 11.562 1 80.25 260 PRO B C 1
ATOM 4728 O O . PRO B 1 260 ? -0.57 12.516 11.094 1 80.25 260 PRO B O 1
ATOM 4731 N N . GLN B 1 261 ? 1.244 13.625 11.828 1 87.62 261 GLN B N 1
ATOM 4732 C CA . GLN B 1 261 ? 2.146 12.531 11.477 1 87.62 261 GLN B CA 1
ATOM 4733 C C . GLN B 1 261 ? 1.924 11.32 12.367 1 87.62 261 GLN B C 1
ATOM 4735 O O . GLN B 1 261 ? 2.088 10.18 11.93 1 87.62 261 GLN B O 1
ATOM 4740 N N . ILE B 1 262 ? 1.545 11.57 13.57 1 85.06 262 ILE 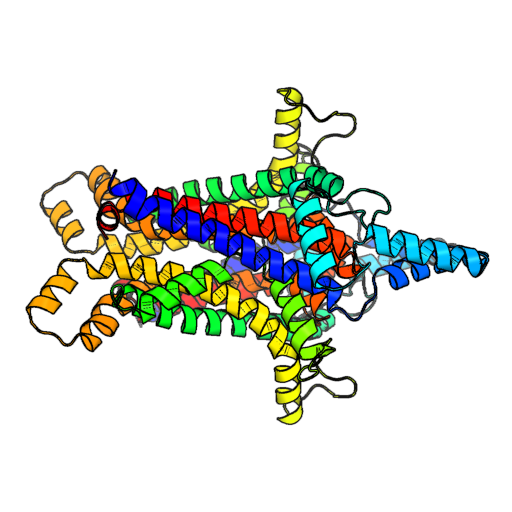B N 1
ATOM 4741 C CA . ILE B 1 262 ? 1.242 10.477 14.492 1 85.06 262 ILE B CA 1
ATOM 4742 C C . ILE B 1 262 ? -0.024 9.758 14.039 1 85.06 262 ILE B C 1
ATOM 4744 O O . ILE B 1 262 ? -0.077 8.523 14.039 1 85.06 262 ILE B O 1
ATOM 4748 N N . THR B 1 263 ? -0.988 10.531 13.656 1 78.88 263 THR B N 1
ATOM 4749 C CA . THR B 1 263 ? -2.213 9.945 13.125 1 78.88 263 THR B CA 1
ATOM 4750 C C . THR B 1 263 ? -1.915 9.102 11.883 1 78.88 263 THR B C 1
ATOM 4752 O O . THR B 1 263 ? -2.391 7.973 11.766 1 78.88 263 THR B O 1
ATOM 4755 N N . ASN B 1 264 ? -1.108 9.633 11.062 1 83.69 264 ASN B N 1
ATOM 4756 C CA . ASN B 1 264 ? -0.79 8.938 9.82 1 83.69 264 ASN B CA 1
ATOM 4757 C C . ASN B 1 264 ? 0.006 7.664 10.078 1 83.69 264 ASN B C 1
ATOM 4759 O O . ASN B 1 264 ? -0.138 6.676 9.352 1 83.69 264 ASN B O 1
ATOM 4763 N N . LEU B 1 265 ? 0.857 7.688 11.094 1 86.5 265 LEU B N 1
ATOM 4764 C CA . LEU B 1 265 ? 1.583 6.484 11.484 1 86.5 265 LEU B CA 1
ATOM 4765 C C . LEU B 1 265 ? 0.619 5.387 11.922 1 86.5 265 LEU B C 1
ATOM 4767 O O . LEU B 1 265 ? 0.77 4.227 11.531 1 86.5 265 LEU B O 1
ATOM 4771 N N . ALA B 1 266 ? -0.294 5.797 12.695 1 79.31 266 ALA B N 1
ATOM 4772 C CA . ALA B 1 266 ? -1.285 4.836 13.172 1 79.31 266 ALA B CA 1
ATOM 4773 C C . ALA B 1 266 ? -2.07 4.234 12.008 1 79.31 266 ALA B C 1
ATOM 4775 O O . ALA B 1 266 ? -2.322 3.029 11.977 1 79.31 266 ALA B O 1
ATOM 4776 N N . LEU B 1 267 ? -2.408 5.07 11.148 1 75.56 267 LEU B N 1
ATOM 4777 C CA . LEU B 1 267 ? -3.127 4.609 9.969 1 75.56 267 LEU B CA 1
ATOM 4778 C C . LEU B 1 267 ? -2.26 3.67 9.133 1 75.56 267 LEU B C 1
ATOM 4780 O O . LEU B 1 267 ? -2.752 2.676 8.594 1 75.56 267 LEU B O 1
ATOM 4784 N N . GLN B 1 268 ? -0.995 3.938 9.031 1 82.06 268 GLN B N 1
ATOM 4785 C CA . GLN B 1 268 ? -0.079 3.082 8.281 1 82.06 268 GLN B CA 1
ATOM 4786 C C . GLN B 1 268 ? 0.067 1.717 8.945 1 82.06 268 GLN B C 1
ATOM 4788 O O . GLN B 1 268 ? 0.085 0.688 8.266 1 82.06 268 GLN B O 1
ATOM 4793 N N . ILE B 1 269 ? 0.176 1.728 10.211 1 79 269 ILE B N 1
ATOM 4794 C CA . ILE B 1 269 ? 0.328 0.482 10.953 1 79 269 ILE B CA 1
ATOM 4795 C C . ILE B 1 269 ? -0.93 -0.369 10.805 1 79 269 ILE B C 1
ATOM 4797 O O . ILE B 1 269 ? -0.849 -1.595 10.695 1 79 269 ILE B O 1
ATOM 4801 N N . GLY B 1 270 ? -1.996 0.208 10.75 1 69.38 270 GLY B N 1
ATOM 4802 C CA . GLY B 1 270 ? -3.234 -0.52 10.523 1 69.38 270 GLY B CA 1
ATOM 4803 C C . GLY B 1 270 ? -3.295 -1.186 9.164 1 69.38 270 GLY B C 1
ATOM 4804 O O . GLY B 1 270 ? -3.912 -2.242 9.008 1 69.38 270 GLY B O 1
ATOM 4805 N N . GLY B 1 271 ? -2.594 -0.599 8.148 1 65.56 271 GLY B N 1
ATOM 4806 C CA . GLY B 1 271 ? -2.643 -1.099 6.789 1 65.56 271 GLY B CA 1
ATOM 4807 C C . GLY B 1 271 ? -1.571 -2.131 6.492 1 65.56 271 GLY B C 1
ATOM 4808 O O . GLY B 1 271 ? -1.44 -2.59 5.355 1 65.56 271 GLY B O 1
ATOM 4809 N N . ILE B 1 272 ? -0.806 -2.523 7.512 1 67 272 ILE B N 1
ATOM 4810 C CA . ILE B 1 272 ? 0.354 -3.383 7.301 1 67 272 ILE B CA 1
ATOM 4811 C C . ILE B 1 272 ? -0.104 -4.766 6.844 1 67 272 ILE B C 1
ATOM 4813 O O . ILE B 1 272 ? 0.635 -5.477 6.16 1 67 272 ILE B O 1
ATOM 4817 N N . PHE B 1 273 ? -1.294 -5.082 7.152 1 60.19 273 PHE B N 1
ATOM 4818 C CA . PHE B 1 273 ? -1.77 -6.43 6.867 1 60.19 273 PHE B CA 1
ATOM 4819 C C . PHE B 1 273 ? -2.096 -6.59 5.387 1 60.19 273 PHE B C 1
ATOM 4821 O O . PHE B 1 273 ? -2.383 -7.691 4.922 1 60.19 273 PHE B O 1
ATOM 4828 N N . SER B 1 274 ? -2.113 -5.504 4.684 1 57.66 274 SER B N 1
ATOM 4829 C CA . SER B 1 274 ? -2.262 -5.625 3.238 1 57.66 274 SER B CA 1
ATOM 4830 C C . SER B 1 274 ? -1.001 -6.199 2.6 1 57.66 274 SER B C 1
ATOM 4832 O O . SER B 1 274 ? -1.029 -6.645 1.451 1 57.66 274 SER B O 1
ATOM 4834 N N . GLY B 1 275 ? -0.045 -6.484 3.477 1 60.59 275 GLY B N 1
ATOM 4835 C CA . GLY B 1 275 ? 1.158 -7.238 3.16 1 60.59 275 GLY B CA 1
ATOM 4836 C C . GLY B 1 275 ? 2.094 -6.504 2.221 1 60.59 275 GLY B C 1
ATOM 4837 O O . GLY B 1 275 ? 1.854 -5.344 1.881 1 60.59 275 GLY B O 1
ATOM 4838 N N . SER B 1 276 ? 3.254 -6.922 2.199 1 79.88 276 SER B N 1
ATOM 4839 C CA . SER B 1 276 ? 4.301 -6.594 1.238 1 79.88 276 SER B CA 1
ATOM 4840 C C . SER B 1 276 ? 4.609 -7.777 0.329 1 79.88 276 SER B C 1
ATOM 4842 O O . SER B 1 276 ? 5.73 -8.289 0.317 1 79.88 276 SER B O 1
ATOM 4844 N N . LEU B 1 277 ? 3.484 -8.141 -0.404 1 86 277 LEU B N 1
ATOM 4845 C CA . LEU B 1 277 ? 3.516 -9.375 -1.189 1 86 277 LEU B CA 1
ATOM 4846 C C . LEU B 1 277 ? 4.727 -9.398 -2.117 1 86 277 LEU B C 1
ATOM 4848 O O . LEU B 1 277 ? 5.445 -10.398 -2.182 1 86 277 LEU B O 1
ATOM 4852 N N . ILE B 1 278 ? 5.023 -8.289 -2.75 1 86.25 278 ILE B N 1
ATOM 4853 C CA . ILE B 1 278 ? 6.109 -8.25 -3.727 1 86.25 278 ILE B CA 1
ATOM 4854 C C . ILE B 1 278 ? 7.453 -8.391 -3.012 1 86.25 278 ILE B C 1
ATOM 4856 O O . ILE B 1 278 ? 8.328 -9.125 -3.463 1 86.25 278 ILE B O 1
ATOM 4860 N N . THR B 1 279 ? 7.559 -7.742 -1.894 1 89 279 THR B N 1
ATOM 4861 C CA . THR B 1 279 ? 8.789 -7.855 -1.111 1 89 279 THR B CA 1
ATOM 4862 C C . THR B 1 279 ? 8.969 -9.281 -0.595 1 89 279 THR B C 1
ATOM 4864 O O . THR B 1 279 ? 10.078 -9.82 -0.641 1 89 279 THR B O 1
ATOM 4867 N N . GLU B 1 280 ? 7.875 -9.859 -0.147 1 90.38 280 GLU B N 1
ATOM 4868 C CA . GLU B 1 280 ? 7.934 -11.242 0.323 1 90.38 280 GLU B CA 1
ATOM 4869 C C . GLU B 1 280 ? 8.328 -12.195 -0.803 1 90.38 280 GLU B C 1
ATOM 4871 O O . GLU B 1 280 ? 9.055 -13.164 -0.576 1 90.38 280 GLU B O 1
ATOM 4876 N N . THR B 1 281 ? 7.918 -11.875 -1.946 1 88.69 281 THR B N 1
ATOM 4877 C CA . THR B 1 281 ? 8.219 -12.711 -3.105 1 88.69 281 THR B CA 1
ATOM 4878 C C . THR B 1 281 ? 9.68 -12.547 -3.523 1 88.69 281 THR B C 1
ATOM 4880 O O . THR B 1 281 ? 10.375 -13.539 -3.748 1 88.69 281 THR B O 1
ATOM 4883 N N . VAL B 1 282 ? 10.156 -11.32 -3.549 1 89.44 282 VAL B N 1
ATOM 4884 C CA . VAL B 1 282 ? 11.516 -11.039 -4.004 1 89.44 282 VAL B CA 1
ATOM 4885 C C . VAL B 1 282 ? 12.516 -11.719 -3.072 1 89.44 282 VAL B C 1
ATOM 4887 O O . VAL B 1 282 ? 13.5 -12.305 -3.531 1 89.44 282 VAL B O 1
ATOM 4890 N N . PHE B 1 283 ? 12.227 -11.703 -1.793 1 93.5 283 PHE B N 1
ATOM 4891 C CA . PHE B 1 283 ? 13.188 -12.195 -0.812 1 93.5 283 PHE B CA 1
ATOM 4892 C C . PHE B 1 283 ? 12.789 -13.578 -0.316 1 93.5 283 PHE B C 1
ATOM 4894 O O . PHE B 1 283 ? 13.398 -14.109 0.612 1 93.5 283 PHE B O 1
ATOM 4901 N N . SER B 1 284 ? 11.703 -14.195 -0.944 1 92.75 284 SER B N 1
ATOM 4902 C CA . SER B 1 284 ? 11.156 -15.453 -0.442 1 92.75 284 SER B CA 1
ATOM 4903 C C . SER B 1 284 ? 10.938 -15.398 1.066 1 92.75 284 SER B C 1
ATOM 4905 O O . SER B 1 284 ? 11.32 -16.328 1.785 1 92.75 284 SER B O 1
ATOM 4907 N N . TYR B 1 285 ? 10.492 -14.297 1.469 1 91.75 285 TYR B N 1
ATOM 4908 C CA . TYR B 1 285 ? 10.211 -14.039 2.877 1 91.75 285 TYR B CA 1
ATOM 4909 C C . TYR B 1 285 ? 8.922 -14.734 3.312 1 91.75 285 TYR B C 1
ATOM 4911 O O . TYR B 1 285 ? 7.91 -14.656 2.615 1 91.75 285 TYR B O 1
ATOM 4919 N N . PRO B 1 286 ? 8.938 -15.477 4.359 1 92.81 286 PRO B N 1
ATOM 4920 C CA . PRO B 1 286 ? 7.797 -16.312 4.723 1 92.81 286 PRO B CA 1
ATOM 4921 C C . PRO B 1 286 ? 6.688 -15.531 5.418 1 92.81 286 PRO B C 1
ATOM 4923 O O . PRO B 1 286 ? 6.316 -15.852 6.551 1 92.81 286 PRO B O 1
ATOM 4926 N N . GLY B 1 287 ? 6.094 -14.672 4.734 1 91.88 287 GLY B N 1
ATOM 4927 C CA . GLY B 1 287 ? 5.121 -13.766 5.328 1 91.88 287 GLY B CA 1
ATOM 4928 C C . GLY B 1 287 ? 3.688 -14.125 4.98 1 91.88 287 GLY B C 1
ATOM 4929 O O . GLY B 1 287 ? 3.432 -15.148 4.352 1 91.88 287 GLY B O 1
ATOM 4930 N N . LEU B 1 288 ? 2.805 -13.344 5.441 1 90.94 288 LEU B N 1
ATOM 4931 C CA . LEU B 1 288 ? 1.364 -13.555 5.336 1 90.94 288 LEU B CA 1
ATOM 4932 C C . LEU B 1 288 ? 0.855 -13.148 3.955 1 90.94 288 LEU B C 1
ATOM 4934 O O . LEU B 1 288 ? -0.192 -13.625 3.512 1 90.94 288 LEU B O 1
ATOM 4938 N N . GLY B 1 289 ? 1.534 -12.281 3.309 1 89.19 289 GLY B N 1
ATOM 4939 C CA . GLY B 1 289 ? 1.105 -11.805 2.004 1 89.19 289 GLY B CA 1
ATOM 4940 C C . GLY B 1 289 ? 1.032 -12.906 0.963 1 89.19 289 GLY B C 1
ATOM 4941 O O . GLY B 1 289 ? 0.068 -12.984 0.199 1 89.19 289 GLY B O 1
ATOM 4942 N N . GLN B 1 290 ? 1.97 -13.711 0.945 1 89.62 290 GLN B N 1
ATOM 4943 C CA . GLN B 1 290 ? 1.99 -14.828 0.005 1 89.62 290 GLN B CA 1
ATOM 4944 C C . GLN B 1 290 ? 0.884 -15.836 0.318 1 89.62 290 GLN B C 1
ATOM 4946 O O . GLN B 1 290 ? 0.278 -16.406 -0.592 1 89.62 290 GLN B O 1
ATOM 4951 N N . MET B 1 291 ? 0.672 -15.977 1.598 1 91.5 291 MET B N 1
ATOM 4952 C CA . MET B 1 291 ? -0.382 -16.891 2.008 1 91.5 291 MET B CA 1
ATOM 4953 C C . MET B 1 291 ? -1.754 -16.375 1.591 1 91.5 291 MET B C 1
ATOM 4955 O O . MET B 1 291 ? -2.604 -17.141 1.137 1 91.5 291 MET B O 1
ATOM 4959 N N . LEU B 1 292 ? -1.93 -15.109 1.752 1 90.56 292 LEU B N 1
ATOM 4960 C CA . LEU B 1 292 ? -3.197 -14.508 1.36 1 90.56 292 LEU B CA 1
ATOM 4961 C C . LEU B 1 292 ? -3.404 -14.602 -0.148 1 90.56 292 LEU B C 1
ATOM 4963 O O . LEU B 1 292 ? -4.496 -14.953 -0.607 1 90.56 292 LEU B O 1
ATOM 4967 N N . TYR B 1 293 ? -2.377 -14.305 -0.855 1 88.81 293 TYR B N 1
ATOM 4968 C CA . TYR B 1 293 ? -2.457 -14.375 -2.311 1 88.81 293 TYR B CA 1
ATOM 4969 C C . TYR B 1 293 ? -2.811 -15.781 -2.768 1 88.81 293 TYR B C 1
ATOM 4971 O O . TYR B 1 293 ? -3.682 -15.969 -3.619 1 88.81 293 TYR B O 1
ATOM 4979 N N . MET B 1 294 ? -2.162 -16.734 -2.215 1 89.75 294 MET B N 1
ATOM 4980 C CA . MET B 1 294 ? -2.439 -18.125 -2.525 1 89.75 294 MET B CA 1
ATOM 4981 C C . MET B 1 294 ? -3.877 -18.484 -2.164 1 89.75 294 MET B C 1
ATOM 4983 O O . MET B 1 294 ? -4.566 -19.156 -2.939 1 89.75 294 MET B O 1
ATOM 4987 N N . ALA B 1 295 ? -4.297 -18.016 -1.038 1 91.12 295 ALA B N 1
ATOM 4988 C CA . ALA B 1 295 ? -5.637 -18.328 -0.556 1 91.12 295 ALA B CA 1
ATOM 4989 C C . ALA B 1 295 ? -6.703 -17.766 -1.484 1 91.12 295 ALA B C 1
ATOM 4991 O O . ALA B 1 295 ? -7.688 -18.438 -1.801 1 91.12 295 ALA B O 1
ATOM 4992 N N . ILE B 1 296 ? -6.539 -16.625 -1.889 1 87.19 296 ILE B N 1
ATOM 4993 C CA . ILE B 1 296 ? -7.504 -15.961 -2.752 1 87.19 296 ILE B CA 1
ATOM 4994 C C . ILE B 1 296 ? -7.551 -16.656 -4.109 1 87.19 296 ILE B C 1
ATOM 4996 O O . ILE B 1 296 ? -8.633 -16.922 -4.645 1 87.19 296 ILE B O 1
ATOM 5000 N N . ASN B 1 297 ? -6.41 -17.031 -4.633 1 86.81 297 ASN B N 1
ATOM 5001 C CA . ASN B 1 297 ? -6.344 -17.672 -5.941 1 86.81 297 ASN B CA 1
ATOM 5002 C C . ASN B 1 297 ? -6.961 -19.078 -5.918 1 86.81 297 ASN B C 1
ATOM 5004 O O . ASN B 1 297 ? -7.496 -19.531 -6.926 1 86.81 297 ASN B O 1
ATOM 5008 N N . ASN B 1 298 ? -6.914 -19.641 -4.754 1 86.06 298 ASN B N 1
ATOM 5009 C CA . ASN B 1 298 ? -7.383 -21.031 -4.648 1 86.06 298 ASN B CA 1
ATOM 5010 C C . ASN B 1 298 ? -8.781 -21.094 -4.043 1 86.06 298 ASN B C 1
ATOM 5012 O O . ASN B 1 298 ? -9.328 -22.188 -3.863 1 86.06 298 ASN B O 1
ATOM 5016 N N . GLY B 1 299 ? -9.312 -19.984 -3.682 1 83.88 299 GLY B N 1
ATOM 5017 C CA . GLY B 1 299 ? -10.609 -19.984 -3.027 1 83.88 299 GLY B CA 1
ATOM 5018 C C . GLY B 1 299 ? -10.578 -20.625 -1.652 1 83.88 299 GLY B C 1
ATOM 5019 O O . GLY B 1 299 ? -11.508 -21.344 -1.274 1 83.88 299 GLY B O 1
ATOM 5020 N N . ASP B 1 300 ? -9.438 -20.547 -0.939 1 88.75 300 ASP B N 1
ATOM 5021 C CA . ASP B 1 300 ? -9.273 -21.047 0.419 1 88.75 300 ASP B CA 1
ATOM 5022 C C . ASP B 1 300 ? -9.906 -20.109 1.438 1 88.75 300 ASP B C 1
ATOM 5024 O O . ASP B 1 300 ? -9.203 -19.344 2.107 1 88.75 300 ASP B O 1
ATOM 5028 N N . TYR B 1 301 ? -11.117 -20.25 1.601 1 88.06 301 TYR B N 1
ATOM 5029 C CA . TYR B 1 301 ? -11.875 -19.281 2.375 1 88.06 301 TYR B CA 1
ATOM 5030 C C . TYR B 1 301 ? -11.523 -19.359 3.854 1 88.06 301 TYR B C 1
ATOM 5032 O O . TYR B 1 301 ? -11.531 -18.344 4.559 1 88.06 301 TYR B O 1
ATOM 5040 N N . ASN B 1 302 ? -11.211 -20.516 4.34 1 90.81 302 ASN B N 1
ATOM 5041 C CA . ASN B 1 302 ? -10.797 -20.594 5.738 1 90.81 302 ASN B CA 1
ATOM 5042 C C . ASN B 1 302 ? -9.539 -19.766 5.992 1 90.81 302 ASN B C 1
ATOM 5044 O O . ASN B 1 302 ? -9.461 -19.047 6.98 1 90.81 302 ASN B O 1
ATOM 5048 N N . LEU B 1 303 ? -8.633 -19.938 5.102 1 92.81 303 LEU B N 1
ATOM 5049 C CA . LEU B 1 303 ? -7.395 -19.188 5.258 1 92.81 303 LEU B CA 1
ATOM 5050 C C . LEU B 1 303 ? -7.629 -17.688 5.051 1 92.81 303 LEU B C 1
ATOM 5052 O O . LEU B 1 303 ? -7.094 -16.859 5.793 1 92.81 303 LEU B O 1
ATOM 5056 N N . ILE B 1 304 ? -8.461 -17.328 4.086 1 91.31 304 ILE B N 1
ATOM 5057 C CA . ILE B 1 304 ? -8.805 -15.93 3.861 1 91.31 304 ILE B CA 1
ATOM 5058 C C . ILE B 1 304 ? -9.453 -15.352 5.117 1 91.31 304 ILE B C 1
ATOM 5060 O O . ILE B 1 304 ? -9.07 -14.266 5.578 1 91.31 304 ILE B O 1
ATOM 5064 N N . MET B 1 305 ? -10.352 -16.078 5.656 1 92.12 305 MET B N 1
ATOM 5065 C CA . MET B 1 305 ? -11.07 -15.617 6.84 1 92.12 305 MET B CA 1
ATOM 5066 C C . MET B 1 305 ? -10.133 -15.469 8.031 1 92.12 305 MET B C 1
ATOM 5068 O O . MET B 1 305 ? -10.203 -14.477 8.766 1 92.12 305 MET B O 1
ATOM 5072 N N . GLY B 1 306 ? -9.328 -16.422 8.211 1 93.56 306 GLY B N 1
ATOM 5073 C CA . GLY B 1 306 ? -8.367 -16.344 9.297 1 93.56 306 GLY B CA 1
ATOM 5074 C C . GLY B 1 306 ? -7.473 -15.117 9.211 1 93.56 306 GLY B C 1
ATOM 5075 O O . GLY B 1 306 ? -7.328 -14.375 10.188 1 93.56 306 GLY B O 1
ATOM 5076 N N . ILE B 1 307 ? -6.93 -14.93 8.055 1 91.62 307 ILE B N 1
ATOM 5077 C CA . ILE B 1 307 ? -6.043 -13.789 7.863 1 91.62 307 ILE B CA 1
ATOM 5078 C C . ILE B 1 307 ? -6.82 -12.492 8.062 1 91.62 307 ILE B C 1
ATOM 5080 O O . ILE B 1 307 ? -6.32 -11.547 8.68 1 91.62 307 ILE B O 1
ATOM 5084 N N . ALA B 1 308 ? -8.016 -12.469 7.578 1 91.31 308 ALA B N 1
ATOM 5085 C CA . ALA B 1 308 ? -8.859 -11.281 7.688 1 91.31 308 ALA B CA 1
ATOM 5086 C C . ALA B 1 308 ? -9.148 -10.953 9.148 1 91.31 308 ALA B C 1
ATOM 5088 O O . ALA B 1 308 ? -9.109 -9.789 9.547 1 91.31 308 ALA B O 1
ATOM 5089 N N . VAL B 1 309 ? -9.453 -11.93 9.906 1 92.56 309 VAL B N 1
ATOM 5090 C CA . VAL B 1 309 ? -9.773 -11.719 11.312 1 92.56 309 VAL B CA 1
ATOM 5091 C C . VAL B 1 309 ? -8.57 -11.102 12.023 1 92.56 309 VAL B C 1
ATOM 5093 O O . VAL B 1 309 ? -8.711 -10.117 12.75 1 92.56 309 VAL B O 1
ATOM 5096 N N . PHE B 1 310 ? -7.434 -11.602 11.797 1 90.25 310 PHE B N 1
ATOM 5097 C CA . PHE B 1 310 ? -6.238 -11.055 12.43 1 90.25 310 PHE B CA 1
ATOM 5098 C C . PHE B 1 310 ? -5.949 -9.648 11.93 1 90.25 310 PHE B C 1
ATOM 5100 O O . PHE B 1 310 ? -5.488 -8.797 12.688 1 90.25 310 PHE B O 1
ATOM 5107 N N . SER B 1 311 ? -6.199 -9.461 10.648 1 88.5 311 SER B N 1
ATOM 5108 C CA . SER B 1 311 ? -6.012 -8.125 10.086 1 88.5 311 SER B CA 1
ATOM 5109 C C . SER B 1 311 ? -6.957 -7.121 10.734 1 88.5 311 SER B C 1
ATOM 5111 O O . SER B 1 311 ? -6.543 -6.016 11.094 1 88.5 311 SER B O 1
ATOM 5113 N N . ILE B 1 312 ? -8.188 -7.496 10.898 1 89.12 312 ILE B N 1
ATOM 5114 C CA . ILE B 1 312 ? -9.195 -6.629 11.492 1 89.12 312 ILE B CA 1
ATOM 5115 C C . ILE B 1 312 ? -8.805 -6.297 12.938 1 89.12 312 ILE B C 1
ATOM 5117 O O . ILE B 1 312 ? -8.836 -5.133 13.344 1 89.12 312 ILE B O 1
ATOM 5121 N N . VAL B 1 313 ? -8.43 -7.281 13.672 1 89.38 313 VAL B N 1
ATOM 5122 C CA . VAL B 1 313 ? -8.031 -7.082 15.055 1 89.38 313 VAL B CA 1
ATOM 5123 C C . VAL B 1 313 ? -6.793 -6.195 15.117 1 89.38 313 VAL B C 1
ATOM 5125 O O . VAL B 1 313 ? -6.711 -5.285 15.953 1 89.38 313 VAL B O 1
ATOM 5128 N N . GLY B 1 314 ? -5.902 -6.465 14.25 1 86.25 314 GLY B N 1
ATOM 5129 C CA . GLY B 1 314 ? -4.684 -5.672 14.227 1 86.25 314 GLY B CA 1
ATOM 5130 C C . GLY B 1 314 ? -4.926 -4.211 13.898 1 86.25 314 GLY B C 1
ATOM 5131 O O . GLY B 1 314 ? -4.422 -3.324 14.586 1 86.25 314 GLY B O 1
ATOM 5132 N N . ILE B 1 315 ? -5.664 -3.971 12.875 1 83 315 ILE B N 1
ATOM 5133 C CA . ILE B 1 315 ? -5.949 -2.609 12.438 1 83 315 ILE B CA 1
ATOM 5134 C C . ILE B 1 315 ? -6.766 -1.882 13.5 1 83 315 ILE B C 1
ATOM 5136 O O . ILE B 1 315 ? -6.488 -0.724 13.82 1 83 315 ILE B O 1
ATOM 5140 N N . ALA B 1 316 ? -7.738 -2.586 14.016 1 86.31 316 ALA B N 1
ATOM 5141 C CA . ALA B 1 316 ? -8.555 -2 15.078 1 86.31 316 ALA B CA 1
ATOM 5142 C C . ALA B 1 316 ? -7.703 -1.663 16.297 1 86.31 316 ALA B C 1
ATOM 5144 O O . ALA B 1 316 ? -7.91 -0.631 16.938 1 86.31 316 ALA B O 1
ATOM 5145 N N . THR B 1 317 ? -6.785 -2.463 16.641 1 87 317 THR B N 1
ATOM 5146 C CA . THR B 1 317 ? -5.906 -2.23 17.781 1 87 317 THR B CA 1
ATOM 5147 C C . THR B 1 317 ? -5.008 -1.022 17.547 1 87 317 THR B C 1
ATOM 5149 O O . THR B 1 317 ? -4.801 -0.202 18.438 1 87 317 THR B O 1
ATOM 5152 N N . ALA B 1 318 ? -4.508 -0.971 16.359 1 78.12 318 ALA B N 1
ATOM 5153 C CA . ALA B 1 318 ? -3.689 0.186 16 1 78.12 318 ALA B CA 1
ATOM 5154 C C . ALA B 1 318 ? -4.492 1.48 16.109 1 78.12 318 ALA B C 1
ATOM 5156 O O . ALA B 1 318 ? -3.992 2.484 16.625 1 78.12 318 ALA B O 1
ATOM 5157 N N . ALA B 1 319 ? -5.711 1.422 15.68 1 76.25 319 ALA B N 1
ATOM 5158 C CA . ALA B 1 319 ? -6.594 2.584 15.766 1 76.25 319 ALA B CA 1
ATOM 5159 C C . ALA B 1 319 ? -6.863 2.961 17.219 1 76.25 319 ALA B C 1
ATOM 5161 O O . ALA B 1 319 ? -6.867 4.145 17.562 1 76.25 319 ALA B O 1
ATOM 5162 N N . LEU B 1 320 ? -7.035 1.992 18 1 82.25 320 LEU B N 1
ATOM 5163 C CA . LEU B 1 320 ? -7.277 2.225 19.422 1 82.25 320 LEU B CA 1
ATOM 5164 C C . LEU B 1 320 ? -6.055 2.848 20.094 1 82.25 320 LEU B C 1
ATOM 5166 O O . LEU B 1 320 ? -6.188 3.762 20.906 1 82.25 320 LEU B O 1
ATOM 5170 N N . LEU B 1 321 ? -4.961 2.371 19.734 1 76.56 321 LEU B N 1
ATOM 5171 C CA . LEU B 1 321 ? -3.727 2.889 20.312 1 76.56 321 LEU B CA 1
ATOM 5172 C C . LEU B 1 321 ? -3.52 4.352 19.938 1 76.56 321 LEU B C 1
ATOM 5174 O O . LEU B 1 321 ? -3.086 5.156 20.766 1 76.56 321 LEU B O 1
ATOM 5178 N N . ILE B 1 322 ? -3.865 4.656 18.781 1 69 322 ILE B N 1
ATOM 5179 C CA . ILE B 1 322 ? -3.766 6.035 18.312 1 69 322 ILE B CA 1
ATOM 5180 C C . ILE B 1 322 ? -4.695 6.93 19.141 1 69 322 ILE B C 1
ATOM 5182 O O . ILE B 1 322 ? -4.301 8.016 19.562 1 69 322 ILE B O 1
ATOM 5186 N N . ASP B 1 323 ? -5.871 6.438 19.328 1 72.5 323 ASP B N 1
ATOM 5187 C CA . ASP B 1 323 ? -6.855 7.211 20.078 1 72.5 323 ASP B CA 1
ATOM 5188 C C . ASP B 1 323 ? -6.41 7.418 21.531 1 72.5 323 ASP B C 1
ATOM 5190 O O . ASP B 1 323 ? -6.637 8.477 22.109 1 72.5 323 ASP B O 1
ATOM 5194 N N . LEU B 1 324 ? -5.789 6.434 21.953 1 76.38 324 LEU B N 1
ATOM 5195 C CA . LEU B 1 324 ? -5.387 6.508 23.359 1 76.38 324 LEU B CA 1
ATOM 5196 C C . LEU B 1 324 ? -4.133 7.363 23.516 1 76.38 324 LEU B C 1
ATOM 5198 O O . LEU B 1 324 ? -3.91 7.945 24.578 1 76.38 324 LEU B O 1
ATOM 5202 N N . LEU B 1 325 ? -3.367 7.469 22.469 1 71.5 325 LEU B N 1
ATOM 5203 C CA . LEU B 1 325 ? -2.113 8.211 22.547 1 71.5 325 LEU B CA 1
ATOM 5204 C C . LEU B 1 325 ? -2.316 9.672 22.172 1 71.5 325 LEU B C 1
ATOM 5206 O O . LEU B 1 325 ? -1.494 10.523 22.516 1 71.5 325 LEU B O 1
ATOM 5210 N N . TYR B 1 326 ? -3.369 9.93 21.531 1 66.62 326 TYR B N 1
ATOM 5211 C CA . TYR B 1 326 ? -3.623 11.266 21 1 66.62 326 TYR B CA 1
ATOM 5212 C C . TYR B 1 326 ? -3.645 12.297 22.125 1 66.62 326 TYR B C 1
ATOM 5214 O O . TYR B 1 326 ? -3.045 13.367 22.016 1 66.62 326 TYR B O 1
ATOM 5222 N N . PRO B 1 327 ? -4.367 11.961 23.266 1 64.5 327 PRO B N 1
ATOM 5223 C CA . PRO B 1 327 ? -4.383 12.969 24.328 1 64.5 327 PRO B CA 1
ATOM 5224 C C . PRO B 1 327 ? -2.99 13.266 24.875 1 64.5 327 PRO B C 1
ATOM 5226 O O . PRO B 1 327 ? -2.77 14.328 25.469 1 64.5 327 PRO B O 1
ATOM 5229 N N . LEU B 1 328 ? -2.197 12.352 24.656 1 63.56 328 LEU B N 1
ATOM 5230 C CA . LEU B 1 328 ? -0.835 12.562 25.141 1 63.56 328 LEU B CA 1
ATOM 5231 C C . LEU B 1 328 ? -0.101 13.578 24.266 1 63.56 328 LEU B C 1
ATOM 5233 O O . LEU B 1 328 ? 0.808 14.258 24.734 1 63.56 328 LEU B O 1
ATOM 5237 N N . PHE B 1 329 ? -0.549 13.68 23.125 1 62.06 329 PHE B N 1
ATOM 5238 C CA . PHE B 1 329 ? 0.161 14.555 22.203 1 62.06 329 PHE B CA 1
ATOM 5239 C C . PHE B 1 329 ? -0.587 15.867 22.016 1 62.06 329 PHE B C 1
ATOM 5241 O O . PHE B 1 329 ? 0.022 16.906 21.719 1 62.06 329 PHE B O 1
ATOM 5248 N N . ASP B 1 330 ? -1.858 15.805 22.047 1 59.34 330 ASP B N 1
ATOM 5249 C CA . ASP B 1 330 ? -2.66 17.031 22 1 59.34 330 ASP B CA 1
ATOM 5250 C C . ASP B 1 330 ? -3.551 17.141 23.234 1 59.34 330 ASP B C 1
ATOM 5252 O O . ASP B 1 330 ? -4.664 16.609 23.25 1 59.34 330 ASP B O 1
ATOM 5256 N N . PRO B 1 331 ? -2.936 17.734 24.281 1 55.59 331 PRO B N 1
ATOM 5257 C CA . PRO B 1 331 ? -3.668 17.844 25.547 1 55.59 331 PRO B CA 1
ATOM 5258 C C . PRO B 1 331 ? -5.027 18.516 25.391 1 55.59 331 PRO B C 1
ATOM 5260 O O . PRO B 1 331 ? -5.879 18.422 26.266 1 55.59 331 PRO B O 1
ATOM 5263 N N . ARG B 1 332 ? -5.152 19.219 24.266 1 55.69 332 ARG B N 1
ATOM 5264 C CA . ARG B 1 332 ? -6.422 19.922 24.109 1 55.69 332 ARG B CA 1
ATOM 5265 C C . ARG B 1 332 ? -7.562 18.938 23.875 1 55.69 332 ARG B C 1
ATOM 5267 O O . ARG B 1 332 ? -8.734 19.281 24.047 1 55.69 332 ARG B O 1
ATOM 5274 N N . VAL B 1 333 ? -7.23 17.75 23.5 1 54.16 333 VAL B N 1
ATOM 5275 C CA . VAL B 1 333 ? -8.234 16.75 23.156 1 54.16 333 VAL B CA 1
ATOM 5276 C C . VAL B 1 333 ? -8.703 16.031 24.438 1 54.16 333 VAL B C 1
ATOM 5278 O O . VAL B 1 333 ? -9.672 15.281 24.406 1 54.16 333 VAL B O 1
ATOM 5281 N N . ARG B 1 334 ? -7.996 16.172 25.578 1 47.34 334 ARG B N 1
ATOM 5282 C CA . ARG B 1 334 ? -8.328 15.508 26.844 1 47.34 334 ARG B CA 1
ATOM 5283 C C . ARG B 1 334 ? -9.758 15.805 27.25 1 47.34 334 ARG B C 1
ATOM 5285 O O . ARG B 1 334 ? -10.375 15.031 27.984 1 47.34 334 ARG B O 1
ATOM 5292 N N . TYR B 1 335 ? -10.234 16.984 26.891 1 43.09 335 TYR B N 1
ATOM 5293 C CA . TYR B 1 335 ? -11.438 17.453 27.578 1 43.09 335 TYR B CA 1
ATOM 5294 C C . TYR B 1 335 ? -12.641 17.422 26.641 1 43.09 335 TYR B C 1
ATOM 5296 O O . TYR B 1 335 ? -13.727 17.875 27.016 1 43.09 335 TYR B O 1
ATOM 5304 N N . ARG B 1 336 ? -12.477 16.875 25.422 1 42.62 336 ARG B N 1
ATOM 5305 C CA . ARG B 1 336 ? -13.734 16.922 24.688 1 42.62 336 ARG B CA 1
ATOM 5306 C C . ARG B 1 336 ? -14.336 15.531 24.516 1 42.62 336 ARG B C 1
ATOM 5308 O O . ARG B 1 336 ? -13.609 14.555 24.344 1 42.62 336 ARG B O 1
#

pLDDT: mean 85.59, std 10.15, range [42.62, 97.12]

InterPro domains:
  IPR000515 ABC transporter type 1, transmembrane domain MetI-like [PF00528] (128-334)
  IPR000515 ABC transporter type 1, transmembrane domain MetI-like [PS50928] (110-326)
  IPR000515 ABC transporter type 1, transmembrane domain MetI-like [cd06261] (110-315)
  IPR035906 MetI-like superfamily [G3DSA:1.10.3720.10] (100-326)
  IPR035906 MetI-like superfamily [SSF161098] (106-317)

Organism: Dictyoglomus thermophilum (strain ATCC 35947 / DSM 3960 / H-6-12) (NCBI:txid309799)

Secondary structure (DSSP, 8-state):
-HHIIIIIHHHHHHHHHHHHHHHHHHHHHHHH-SS-HHHHHHHHHHHTTGGGS-HHHHHHHHHHHHHHTT--S-HHHHHHHHHHHHHTT---B-STTTT-BHHHHHHHHHHHHHHHHHHHHHHHHHHHHHHHHHHHHTTTSHHHHHHHHHHHHHTTS-HHHHHHHHHIIIIIIS-SS-SSSSS-TTPPP-SSHHHHHHHHHHHHHHHHHHHHHHHHHHHHHHHHHHHHHTTSHHHHHHHHTT--HHHIIIIIIIHHHHHHHHHHHHHHHHGGGG--HHHHHHTT---HHHHHHHHHHHT-HHHHHHHHHHHHHHHHHHHHHHHHHHHHH-GGGGG-/-HHIIIIIHHHHHHHHHHHHHHHHHHHHHHHH-SS-HHHHHHHHHHHTTGGGS-HHHHHHHHHHHHHHTT--S-HHHHHHHHHHHHHTT---B-STTTT-BHHHHHHHHHHHHHHHHHHHHHHHHHHHHHHHHHHHHTTTSHHHHHHHHHHHHHTTS-HHHHHHHHHIIIIIIS-SS-SSSSS-TTPPP-SSHHHHHHHHHHHHHHHHHHHHHHHHHHHHHHHHHHHHHTTSHHHHHHHHTT--HHHIIIIIIIHHHHHHHHHHHHHHHHGGGG--HHHHHHTT---HHHHHHHHHHHT-HHHHHHHHHHHHHHHHHHHHHHHHHHHHH-GGGGG-

Radius of gyration: 26.9 Å; Cα contacts (8 Å, |Δi|>4): 875; chains: 2; bounding box: 59×84×70 Å

Nearest PDB structures (foldseek):
  8j5q-assembly1_B  TM=8.416E-01  e=2.400E-12  Mycobacterium tuberculosis H37Rv
  8wd9-assembly1_B  TM=8.272E-01  e=3.011E-10  Mycobacterium tuberculosis H37Rv
  8wda-assembly1_B  TM=8.079E-01  e=3.011E-10  Mycobacterium tuberculosis H37Rv
  8afa-assembly1_C  TM=1.942E-01  e=2.828E+00  Thermococcus kodakarensis
  8j5q-assembly1_B  TM=8.415E-01  e=1.868E-12  Mycobacterium tuberculosis H37Rv